Protein AF-0000000082404760 (afdb_homodimer)

Sequence (540 aa):
MYALADGHQLYPTPDGTWHYLTPDENAVTIGAPAEDLAELDNFLRRSGSVLGPGAIEIADALVSRGVLAVPGQVPEIPGPQRVLMDGVGPVADACIALLSKALPDLDVVSTTAPIEDDVASSDLVLSVADAPPHDAWSELDTWCRHSRTPWQRVHAELGEICIGPFFDGIDSASYRDVCGRRLAASRVPDHLLALWNHLADSERRPLGLSPTTAAMVSALACSDVVASSYGAPPSHLHHQIRMNPRTLMMTRHPVLPLPGGVLEPSPTLRMYALADGHQLYPTPDGTWHYLTPDENAVTIGAPAEDLAELDNFLRRSGSVLGPGAIEIADALVSRGVLAVPGQVPEIPGPQRVLMDGVGPVADACIALLSKALPDLDVVSTTAPIEDDVASSDLVLSVADAPPHDAWSELDTWCRHSRTPWQRVHAELGEICIGPFFDGIDSASYRDVCGRRLAASRVPDHLLALWNHLADSERRPLGLSPTTAAMVSALACSDVVASSYGAPPSHLHHQIRMNPRTLMMTRHPVLPLPGGVLEPSPTLR

Solvent-accessible surface area (backbone atoms only — not comparable to full-atom values): 28861 Å² total; per-residue (Å²): 112,72,35,69,22,87,17,38,44,79,35,49,41,97,87,57,50,40,30,39,34,39,58,85,53,50,78,42,79,51,96,62,62,54,68,34,51,50,50,41,50,47,35,65,75,36,86,84,59,83,76,53,72,66,24,47,54,51,48,53,53,34,35,78,69,57,45,28,35,60,76,57,82,63,76,79,48,82,42,66,54,28,35,35,35,35,37,56,46,53,38,45,52,38,33,53,56,45,46,44,69,64,34,74,80,42,43,74,46,76,40,84,72,84,49,62,69,61,49,64,71,21,56,27,37,40,37,47,36,38,48,70,48,57,68,62,47,4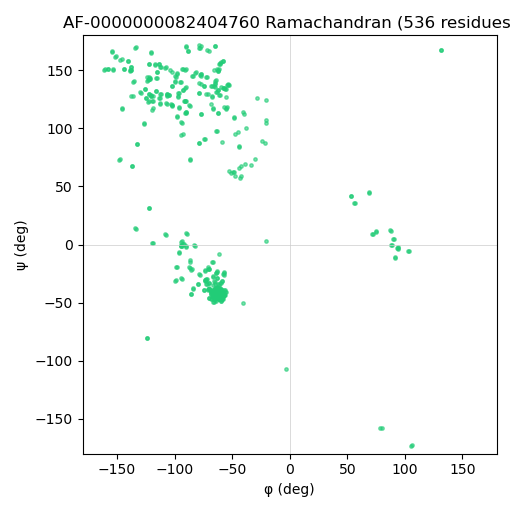9,50,49,42,52,44,25,56,74,58,40,23,21,36,37,39,36,26,35,56,51,57,26,37,37,36,46,42,42,27,74,30,77,81,52,40,48,61,66,26,50,50,50,50,52,40,69,69,40,90,43,39,68,58,50,51,30,40,50,58,54,52,56,75,46,80,88,49,56,42,88,54,56,55,42,41,18,31,32,52,21,18,61,65,42,41,37,58,56,28,48,23,67,72,38,78,45,70,41,59,42,23,26,36,42,26,37,64,87,65,68,50,68,48,80,41,84,45,65,57,57,82,69,82,70,80,72,76,75,78,68,83,118,111,72,36,68,22,87,16,36,44,81,36,48,41,97,87,57,50,39,31,40,35,39,58,86,53,49,78,42,79,51,95,64,60,54,68,33,50,51,50,42,50,47,35,65,76,35,85,86,58,83,76,51,71,66,24,47,53,51,49,51,52,34,35,77,70,58,45,27,35,58,77,59,82,63,75,79,47,83,40,65,53,29,36,35,36,35,36,55,46,54,38,44,52,37,34,52,55,45,45,43,70,63,35,74,80,42,42,75,46,78,37,85,71,84,48,61,68,60,51,63,72,21,56,28,36,40,37,46,35,37,51,71,49,57,69,63,47,49,51,48,43,52,44,24,56,74,59,41,23,21,36,38,41,36,28,36,58,51,56,27,39,38,36,47,41,41,28,73,31,77,82,53,42,48,62,66,28,51,52,51,51,52,40,69,71,40,89,42,39,69,58,52,51,31,39,48,58,55,52,56,74,46,80,89,50,57,41,88,55,55,56,41,40,19,32,32,53,21,19,62,64,43,41,37,58,56,27,48,24,67,70,38,77,46,70,42,60,41,23,26,35,43,26,38,64,86,64,68,48,67,48,78,40,82,46,67,58,62,85,62,84,64,78,73,76,73,76,69,82,118

Structure (mmCIF, N/CA/C/O backbone):
data_AF-0000000082404760-model_v1
#
loop_
_entity.id
_entity.type
_entity.pdbx_description
1 polymer 'Uncharacterized protein'
#
loop_
_atom_site.group_PDB
_atom_site.id
_atom_site.type_symbol
_atom_site.label_atom_id
_atom_site.label_alt_id
_atom_site.label_comp_id
_atom_site.label_asym_id
_atom_site.label_entity_id
_atom_site.label_seq_id
_atom_site.pdbx_PDB_ins_code
_atom_site.Cartn_x
_atom_site.Cartn_y
_atom_site.Cartn_z
_atom_site.occupancy
_atom_site.B_iso_or_equiv
_atom_site.auth_seq_id
_atom_site.auth_comp_id
_atom_site.auth_asym_id
_atom_site.auth_atom_id
_atom_site.pdbx_PDB_model_num
ATOM 1 N N . MET A 1 1 ? -20.188 15.578 20.578 1 80.75 1 MET A N 1
ATOM 2 C CA . MET A 1 1 ? -18.766 15.688 20.219 1 80.75 1 MET A CA 1
ATOM 3 C C . MET A 1 1 ? -18.625 15.945 18.719 1 80.75 1 MET A C 1
ATOM 5 O O . MET A 1 1 ? -19.453 15.492 17.922 1 80.75 1 MET A O 1
ATOM 9 N N . TYR A 1 2 ? -18.016 17.031 18.375 1 88.62 2 TYR A N 1
ATOM 10 C CA . TYR A 1 2 ? -17.812 17.422 17 1 88.62 2 TYR A CA 1
ATOM 11 C C . TYR A 1 2 ? -16.406 17.062 16.531 1 88.62 2 TYR A C 1
ATOM 13 O O . TYR A 1 2 ? -15.469 17.031 17.328 1 88.62 2 TYR A O 1
ATOM 21 N N . ALA A 1 3 ? -16.359 16.688 15.312 1 89.88 3 ALA A N 1
ATOM 22 C CA . ALA A 1 3 ? -15.07 16.516 14.641 1 89.88 3 ALA A CA 1
ATOM 23 C C . ALA A 1 3 ? -15.109 17.078 13.227 1 89.88 3 ALA A C 1
ATOM 25 O O . ALA A 1 3 ? -16.188 17.172 12.617 1 89.88 3 ALA A O 1
ATOM 26 N N . LEU A 1 4 ? -14.016 17.531 12.727 1 91.06 4 LEU A N 1
ATOM 27 C CA . LEU A 1 4 ? -13.961 17.953 11.336 1 91.06 4 LEU A CA 1
ATOM 28 C C . LEU A 1 4 ? -14.25 16.797 10.391 1 91.06 4 LEU A C 1
ATOM 30 O O . LEU A 1 4 ? -13.773 15.68 10.609 1 91.06 4 LEU A O 1
ATOM 34 N N . ALA A 1 5 ? -15.094 17 9.422 1 89.5 5 ALA A N 1
ATOM 35 C CA . ALA A 1 5 ? -15.297 16.016 8.367 1 89.5 5 ALA A CA 1
ATOM 36 C C . ALA A 1 5 ? -13.992 15.758 7.609 1 89.5 5 ALA A C 1
ATOM 38 O O . ALA A 1 5 ? -13.109 16.609 7.562 1 89.5 5 ALA A O 1
ATOM 39 N N . ASP A 1 6 ? -13.914 14.617 7 1 86 6 ASP A N 1
ATOM 40 C CA . ASP A 1 6 ? -12.672 14.188 6.363 1 86 6 ASP A CA 1
ATOM 41 C C . ASP A 1 6 ? -12.188 15.227 5.352 1 86 6 ASP A C 1
ATOM 43 O O . ASP A 1 6 ? -12.914 15.578 4.418 1 86 6 ASP A O 1
ATOM 47 N N . GLY A 1 7 ? -11.023 15.742 5.68 1 89.94 7 GLY A N 1
ATOM 48 C CA . GLY A 1 7 ? -10.344 16.609 4.734 1 89.94 7 GLY A CA 1
ATOM 49 C C . GLY A 1 7 ? -10.688 18.078 4.926 1 89.94 7 GLY A C 1
ATOM 50 O O . GLY A 1 7 ? -10.055 18.953 4.324 1 89.94 7 GLY A O 1
ATOM 51 N N . HIS A 1 8 ? -11.672 18.344 5.719 1 93.25 8 HIS A N 1
ATOM 52 C CA . HIS A 1 8 ? -12.031 19.734 5.953 1 93.25 8 HIS A CA 1
ATOM 53 C C . HIS A 1 8 ? -11.141 20.359 7.016 1 93.25 8 HIS A C 1
ATOM 55 O O . HIS A 1 8 ? -10.648 19.672 7.91 1 93.25 8 HIS A O 1
ATOM 61 N N . GLN A 1 9 ? -10.922 21.625 6.836 1 94.19 9 GLN A N 1
ATOM 62 C CA . GLN A 1 9 ? -10.102 22.359 7.793 1 94.19 9 GLN A CA 1
ATOM 63 C C . GLN A 1 9 ? -10.734 23.703 8.141 1 94.19 9 GLN A C 1
ATOM 65 O O . GLN A 1 9 ? -11.359 24.344 7.285 1 94.19 9 GLN A O 1
ATOM 70 N N . LEU A 1 10 ? -10.633 24.031 9.406 1 94.56 10 LEU A N 1
ATOM 71 C CA . LEU A 1 10 ? -11.07 25.328 9.914 1 94.56 10 LEU A CA 1
ATOM 72 C C . LEU A 1 10 ? -9.875 26.219 10.242 1 94.56 10 LEU A C 1
ATOM 74 O O . LEU A 1 10 ? -8.953 25.781 10.938 1 94.56 10 LEU A O 1
ATOM 78 N N . TYR A 1 11 ? -9.875 27.469 9.695 1 94.5 11 TYR A N 1
ATOM 79 C CA . TYR A 1 11 ? -8.719 28.328 9.906 1 94.5 11 TYR A CA 1
ATOM 80 C C . TYR A 1 11 ? -9.094 29.797 9.719 1 94.5 11 TYR A C 1
ATOM 82 O O . TYR A 1 11 ? -10.031 30.109 8.984 1 94.5 11 TYR A O 1
ATOM 90 N N . PRO A 1 12 ? -8.438 30.625 10.375 1 95.44 12 PRO A N 1
ATOM 91 C CA . PRO A 1 12 ? -8.586 32.062 10.125 1 95.44 12 PRO A CA 1
ATOM 92 C C . PRO A 1 12 ? -7.57 32.594 9.125 1 95.44 12 PRO A C 1
ATOM 94 O O . PRO A 1 12 ? -6.488 32.031 8.969 1 95.44 12 PRO A O 1
ATOM 97 N N . THR A 1 13 ? -7.965 33.656 8.391 1 93.94 13 THR A N 1
ATOM 98 C CA . THR A 1 13 ? -7.004 34.438 7.613 1 93.94 13 THR A CA 1
ATOM 99 C C . THR A 1 13 ? -6.41 35.562 8.453 1 93.94 13 THR A C 1
ATOM 101 O O . THR A 1 13 ? -6.883 35.812 9.562 1 93.94 13 THR A O 1
ATOM 104 N N . PRO A 1 14 ? -5.328 36.156 7.953 1 90.94 14 PRO A N 1
ATOM 105 C CA . PRO A 1 14 ? -4.633 37.156 8.758 1 90.94 14 PRO A CA 1
ATOM 106 C C . PRO A 1 14 ? -5.543 38.312 9.188 1 90.94 14 PRO A C 1
ATOM 108 O O . PRO A 1 14 ? -5.297 38.969 10.211 1 90.94 14 PRO A O 1
ATOM 111 N N . ASP A 1 15 ? -6.582 38.562 8.5 1 93.19 15 ASP A N 1
ATOM 112 C CA . ASP A 1 15 ? -7.492 39.656 8.82 1 93.19 15 ASP A CA 1
ATOM 113 C C . ASP A 1 15 ? -8.484 39.25 9.906 1 93.19 15 ASP A C 1
ATOM 115 O O . ASP A 1 15 ? -9.352 40.031 10.289 1 93.19 15 ASP A O 1
ATOM 119 N N . GLY A 1 16 ? -8.406 38 10.375 1 93.38 16 GLY A N 1
ATOM 120 C CA . GLY A 1 16 ? -9.234 37.5 11.469 1 93.38 16 GLY A CA 1
ATOM 121 C C . GLY A 1 16 ? -10.508 36.812 11.008 1 93.38 16 GLY A C 1
ATOM 122 O O . GLY A 1 16 ? -11.281 36.312 11.82 1 93.38 16 GLY A O 1
ATOM 123 N N . THR A 1 17 ? -10.68 36.844 9.695 1 95.56 17 THR A N 1
ATOM 124 C CA . THR A 1 17 ? -11.867 36.188 9.148 1 95.56 17 THR A CA 1
ATOM 125 C C . THR A 1 17 ? -11.688 34.656 9.109 1 95.56 17 THR A C 1
ATOM 127 O O . THR A 1 17 ? -10.617 34.188 8.742 1 95.56 17 THR A O 1
ATOM 130 N N . TRP A 1 18 ? -12.727 33.938 9.469 1 97.19 18 TRP A N 1
ATOM 131 C CA . TRP A 1 18 ? -12.633 32.5 9.531 1 97.19 18 TRP A CA 1
ATOM 132 C C . TRP A 1 18 ? -13.188 31.844 8.258 1 97.19 18 TRP A C 1
ATOM 134 O O . TRP A 1 18 ? -14.133 32.375 7.66 1 97.19 18 TRP A O 1
ATOM 144 N N . HIS A 1 19 ? -12.57 30.734 7.934 1 97.12 19 HIS A N 1
ATOM 145 C CA . HIS A 1 19 ? -12.922 29.969 6.742 1 97.12 19 HIS A CA 1
ATOM 146 C C . HIS A 1 19 ? -12.867 28.469 7.02 1 97.12 19 HIS A C 1
ATOM 148 O O . HIS A 1 19 ? -12.289 28.031 8.023 1 97.12 19 HIS A O 1
ATOM 154 N N . TYR A 1 20 ? -13.539 27.719 6.246 1 96.44 20 TYR A N 1
ATOM 155 C CA . TYR A 1 20 ? -13.188 26.312 6.141 1 96.44 20 TYR A CA 1
ATOM 156 C C . TYR A 1 20 ? -12.711 25.969 4.734 1 96.44 20 TYR A C 1
ATOM 158 O O . TYR A 1 20 ? -13.109 26.609 3.764 1 96.44 20 TYR A O 1
ATOM 166 N N . LEU A 1 21 ? -11.75 25.094 4.629 1 94.94 21 LEU A N 1
ATOM 167 C CA . LEU A 1 21 ? -11.203 24.578 3.381 1 94.94 21 LEU A CA 1
ATOM 168 C C . LEU A 1 21 ? -11.664 23.141 3.148 1 94.94 21 LEU A C 1
ATOM 170 O O . LEU A 1 21 ? -11.609 22.312 4.062 1 94.94 21 LEU A O 1
ATOM 174 N N . THR A 1 22 ? -12.203 22.812 1.973 1 94 22 THR A N 1
ATOM 175 C CA . THR A 1 22 ? -12.656 21.469 1.622 1 94 22 THR A CA 1
ATOM 176 C C . THR A 1 22 ? -11.531 20.656 0.983 1 94 22 THR A C 1
ATOM 178 O O . THR A 1 22 ? -10.492 21.219 0.623 1 94 22 THR A O 1
ATOM 181 N N . PRO A 1 23 ? -11.758 19.391 0.801 1 89.56 23 PRO A N 1
ATOM 182 C CA . PRO A 1 23 ? -10.734 18.531 0.199 1 89.56 23 PRO A CA 1
ATOM 183 C C . PRO A 1 23 ? -10.391 18.938 -1.232 1 89.56 23 PRO A C 1
ATOM 185 O O . PRO A 1 23 ? -9.266 18.719 -1.687 1 89.56 23 PRO A O 1
ATOM 188 N N . ASP A 1 24 ? -11.305 19.516 -1.939 1 89.5 24 ASP A N 1
ATOM 189 C CA . ASP A 1 24 ? -11.062 19.953 -3.312 1 89.5 24 ASP A CA 1
ATOM 190 C C . ASP A 1 24 ? -10.531 21.375 -3.352 1 89.5 24 ASP A C 1
ATOM 192 O O . ASP A 1 24 ? -10.523 22.016 -4.41 1 89.5 24 ASP A O 1
ATOM 196 N N . GLU A 1 25 ? -10.227 21.875 -2.246 1 92 25 GLU A N 1
ATOM 197 C CA . GLU A 1 25 ? -9.578 23.172 -2.068 1 92 25 GLU A CA 1
ATOM 198 C C . GLU A 1 25 ? -10.516 24.312 -2.441 1 92 25 GLU A C 1
ATOM 200 O O . GLU A 1 25 ? -10.141 25.219 -3.195 1 92 25 GLU A O 1
ATOM 205 N N . ASN A 1 26 ? -11.695 24.172 -1.975 1 92.81 26 ASN A N 1
ATOM 206 C CA . ASN A 1 26 ? -12.609 25.312 -1.956 1 92.81 26 ASN A CA 1
ATOM 207 C C . ASN A 1 26 ? -12.609 26.016 -0.6 1 92.81 26 ASN A C 1
ATOM 209 O O . ASN A 1 26 ? -12.906 25.391 0.423 1 92.81 26 ASN A O 1
ATOM 213 N N . ALA A 1 27 ? -12.219 27.266 -0.614 1 95.56 27 ALA A N 1
ATOM 214 C CA . ALA A 1 27 ? -12.227 28.062 0.608 1 95.56 27 ALA A CA 1
ATOM 215 C C . ALA A 1 27 ? -13.547 28.812 0.771 1 95.56 27 ALA A C 1
ATOM 217 O O . ALA A 1 27 ? -13.953 29.547 -0.122 1 95.56 27 ALA A O 1
ATOM 218 N N . VAL A 1 28 ? -14.195 28.594 1.86 1 95.88 28 VAL A N 1
ATOM 219 C CA . VAL A 1 28 ? -15.5 29.219 2.09 1 95.88 28 VAL A CA 1
ATOM 220 C C . VAL A 1 28 ? -15.43 30.109 3.332 1 95.88 28 VAL A C 1
ATOM 222 O O . VAL A 1 28 ? -15 29.656 4.398 1 95.88 28 VAL A O 1
ATOM 225 N N . THR A 1 29 ? -15.836 31.328 3.193 1 96.75 29 THR A N 1
ATOM 226 C CA . THR A 1 29 ? -15.875 32.25 4.309 1 96.75 29 THR A CA 1
ATOM 227 C C . THR A 1 29 ? -17.031 31.938 5.242 1 96.75 29 THR A C 1
ATOM 229 O O . THR A 1 29 ? -18.141 31.641 4.789 1 96.75 29 THR A O 1
ATOM 232 N N . ILE A 1 30 ? -16.75 31.984 6.531 1 96.69 30 ILE A N 1
ATOM 233 C CA . ILE A 1 30 ? -17.797 31.703 7.516 1 96.69 30 ILE A CA 1
ATOM 234 C C . ILE A 1 30 ? -18.281 33.031 8.125 1 96.69 30 ILE A C 1
ATOM 236 O O . ILE A 1 30 ? -17.484 33.781 8.703 1 96.69 30 ILE A O 1
ATOM 240 N N . GLY A 1 31 ? -19.531 33.312 7.988 1 95.25 31 GLY A N 1
ATOM 241 C CA . GLY A 1 31 ? -20.141 34.5 8.562 1 95.25 31 GLY A CA 1
ATOM 242 C C . GLY A 1 31 ? -20.609 34.281 9.992 1 95.25 31 GLY A C 1
ATOM 243 O O . GLY A 1 31 ? -21.812 34.25 10.25 1 95.25 31 GLY A O 1
ATOM 244 N N . ALA A 1 32 ? -19.781 34.188 10.938 1 95.12 32 ALA A N 1
ATOM 245 C CA . ALA A 1 32 ? -20.062 34.031 12.359 1 95.12 32 ALA A CA 1
ATOM 246 C C . ALA A 1 32 ? -19.047 34.75 13.227 1 95.12 32 ALA A C 1
ATOM 248 O O . ALA A 1 32 ? -17.969 35.125 12.742 1 95.12 32 ALA A O 1
ATOM 249 N N . PRO A 1 33 ? -19.391 35.031 14.422 1 95.5 33 PRO A N 1
ATOM 250 C CA . PRO A 1 33 ? -18.438 35.75 15.281 1 95.5 33 PRO A CA 1
ATOM 251 C C . PRO A 1 33 ? -17.125 34.969 15.453 1 95.5 33 PRO A C 1
ATOM 253 O O . PRO A 1 33 ? -17.141 33.781 15.734 1 95.5 33 PRO A O 1
ATOM 256 N N . ALA A 1 34 ? -16.078 35.719 15.336 1 95.69 34 ALA A N 1
ATOM 257 C CA . ALA A 1 34 ? -14.727 35.156 15.375 1 95.69 34 ALA A CA 1
ATOM 258 C C . ALA A 1 34 ? -14.461 34.469 16.719 1 95.69 34 ALA A C 1
ATOM 260 O O . ALA A 1 34 ? -13.789 33.438 16.766 1 95.69 34 ALA A O 1
ATOM 261 N N . GLU A 1 35 ? -14.945 35 17.734 1 94.94 35 GLU A N 1
ATOM 262 C CA . GLU A 1 35 ? -14.703 34.438 19.062 1 94.94 35 GLU A CA 1
ATOM 263 C C . GLU A 1 35 ? -15.297 33.062 19.203 1 94.94 35 GLU A C 1
ATOM 265 O O . GLU A 1 35 ? -14.688 32.156 19.812 1 94.94 35 GLU A O 1
ATOM 270 N N . ASP A 1 36 ? -16.469 32.938 18.656 1 96.31 36 ASP A N 1
ATOM 271 C CA . ASP A 1 36 ? -17.141 31.625 18.703 1 96.31 36 ASP A CA 1
ATOM 272 C C . ASP A 1 36 ? -16.406 30.609 17.844 1 96.31 36 ASP A C 1
ATOM 274 O O . ASP A 1 36 ? -16.297 29.438 18.219 1 96.31 36 ASP A O 1
ATOM 278 N N . LEU A 1 37 ? -15.945 31.062 16.734 1 96.12 37 LEU A N 1
ATOM 279 C CA . LEU A 1 37 ? -15.219 30.172 15.828 1 96.12 37 LEU A CA 1
ATOM 280 C C . LEU A 1 37 ? -13.883 29.75 16.438 1 96.12 37 LEU A C 1
ATOM 282 O O . LEU A 1 37 ? -13.453 28.609 16.281 1 96.12 37 LEU A O 1
ATOM 286 N N . ALA A 1 38 ? -13.25 30.656 17.062 1 93.44 38 ALA A N 1
ATOM 287 C CA . ALA A 1 38 ? -12 30.328 17.75 1 93.44 38 ALA A CA 1
ATOM 288 C C . ALA A 1 38 ? -12.227 29.297 18.844 1 93.44 38 ALA A C 1
ATOM 290 O O . ALA A 1 38 ? -11.414 28.391 19.047 1 93.44 38 ALA A O 1
ATOM 291 N N . GLU A 1 39 ? -13.289 29.484 19.562 1 94.06 39 GLU A N 1
ATOM 292 C CA . GLU A 1 39 ? -13.656 28.516 20.594 1 94.06 39 GLU A CA 1
ATOM 293 C C . GLU A 1 39 ? -13.883 27.125 19.984 1 94.06 39 GLU A C 1
ATOM 295 O O . GLU A 1 39 ? -13.422 26.125 20.531 1 94.06 39 GLU A O 1
ATOM 300 N N . LEU A 1 40 ? -14.609 27.141 18.922 1 94.19 40 LEU A N 1
ATOM 301 C CA . LEU A 1 40 ? -14.875 25.875 18.25 1 94.19 40 LEU A CA 1
ATOM 302 C C . LEU A 1 40 ? -13.578 25.219 17.766 1 94.19 40 LEU A C 1
ATOM 304 O O . LEU A 1 40 ? -13.375 24.016 17.938 1 94.19 40 LEU A O 1
ATOM 308 N N . ASP A 1 41 ? -12.758 26.016 17.156 1 92.81 41 ASP A N 1
ATOM 309 C CA . ASP A 1 41 ? -11.469 25.516 16.672 1 92.81 41 ASP A CA 1
ATOM 310 C C . ASP A 1 41 ? -10.648 24.922 17.812 1 92.81 41 ASP A C 1
ATOM 312 O O . ASP A 1 41 ? -10.047 23.859 17.656 1 92.81 41 ASP A O 1
ATOM 316 N N . ASN A 1 42 ? -10.602 25.656 18.875 1 90.06 42 ASN A N 1
ATOM 317 C CA . ASN A 1 42 ? -9.898 25.156 20.047 1 90.06 42 ASN A CA 1
ATOM 318 C C . ASN A 1 42 ? -10.4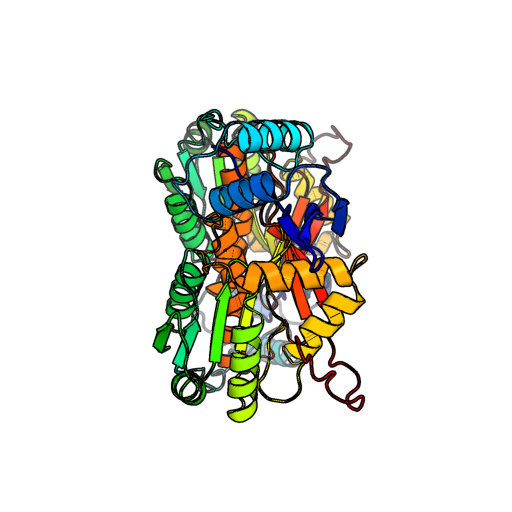69 23.812 20.516 1 90.06 42 ASN A C 1
ATOM 320 O O . ASN A 1 42 ? -9.727 22.906 20.891 1 90.06 42 ASN A O 1
ATOM 324 N N . PHE A 1 43 ? -11.812 23.828 20.5 1 91 43 PHE A N 1
ATOM 325 C CA . PHE A 1 43 ? -12.508 22.594 20.875 1 91 43 PHE A CA 1
ATOM 326 C C . PHE A 1 43 ? -12.102 21.438 19.969 1 91 43 PHE A C 1
ATOM 328 O O . PHE A 1 43 ? -11.852 20.328 20.438 1 91 43 PHE A O 1
ATOM 335 N N . LEU A 1 44 ? -11.984 21.641 18.688 1 89.12 44 LEU A N 1
ATOM 336 C CA . LEU A 1 44 ? -11.711 20.594 17.688 1 89.12 44 LEU A CA 1
ATOM 337 C C . LEU A 1 44 ? -10.258 20.141 17.781 1 89.12 44 LEU A C 1
ATOM 339 O O . LEU A 1 44 ? -9.953 18.984 17.453 1 89.12 44 LEU A O 1
ATOM 343 N N . ARG A 1 45 ? -9.406 21.016 18.156 1 83.81 45 ARG A N 1
ATOM 344 C CA . ARG A 1 45 ? -7.977 20.719 18.172 1 83.81 45 ARG A CA 1
ATOM 345 C C . ARG A 1 45 ? -7.527 20.219 19.547 1 83.81 45 ARG A C 1
ATOM 347 O O . ARG A 1 45 ? -6.512 19.531 19.656 1 83.81 45 ARG A O 1
ATOM 354 N N . ARG A 1 46 ? -8.219 20.688 20.578 1 77.88 46 ARG A N 1
ATOM 355 C CA . ARG A 1 46 ? -7.871 20.281 21.938 1 77.88 46 ARG A CA 1
ATOM 356 C C . ARG A 1 46 ? -9.031 19.562 22.609 1 77.88 46 ARG A C 1
ATOM 358 O O . ARG A 1 46 ? -10.172 20.031 22.547 1 77.88 46 ARG A O 1
ATOM 365 N N . SER A 1 47 ? -8.852 18.391 22.938 1 68 47 SER A N 1
ATOM 366 C CA . SER A 1 47 ? -9.922 17.625 23.578 1 68 47 SER A CA 1
ATOM 367 C C . SER A 1 47 ? -10.266 18.203 24.953 1 68 47 SER A C 1
ATOM 369 O O . SER A 1 47 ? -9.391 18.719 25.656 1 68 47 SER A O 1
ATOM 371 N N . GLY A 1 48 ? -11.562 18.219 25.25 1 68.56 48 GLY A N 1
ATOM 372 C CA . GLY A 1 48 ? -11.992 18.469 26.609 1 68.56 48 GLY A CA 1
ATOM 373 C C . GLY A 1 48 ? -12.523 19.875 26.812 1 68.56 48 GLY A C 1
ATOM 374 O O . GLY A 1 48 ? -12.953 20.234 27.922 1 68.56 48 GLY A O 1
ATOM 375 N N . SER A 1 49 ? -12.438 20.734 25.812 1 77 49 SER A N 1
ATOM 376 C CA . SER A 1 49 ? -12.961 22.078 26 1 77 49 SER A CA 1
ATOM 377 C C . SER A 1 49 ? -14.484 22.094 25.906 1 77 49 SER A C 1
ATOM 379 O O . SER A 1 49 ? -15.086 21.219 25.297 1 77 49 SER A O 1
ATOM 381 N N . VAL A 1 50 ? -15.094 23 26.75 1 85 50 VAL A N 1
ATOM 382 C CA . VAL A 1 50 ? -16.531 23.172 26.703 1 85 50 VAL A CA 1
ATOM 383 C C . VAL A 1 50 ? -16.906 24.281 25.719 1 85 50 VAL A C 1
ATOM 385 O O . VAL A 1 50 ? -16.219 25.297 25.641 1 85 50 VAL A O 1
ATOM 388 N N . LEU A 1 51 ? -17.859 23.938 24.984 1 92.06 51 LEU A N 1
ATOM 389 C CA . LEU A 1 51 ? -18.297 24.906 23.984 1 92.06 51 LEU A CA 1
ATOM 390 C C . LEU A 1 51 ? -19.422 25.781 24.531 1 92.06 51 LEU A C 1
ATOM 392 O O . LEU A 1 51 ? -20.359 25.281 25.156 1 92.06 51 LEU A O 1
ATOM 396 N N . GLY A 1 52 ? -19.375 27.062 24.375 1 93.56 52 GLY A N 1
ATOM 397 C CA . GLY A 1 52 ? -20.469 27.984 24.656 1 93.56 52 GLY A CA 1
ATOM 398 C C . GLY A 1 52 ? -21.609 27.859 23.672 1 93.56 52 GLY A C 1
ATOM 399 O O . GLY A 1 52 ? -21.484 27.188 22.641 1 93.56 52 GLY A O 1
ATOM 400 N N . PRO A 1 53 ? -22.734 28.453 24 1 93.81 53 PRO A N 1
ATOM 401 C CA . PRO A 1 53 ? -23.922 28.344 23.156 1 93.81 53 PRO A CA 1
ATOM 402 C C . PRO A 1 53 ? -23.672 28.844 21.734 1 93.81 53 PRO A C 1
ATOM 404 O O . PRO A 1 53 ? -24.172 28.25 20.781 1 93.81 53 PRO A O 1
ATOM 407 N N . GLY A 1 54 ? -22.969 29.938 21.609 1 95.12 54 GLY A N 1
ATOM 408 C CA . GLY A 1 54 ? -22.672 30.453 20.281 1 95.12 54 GLY A CA 1
ATOM 409 C C . GLY A 1 54 ? -21.859 29.484 19.438 1 95.12 54 GLY A C 1
ATOM 410 O O . GLY A 1 54 ? -22.156 29.281 18.266 1 95.12 54 GLY A O 1
ATOM 411 N N . ALA A 1 55 ? -20.906 28.922 20.047 1 95.75 55 ALA A N 1
ATOM 412 C CA . ALA A 1 55 ? -20.047 27.969 19.344 1 95.75 55 ALA A CA 1
ATOM 413 C C . ALA A 1 55 ? -20.844 26.719 18.969 1 95.75 55 ALA A C 1
ATOM 415 O O . ALA A 1 55 ? -20.609 26.125 17.906 1 95.75 55 ALA A O 1
ATOM 416 N N . ILE A 1 56 ? -21.75 26.344 19.797 1 94.88 56 ILE A N 1
ATOM 417 C CA . ILE A 1 56 ? -22.562 25.172 19.531 1 94.88 56 ILE A CA 1
ATOM 418 C C . ILE A 1 56 ? -23.453 25.438 18.312 1 94.88 56 ILE A C 1
ATOM 420 O O . ILE A 1 56 ? -23.609 24.562 17.453 1 94.88 56 ILE A O 1
ATOM 424 N N . GLU A 1 57 ? -24.031 26.578 18.281 1 95.94 57 GLU A N 1
ATOM 425 C CA . GLU A 1 57 ? -24.859 26.938 17.156 1 95.94 57 GLU A CA 1
ATOM 426 C C . GLU A 1 57 ? -24.078 26.891 15.844 1 95.94 57 GLU A C 1
ATOM 428 O O . GLU A 1 57 ? -24.562 26.406 14.828 1 95.94 57 GLU A O 1
ATOM 433 N N . ILE A 1 58 ? -22.922 27.422 15.93 1 96.56 58 ILE A N 1
ATOM 434 C CA . ILE A 1 58 ? -22.047 27.422 14.758 1 96.56 58 ILE A CA 1
ATOM 435 C C . ILE A 1 58 ? -21.719 25.984 14.383 1 96.56 58 ILE A C 1
ATOM 437 O O . ILE A 1 58 ? -21.75 25.609 13.203 1 96.56 58 ILE A O 1
ATOM 441 N N . ALA A 1 59 ? -21.375 25.172 15.352 1 95.81 59 ALA A N 1
ATOM 442 C CA . ALA A 1 59 ? -21.031 23.766 15.117 1 95.81 59 ALA A CA 1
ATOM 443 C C . ALA A 1 59 ? -22.188 23.031 14.438 1 95.81 59 ALA A C 1
ATOM 445 O O . ALA A 1 59 ? -21.984 22.297 13.469 1 95.81 59 ALA A O 1
ATOM 446 N N . ASP A 1 60 ? -23.344 23.266 14.891 1 94.94 60 ASP A N 1
ATOM 447 C CA . ASP A 1 60 ? -24.531 22.625 14.312 1 94.94 60 ASP A CA 1
ATOM 448 C C . ASP A 1 60 ? -24.719 23.047 12.852 1 94.94 60 ASP A C 1
ATOM 450 O O . ASP A 1 60 ? -25.062 22.219 12.008 1 94.94 60 ASP A O 1
ATOM 454 N N . ALA A 1 61 ? -24.516 24.281 12.641 1 96.25 61 ALA A N 1
ATOM 455 C CA . ALA A 1 61 ? -24.625 24.781 11.273 1 96.25 61 ALA A CA 1
ATOM 456 C C . ALA A 1 61 ? -23.594 24.125 10.367 1 96.25 61 ALA A C 1
ATOM 458 O O . ALA A 1 61 ? -23.906 23.766 9.227 1 96.25 61 ALA A O 1
ATOM 459 N N . LEU A 1 62 ? -22.406 23.953 10.836 1 96.31 62 LEU A N 1
ATOM 460 C CA . LEU A 1 62 ? -21.344 23.359 10.055 1 96.31 62 LEU A CA 1
ATOM 461 C C . LEU A 1 62 ? -21.578 21.859 9.859 1 96.31 62 LEU A C 1
ATOM 463 O O . LEU A 1 62 ? -21.172 21.297 8.852 1 96.31 62 LEU A O 1
ATOM 467 N N . VAL A 1 63 ? -22.234 21.234 10.805 1 94.56 63 VAL A N 1
ATOM 468 C CA . VAL A 1 63 ? -22.641 19.844 10.641 1 94.56 63 VAL A CA 1
ATOM 469 C C . VAL A 1 63 ? -23.641 19.719 9.477 1 94.56 63 VAL A C 1
ATOM 471 O O . VAL A 1 63 ? -23.5 18.844 8.633 1 94.56 63 VAL A O 1
ATOM 474 N N . SER A 1 64 ? -24.594 20.625 9.43 1 94.19 64 SER A N 1
ATOM 475 C CA . SER A 1 64 ? -25.609 20.609 8.383 1 94.19 64 SER A CA 1
ATOM 476 C C . SER A 1 64 ? -25 20.812 7.008 1 94.19 64 SER A C 1
ATOM 478 O O . SER A 1 64 ? -25.547 20.375 5.996 1 94.19 64 SER A O 1
ATOM 480 N N . ARG A 1 65 ? -23.797 21.438 7.008 1 93.81 65 ARG A N 1
ATOM 481 C CA . ARG A 1 65 ? -23.125 21.719 5.746 1 93.81 65 ARG A CA 1
ATOM 482 C C . ARG A 1 65 ? -22.094 20.641 5.414 1 93.81 65 ARG A C 1
ATOM 484 O O . ARG A 1 65 ? -21.406 20.719 4.395 1 93.81 65 ARG A O 1
ATOM 491 N N . GLY A 1 66 ? -21.844 19.734 6.277 1 92.62 66 GLY A N 1
ATOM 492 C CA . GLY A 1 66 ? -20.938 18.625 6.047 1 92.62 66 GLY A CA 1
ATOM 493 C C . GLY A 1 66 ? -19.484 18.953 6.387 1 92.62 66 GLY A C 1
ATOM 494 O O . GLY A 1 66 ? -18.578 18.219 5.992 1 92.62 66 GLY A O 1
ATOM 495 N N . VAL A 1 67 ? -19.281 20.031 7.051 1 94.5 67 VAL A N 1
ATOM 496 C CA . VAL A 1 67 ? -17.938 20.453 7.422 1 94.5 67 VAL A CA 1
ATOM 497 C C . VAL A 1 67 ? -17.516 19.75 8.719 1 94.5 67 VAL A C 1
ATOM 499 O O . VAL A 1 67 ? -16.344 19.406 8.883 1 94.5 67 VAL A O 1
ATOM 502 N N . LEU A 1 68 ? -18.469 19.609 9.617 1 94 68 LEU A N 1
ATOM 503 C CA . LEU A 1 68 ? -18.266 18.859 10.852 1 94 68 LEU A CA 1
ATOM 504 C C . LEU A 1 68 ? -19.109 17.578 10.859 1 94 68 LEU A C 1
ATOM 506 O O . LEU A 1 68 ? -20.094 17.469 10.125 1 94 68 LEU A O 1
ATOM 510 N N . ALA A 1 69 ? -18.641 16.688 11.531 1 90.38 69 ALA A N 1
ATOM 511 C CA . ALA A 1 69 ? -19.359 15.445 11.797 1 90.38 69 ALA A CA 1
ATOM 512 C C . ALA A 1 69 ? -19.547 15.227 13.289 1 90.38 69 ALA A C 1
ATOM 514 O O . ALA A 1 69 ? -18.781 15.727 14.102 1 90.38 69 ALA A O 1
ATOM 515 N N . VAL A 1 70 ? -20.656 14.711 13.578 1 84.06 70 VAL A N 1
ATOM 516 C CA . VAL A 1 70 ? -20.891 14.258 14.945 1 84.06 70 VAL A CA 1
ATOM 517 C C . VAL A 1 70 ? -20.531 12.781 15.062 1 84.06 70 VAL A C 1
ATOM 519 O O . VAL A 1 70 ? -21.203 11.914 14.508 1 84.06 70 VAL A O 1
ATOM 522 N N . PRO A 1 71 ? -19.312 12.688 15.492 1 69.69 71 PRO A N 1
ATOM 523 C CA . PRO A 1 71 ? -18.922 11.281 15.578 1 69.69 71 PRO A CA 1
ATOM 524 C C . PRO A 1 71 ? -20 10.406 16.203 1 69.69 71 PRO A C 1
ATOM 526 O O . PRO A 1 71 ? -20.578 10.773 17.234 1 69.69 71 PRO A O 1
ATOM 529 N N . GLY A 1 72 ? -20.969 9.961 15.312 1 62.53 72 GLY A N 1
ATOM 530 C CA . GLY A 1 72 ? -21.969 9.055 15.836 1 62.53 72 GLY A CA 1
ATOM 531 C C . GLY A 1 72 ? -21.406 7.715 16.266 1 62.53 72 GLY A C 1
ATOM 532 O O . GLY A 1 72 ? -20.25 7.398 15.977 1 62.53 72 GLY A O 1
ATOM 533 N N . GLN A 1 73 ? -22.219 7.238 17.312 1 55.84 73 GLN A N 1
ATOM 534 C CA . GLN A 1 73 ? -22.031 5.828 17.641 1 55.84 73 GLN A CA 1
ATOM 535 C C . GLN A 1 73 ? -22.062 4.969 16.375 1 55.84 73 GLN A C 1
ATOM 537 O O . GLN A 1 73 ? -23.062 4.961 15.656 1 55.84 73 GLN A O 1
ATOM 542 N N . VAL A 1 74 ? -21.125 5.137 15.398 1 53.06 74 VAL A N 1
ATOM 543 C CA . VAL A 1 74 ? -21.125 4.195 14.281 1 53.06 74 VAL A CA 1
ATOM 544 C C . VAL A 1 74 ? -21.859 2.916 14.68 1 53.06 74 VAL A C 1
ATOM 546 O O . VAL A 1 74 ? -21.578 2.336 15.734 1 53.06 74 VAL A O 1
ATOM 549 N N . PRO A 1 75 ? -23.156 2.812 14.047 1 51.97 75 PRO A N 1
ATOM 550 C CA . PRO A 1 75 ? -23.766 1.527 14.414 1 51.97 75 PRO A CA 1
ATOM 551 C C . PRO A 1 75 ? -22.75 0.382 14.406 1 51.97 75 PRO A C 1
ATOM 553 O O . PRO A 1 75 ? -21.891 0.328 13.523 1 51.97 75 PRO A O 1
ATOM 556 N N . GLU A 1 76 ? -22.516 -0.137 15.57 1 57.03 76 GLU A N 1
ATOM 557 C CA . GLU A 1 76 ? -21.688 -1.342 15.672 1 57.03 76 GLU A CA 1
ATOM 558 C C . GLU A 1 76 ? -22.219 -2.441 14.75 1 57.03 76 GLU A C 1
ATOM 560 O O . GLU A 1 76 ? -23.234 -3.07 15.047 1 57.03 76 GLU A O 1
ATOM 565 N N . ILE A 1 77 ? -22.234 -2.277 13.414 1 58.97 77 ILE A N 1
ATOM 566 C CA . ILE A 1 77 ? -22.547 -3.447 12.602 1 58.97 77 ILE A CA 1
ATOM 567 C C . ILE A 1 77 ? -21.562 -4.57 12.922 1 58.97 77 ILE A C 1
ATOM 569 O O . ILE A 1 77 ? -20.344 -4.344 13.016 1 58.97 77 ILE A O 1
ATOM 573 N N . PRO A 1 78 ? -22.234 -5.672 13.438 1 63.06 78 PRO A N 1
ATOM 574 C CA . PRO A 1 78 ? -21.312 -6.773 13.758 1 63.06 78 PRO A CA 1
ATOM 575 C C . PRO A 1 78 ? -20.344 -7.074 12.625 1 63.06 78 PRO A C 1
ATOM 577 O O . PRO A 1 78 ? -20.75 -7.219 11.477 1 63.06 78 PRO A O 1
ATOM 580 N N . GLY A 1 79 ? -19.156 -6.793 12.766 1 70.44 79 GLY A N 1
ATOM 581 C CA . GLY A 1 79 ? -18.094 -7.129 11.82 1 70.44 79 GLY A CA 1
ATOM 582 C C . GLY A 1 79 ? -17.875 -8.625 11.688 1 70.44 79 GLY A C 1
ATOM 583 O O . GLY A 1 79 ? -18.562 -9.422 12.32 1 70.44 79 GLY A O 1
ATOM 584 N N . PRO A 1 80 ? -17.125 -9.078 10.797 1 80.88 80 PRO A N 1
ATOM 585 C CA . PRO A 1 80 ? -16.797 -10.492 10.672 1 80.88 80 PRO A CA 1
ATOM 586 C C . PRO A 1 80 ? -16.234 -11.094 11.961 1 80.88 80 PRO A C 1
ATOM 588 O O . PRO A 1 80 ? -15.539 -10.406 12.711 1 80.88 80 PRO A O 1
ATOM 591 N N . GLN A 1 81 ? -16.688 -12.258 12.25 1 87.25 81 GLN A N 1
ATOM 592 C CA . GLN A 1 81 ? -16.234 -12.945 13.461 1 87.25 81 GLN A CA 1
ATOM 593 C C . GLN A 1 81 ? -15.148 -13.969 13.141 1 87.25 81 GLN A C 1
ATOM 595 O O . GLN A 1 81 ? -14.305 -14.266 13.984 1 87.25 81 GLN A O 1
ATOM 600 N N . ARG A 1 82 ? -15.242 -14.477 11.992 1 93.06 82 ARG A N 1
ATOM 601 C CA . ARG A 1 82 ? -14.312 -15.547 11.633 1 93.06 82 ARG A CA 1
ATOM 602 C C . ARG A 1 82 ? -13.797 -15.359 10.211 1 93.06 82 ARG A C 1
ATOM 604 O O . ARG A 1 82 ? -14.578 -15.18 9.273 1 93.06 82 ARG A O 1
ATOM 611 N N . VAL A 1 83 ? -12.5 -15.383 10.062 1 94.06 83 VAL A N 1
ATOM 612 C CA . VAL A 1 83 ? -11.859 -15.328 8.75 1 94.06 83 VAL A CA 1
ATOM 613 C C . VAL A 1 83 ? -11.008 -16.578 8.539 1 94.06 83 VAL A C 1
ATOM 615 O O . VAL A 1 83 ? -10.234 -16.969 9.414 1 94.06 83 VAL A O 1
ATOM 618 N N . LEU A 1 84 ? -11.227 -17.219 7.41 1 96.69 84 LEU A N 1
ATOM 619 C CA . LEU A 1 84 ? -10.398 -18.359 7.016 1 96.69 84 LEU A CA 1
ATOM 620 C C . LEU A 1 84 ? -9.211 -17.906 6.176 1 96.69 84 LEU A C 1
ATOM 622 O O . LEU A 1 84 ? -9.391 -17.359 5.082 1 96.69 84 LEU A O 1
ATOM 626 N N . MET A 1 85 ? -7.992 -18.062 6.742 1 96.62 85 MET A N 1
ATOM 627 C CA . MET A 1 85 ? -6.754 -17.734 6.035 1 96.62 85 MET A CA 1
ATOM 628 C C . MET A 1 85 ? -6.18 -18.984 5.363 1 96.62 85 MET A C 1
ATOM 630 O O . MET A 1 85 ? -5.641 -19.859 6.035 1 96.62 85 MET A O 1
ATOM 634 N N . ASP A 1 86 ? -6.324 -19.047 4 1 96.31 86 ASP A N 1
ATOM 635 C CA . ASP A 1 86 ? -5.785 -20.141 3.205 1 96.31 86 ASP A CA 1
ATOM 636 C C . ASP A 1 86 ? -4.449 -19.766 2.57 1 96.31 86 ASP A C 1
ATOM 638 O O . ASP A 1 86 ? -4.406 -18.938 1.657 1 96.31 86 ASP A O 1
ATOM 642 N N . GLY A 1 87 ? -3.396 -20.359 3.037 1 93.94 87 GLY A N 1
ATOM 643 C CA . GLY A 1 87 ? -2.061 -20.062 2.541 1 93.94 87 GLY A CA 1
ATOM 644 C C . GLY A 1 87 ? -1.055 -19.812 3.65 1 93.94 87 GLY A C 1
ATOM 645 O O . GLY A 1 87 ? -1.427 -19.703 4.82 1 93.94 87 GLY A O 1
ATOM 646 N N . VAL A 1 88 ? 0.246 -19.797 3.279 1 91.69 88 VAL A N 1
ATOM 647 C CA . VAL A 1 88 ? 1.327 -19.578 4.238 1 91.69 88 VAL A CA 1
ATOM 648 C C . VAL A 1 88 ? 2.32 -18.562 3.68 1 91.69 88 VAL A C 1
ATOM 650 O O . VAL A 1 88 ? 2.229 -18.172 2.514 1 91.69 88 VAL A O 1
ATOM 653 N N . GLY A 1 89 ? 3.266 -18.125 4.637 1 93.12 89 GLY A N 1
ATOM 654 C CA . GLY A 1 89 ? 4.34 -17.234 4.207 1 93.12 89 GLY A CA 1
ATOM 655 C C . GLY A 1 89 ? 4.145 -15.805 4.656 1 93.12 89 GLY A C 1
ATOM 656 O O . GLY A 1 89 ? 3.246 -15.508 5.445 1 93.12 89 GLY A O 1
ATOM 657 N N . PRO A 1 90 ? 4.984 -14.969 4.188 1 93.44 90 PRO A N 1
ATOM 658 C CA . PRO A 1 90 ? 5.055 -13.586 4.68 1 93.44 90 PRO A CA 1
ATOM 659 C C . PRO A 1 90 ? 3.746 -12.828 4.484 1 93.44 90 PRO A C 1
ATOM 661 O O . PRO A 1 90 ? 3.352 -12.039 5.348 1 93.44 90 PRO A O 1
ATOM 664 N N . VAL A 1 91 ? 3.084 -13.031 3.375 1 95.06 91 VAL A N 1
ATOM 665 C CA . VAL A 1 91 ? 1.85 -12.297 3.104 1 95.06 91 VAL A CA 1
ATOM 666 C C . VAL A 1 91 ? 0.744 -12.789 4.035 1 95.06 91 VAL A C 1
ATOM 668 O O . VAL A 1 91 ? 0.021 -11.984 4.629 1 95.06 91 VAL A O 1
ATOM 671 N N . ALA A 1 92 ? 0.62 -14.062 4.168 1 95.38 92 ALA A N 1
ATOM 672 C CA . ALA A 1 92 ? -0.372 -14.625 5.078 1 95.38 92 ALA A CA 1
ATOM 673 C C . ALA A 1 92 ? -0.127 -14.156 6.512 1 95.38 92 ALA A C 1
ATOM 675 O O . ALA A 1 92 ? -1.061 -13.75 7.207 1 95.38 92 ALA A O 1
ATOM 676 N N . ASP A 1 93 ? 1.119 -14.211 6.918 1 94.81 93 ASP A N 1
ATOM 677 C CA . ASP A 1 93 ? 1.488 -13.758 8.258 1 94.81 93 ASP A CA 1
ATOM 678 C C . ASP A 1 93 ? 1.128 -12.289 8.461 1 94.81 93 ASP A C 1
ATOM 680 O O . ASP A 1 93 ? 0.611 -11.914 9.516 1 94.81 93 ASP A O 1
ATOM 684 N N . ALA A 1 94 ? 1.447 -11.531 7.492 1 95.25 94 ALA A N 1
ATOM 685 C CA . ALA A 1 94 ? 1.156 -10.102 7.57 1 95.25 94 ALA A CA 1
ATOM 686 C C . ALA A 1 94 ? -0.348 -9.852 7.633 1 95.25 94 ALA A C 1
ATOM 688 O O . ALA A 1 94 ? -0.805 -8.961 8.352 1 95.25 94 ALA A O 1
ATOM 689 N N . CYS A 1 95 ? -1.133 -10.578 6.875 1 95.75 95 CYS A N 1
ATOM 690 C CA . CYS A 1 95 ? -2.586 -10.453 6.914 1 95.75 95 CYS A CA 1
ATOM 691 C C . CYS A 1 95 ? -3.125 -10.781 8.305 1 95.75 95 CYS A C 1
ATOM 693 O O . CYS A 1 95 ? -3.955 -10.047 8.844 1 95.75 95 CYS A O 1
ATOM 695 N N . ILE A 1 96 ? -2.654 -11.844 8.82 1 95.38 96 ILE A N 1
ATOM 696 C CA . ILE A 1 96 ? -3.098 -12.273 10.141 1 95.38 96 ILE A CA 1
ATOM 697 C C . ILE A 1 96 ? -2.781 -11.188 11.172 1 95.38 96 ILE A C 1
ATOM 699 O O . ILE A 1 96 ? -3.645 -10.805 11.969 1 95.38 96 ILE A O 1
ATOM 703 N N . ALA A 1 97 ? -1.573 -10.688 11.156 1 93.31 97 ALA A N 1
ATOM 704 C CA . ALA A 1 97 ? -1.153 -9.641 12.078 1 93.31 97 ALA A CA 1
ATOM 705 C C . ALA A 1 97 ? -2.012 -8.391 11.922 1 93.31 97 ALA A C 1
ATOM 707 O O . ALA A 1 97 ? -2.43 -7.785 12.906 1 93.31 97 ALA A O 1
ATOM 708 N N . LEU A 1 98 ? -2.252 -8.078 10.703 1 93.62 98 LEU A N 1
ATOM 709 C CA . LEU A 1 98 ? -3.004 -6.863 10.406 1 93.62 98 LEU A CA 1
ATOM 710 C C . LEU A 1 98 ? -4.457 -6.996 10.852 1 93.62 98 LEU A C 1
ATOM 712 O O . LEU A 1 98 ? -5.008 -6.078 11.461 1 93.62 98 LEU A O 1
ATOM 716 N N . LEU A 1 99 ? -5.074 -8.086 10.539 1 92.56 99 LEU A N 1
ATOM 717 C CA . LEU A 1 99 ? -6.469 -8.312 10.914 1 92.56 99 LEU A CA 1
ATOM 718 C C . LEU A 1 99 ? -6.621 -8.359 12.43 1 92.56 99 LEU A C 1
ATOM 720 O O . LEU A 1 99 ? -7.605 -7.859 12.969 1 92.56 99 LEU A O 1
ATOM 724 N N . SER A 1 100 ? -5.633 -8.953 13.078 1 90.38 100 SER A N 1
ATOM 725 C CA . SER A 1 100 ? -5.668 -9.016 14.531 1 90.38 100 SER A CA 1
ATOM 726 C C . SER A 1 100 ? -5.633 -7.625 15.156 1 90.38 100 SER A C 1
ATOM 728 O O . SER A 1 100 ? -6.266 -7.383 16.188 1 90.38 100 SER A O 1
ATOM 730 N N . LYS A 1 101 ? -4.891 -6.758 14.562 1 88.69 101 LYS A N 1
ATOM 731 C CA . LYS A 1 101 ? -4.797 -5.383 15.047 1 88.69 101 LYS A CA 1
ATOM 732 C C . LYS A 1 101 ? -6.062 -4.598 14.719 1 88.69 101 LYS A C 1
ATOM 734 O O . LYS A 1 101 ? -6.543 -3.812 15.539 1 88.69 101 LYS A O 1
ATOM 739 N N . ALA A 1 102 ? -6.586 -4.832 13.547 1 87.25 102 ALA A N 1
ATOM 740 C CA . ALA A 1 102 ? -7.715 -4.055 13.055 1 87.25 102 ALA A CA 1
ATOM 741 C C . ALA A 1 102 ? -9.023 -4.539 13.672 1 87.25 102 ALA A C 1
ATOM 743 O O . ALA A 1 102 ? -9.961 -3.754 13.859 1 87.25 102 ALA A O 1
ATOM 744 N N . LEU A 1 103 ? -9.078 -5.84 13.906 1 87.5 103 LEU A N 1
ATOM 745 C CA . LEU A 1 103 ? -10.266 -6.48 14.461 1 87.5 103 LEU A CA 1
ATOM 746 C C . LEU A 1 103 ? -9.898 -7.41 15.609 1 87.5 103 LEU A C 1
ATOM 748 O O . LEU A 1 103 ? -9.82 -8.625 15.43 1 87.5 103 LEU A O 1
ATOM 752 N N . PRO A 1 104 ? -9.797 -6.918 16.797 1 84.81 104 PRO A N 1
ATOM 753 C CA . PRO A 1 104 ? -9.266 -7.684 17.922 1 84.81 104 PRO A CA 1
ATOM 754 C C . PRO A 1 104 ? -10.133 -8.891 18.281 1 84.81 104 PRO A C 1
ATOM 756 O O . PRO A 1 104 ? -9.633 -9.875 18.828 1 84.81 104 PRO A O 1
ATOM 759 N N . ASP A 1 105 ? -11.422 -8.82 17.938 1 86.19 105 ASP A N 1
ATOM 760 C CA . ASP A 1 105 ? -12.32 -9.914 18.297 1 86.19 105 ASP A CA 1
ATOM 761 C C . ASP A 1 105 ? -12.438 -10.93 17.156 1 86.19 105 ASP A C 1
ATOM 763 O O . ASP A 1 105 ? -13.18 -11.906 17.266 1 86.19 105 ASP A O 1
ATOM 767 N N . LEU A 1 106 ? -11.711 -10.711 16.125 1 90 106 LEU A N 1
ATOM 768 C CA . LEU A 1 106 ? -11.789 -11.57 14.945 1 90 106 LEU A CA 1
ATOM 769 C C . LEU A 1 106 ? -11.016 -12.867 15.172 1 90 106 LEU A C 1
ATOM 771 O O . LEU A 1 106 ? -9.898 -12.852 15.68 1 90 106 LEU A O 1
ATOM 775 N N . ASP A 1 107 ? -11.648 -13.992 14.891 1 93.25 107 ASP A N 1
ATOM 776 C CA . ASP A 1 107 ? -10.992 -15.297 14.898 1 93.25 107 ASP A CA 1
ATOM 777 C C . ASP A 1 107 ? -10.414 -15.625 13.523 1 93.25 107 ASP A C 1
ATOM 779 O O . ASP A 1 107 ? -11.156 -15.773 12.547 1 93.25 107 ASP A O 1
ATOM 783 N N . VAL A 1 108 ? -9.148 -15.688 13.469 1 94.44 108 VAL A N 1
ATOM 784 C CA . VAL A 1 108 ? -8.5 -16.047 12.211 1 94.44 108 VAL A CA 1
ATOM 785 C C . VAL A 1 108 ? -8.055 -17.5 12.258 1 94.44 108 VAL A C 1
ATOM 787 O O . VAL A 1 108 ? -7.23 -17.875 13.102 1 94.44 108 VAL A O 1
ATOM 790 N N . VAL A 1 109 ? -8.562 -18.312 11.359 1 95.38 109 VAL A N 1
ATOM 791 C CA . VAL A 1 109 ? -8.219 -19.719 11.266 1 95.38 109 VAL A CA 1
ATOM 792 C C . VAL A 1 109 ? -7.328 -19.953 10.039 1 95.38 109 VAL A C 1
ATOM 794 O O . VAL A 1 109 ? -7.734 -19.688 8.906 1 95.38 109 VAL A O 1
ATOM 797 N N . SER A 1 110 ? -6.152 -20.484 10.32 1 96 110 SER A N 1
ATOM 798 C CA . SER A 1 110 ? -5.203 -20.719 9.234 1 96 110 SER A CA 1
ATOM 799 C C . SER A 1 110 ? -5.301 -22.156 8.719 1 96 110 SER A C 1
ATOM 801 O O . SER A 1 110 ? -5.488 -23.094 9.5 1 96 110 SER A O 1
ATOM 803 N N . THR A 1 111 ? -5.211 -22.312 7.398 1 95.25 111 THR A N 1
ATOM 804 C CA . THR A 1 111 ? -5.207 -23.625 6.762 1 95.25 111 THR A CA 1
ATOM 805 C C . THR A 1 111 ? -4.43 -23.594 5.453 1 95.25 111 THR A C 1
ATOM 807 O O . THR A 1 111 ? -4.105 -22.516 4.941 1 95.25 111 THR A O 1
ATOM 810 N N . THR A 1 112 ? -4.004 -24.734 4.93 1 92.25 112 THR A N 1
ATOM 811 C CA . THR A 1 112 ? -3.424 -24.875 3.598 1 92.25 112 THR A CA 1
ATOM 812 C C . THR A 1 112 ? -4.258 -25.812 2.734 1 92.25 112 THR A C 1
ATOM 814 O O . THR A 1 112 ? -3.924 -26.062 1.573 1 92.25 112 THR A O 1
ATOM 817 N N . ALA A 1 113 ? -5.293 -26.266 3.291 1 91.81 113 ALA A N 1
ATOM 818 C CA . ALA A 1 113 ? -6.199 -27.188 2.604 1 91.81 113 ALA A CA 1
ATOM 819 C C . ALA A 1 113 ? -7.637 -26.984 3.072 1 91.81 113 ALA A C 1
ATOM 821 O O . ALA A 1 113 ? -8.188 -27.828 3.791 1 91.81 113 ALA A O 1
ATOM 822 N N . PRO A 1 114 ? -8.25 -25.906 2.662 1 95.31 114 PRO A N 1
ATOM 823 C CA . PRO A 1 114 ? -9.617 -25.641 3.105 1 95.31 114 PRO A CA 1
ATOM 824 C C . PRO A 1 114 ? -10.609 -26.719 2.646 1 95.31 114 PRO A C 1
ATOM 826 O O . PRO A 1 114 ? -10.414 -27.328 1.592 1 95.31 114 PRO A O 1
ATOM 829 N N . ILE A 1 115 ? -11.609 -26.938 3.402 1 96.56 115 ILE A N 1
ATOM 830 C CA . ILE A 1 115 ? -12.727 -27.797 3.041 1 96.56 115 ILE A CA 1
ATOM 831 C C . ILE A 1 115 ? -14.023 -26.984 3.055 1 96.56 115 ILE A C 1
ATOM 833 O O . ILE A 1 115 ? -14.062 -25.875 3.584 1 96.56 115 ILE A O 1
ATOM 837 N N . GLU A 1 116 ? -15.023 -27.531 2.48 1 97 116 GLU A N 1
ATOM 838 C CA . GLU A 1 116 ? -16.281 -26.797 2.297 1 97 116 GLU A CA 1
ATOM 839 C C . GLU A 1 116 ? -16.859 -26.359 3.637 1 97 116 GLU A C 1
ATOM 841 O O . GLU A 1 116 ? -17.359 -25.234 3.766 1 97 116 GLU A O 1
ATOM 846 N N . ASP A 1 117 ? -16.766 -27.188 4.668 1 96.62 117 ASP A N 1
ATOM 847 C CA . ASP A 1 117 ? -17.312 -26.875 5.98 1 96.62 117 ASP A CA 1
ATOM 848 C C . ASP A 1 117 ? -16.609 -25.656 6.602 1 96.62 117 ASP A C 1
ATOM 850 O O . ASP A 1 117 ? -17.25 -24.859 7.281 1 96.62 117 ASP A O 1
ATOM 854 N N . ASP A 1 118 ? -15.273 -25.594 6.43 1 96.12 118 ASP A N 1
ATOM 855 C CA . ASP A 1 118 ? -14.516 -24.453 6.914 1 96.12 118 ASP A CA 1
ATOM 856 C C . ASP A 1 118 ? -15.016 -23.141 6.285 1 96.12 118 ASP A C 1
ATOM 858 O O . ASP A 1 118 ? -15.141 -22.125 6.965 1 96.12 118 ASP A O 1
ATOM 862 N N . VAL A 1 119 ? -15.273 -23.219 5.016 1 96.62 119 VAL A N 1
ATOM 863 C CA . VAL A 1 119 ? -15.727 -22.062 4.258 1 96.62 119 VAL A CA 1
ATOM 864 C C . VAL A 1 119 ? -17.109 -21.641 4.734 1 96.62 119 VAL A C 1
ATOM 866 O O . VAL A 1 119 ? -17.344 -20.469 5.012 1 96.62 119 VAL A O 1
ATOM 869 N N . ALA A 1 120 ? -18.016 -22.578 4.938 1 96.12 120 ALA A N 1
ATOM 870 C CA . ALA A 1 120 ? -19.391 -22.312 5.332 1 96.12 120 ALA A CA 1
ATOM 871 C C . ALA A 1 120 ? -19.453 -21.719 6.734 1 96.12 120 ALA A C 1
ATOM 873 O O . ALA A 1 120 ? -20.359 -20.953 7.051 1 96.12 120 ALA A O 1
ATOM 874 N N . SER A 1 121 ? -18.5 -22.031 7.527 1 95.81 121 SER A N 1
ATOM 875 C CA . SER A 1 121 ? -18.484 -21.562 8.914 1 95.81 121 SER A CA 1
ATOM 876 C C . SER A 1 121 ? -17.719 -20.25 9.055 1 95.81 121 SER A C 1
ATOM 878 O O . SER A 1 121 ? -17.562 -19.734 10.164 1 95.81 121 SER A O 1
ATOM 880 N N . SER A 1 122 ? -17.203 -19.719 7.965 1 95.25 122 SER A N 1
ATOM 881 C CA . SER A 1 122 ? -16.422 -18.484 7.996 1 95.25 122 SER A CA 1
ATOM 882 C C . SER A 1 122 ? -17.188 -17.312 7.391 1 95.25 122 SER A C 1
ATOM 884 O O . SER A 1 122 ? -18.078 -17.516 6.555 1 95.25 122 SER A O 1
ATOM 886 N N . ASP A 1 123 ? -16.891 -16.125 7.84 1 90.88 123 ASP A N 1
ATOM 887 C CA . ASP A 1 123 ? -17.531 -14.93 7.309 1 90.88 123 ASP A CA 1
ATOM 888 C C . ASP A 1 123 ? -16.812 -14.438 6.051 1 90.88 123 ASP A C 1
ATOM 890 O O . ASP A 1 123 ? -17.406 -13.711 5.242 1 90.88 123 ASP A O 1
ATOM 894 N N . LEU A 1 124 ? -15.586 -14.883 5.977 1 91.81 124 LEU A N 1
ATOM 895 C CA . LEU A 1 124 ? -14.758 -14.484 4.844 1 91.81 124 LEU A CA 1
ATOM 896 C C . LEU A 1 124 ? -13.57 -15.43 4.676 1 91.81 124 LEU A C 1
ATOM 898 O O . LEU A 1 124 ? -13.062 -15.977 5.656 1 91.81 124 LEU A O 1
ATOM 902 N N . VAL A 1 125 ? -13.164 -15.539 3.426 1 95 125 VAL A N 1
ATOM 903 C CA . VAL A 1 125 ? -11.992 -16.359 3.125 1 95 125 VAL A CA 1
ATOM 904 C C . VAL A 1 125 ? -10.93 -15.508 2.43 1 95 125 VAL A C 1
ATOM 906 O O . VAL A 1 125 ? -11.242 -14.734 1.521 1 95 125 VAL A O 1
ATOM 909 N N . LEU A 1 126 ? -9.711 -15.562 2.93 1 95.5 126 LEU A N 1
ATOM 910 C CA . LEU A 1 126 ? -8.539 -15.016 2.256 1 95.5 126 LEU A CA 1
ATOM 911 C C . LEU A 1 126 ? -7.594 -16.125 1.823 1 95.5 126 LEU A C 1
ATOM 913 O O . LEU A 1 126 ? -7.176 -16.953 2.645 1 95.5 126 LEU A O 1
ATOM 917 N N . SER A 1 127 ? -7.324 -16.188 0.541 1 95.62 127 SER A N 1
ATOM 918 C CA . SER A 1 127 ? -6.426 -17.203 0.028 1 95.62 127 SER A CA 1
ATOM 919 C C . SER A 1 127 ? -5.211 -16.594 -0.657 1 95.62 127 SER A C 1
ATOM 921 O O . SER A 1 127 ? -5.359 -15.734 -1.536 1 95.62 127 SER A O 1
ATOM 923 N N . VAL A 1 128 ? -4.008 -16.953 -0.211 1 95.88 128 VAL A N 1
ATOM 924 C CA . VAL A 1 128 ? -2.748 -16.453 -0.752 1 95.88 128 VAL A CA 1
ATOM 925 C C . VAL A 1 128 ? -1.957 -17.594 -1.369 1 95.88 128 VAL A C 1
ATOM 927 O O . VAL A 1 128 ? -1.825 -18.656 -0.763 1 95.88 128 VAL A O 1
ATOM 930 N N . ALA A 1 129 ? -1.451 -17.375 -2.602 1 93.19 129 ALA A N 1
ATOM 931 C CA . ALA A 1 129 ? -0.665 -18.406 -3.283 1 93.19 129 ALA A CA 1
ATOM 932 C C . ALA A 1 129 ? 0.458 -17.781 -4.105 1 93.19 129 ALA A C 1
ATOM 934 O O . ALA A 1 129 ? 0.349 -16.625 -4.543 1 93.19 129 ALA A O 1
ATOM 935 N N . ASP A 1 130 ? 1.56 -18.484 -4.297 1 90.5 130 ASP A N 1
ATOM 936 C CA . ASP A 1 130 ? 2.672 -18 -5.113 1 90.5 130 ASP A CA 1
ATOM 937 C C . ASP A 1 130 ? 2.322 -18.062 -6.598 1 90.5 130 ASP A C 1
ATOM 939 O O . ASP A 1 130 ? 2.877 -17.312 -7.402 1 90.5 130 ASP A O 1
ATOM 943 N N . ALA A 1 131 ? 1.53 -18.953 -6.992 1 88.94 131 ALA A N 1
ATOM 944 C CA . ALA A 1 131 ? 0.905 -19.078 -8.305 1 88.94 131 ALA A CA 1
ATOM 945 C C . ALA A 1 131 ? -0.554 -19.5 -8.18 1 88.94 131 ALA A C 1
ATOM 947 O O . ALA A 1 131 ? -0.928 -20.188 -7.223 1 88.94 131 ALA A O 1
ATOM 948 N N . PRO A 1 132 ? -1.354 -19.062 -9.141 1 87.75 132 PRO A N 1
ATOM 949 C CA . PRO A 1 132 ? -2.773 -19.391 -9 1 87.75 132 PRO A CA 1
ATOM 950 C C . PRO A 1 132 ? -3.033 -20.891 -9.023 1 87.75 132 PRO A C 1
ATOM 952 O O . PRO A 1 132 ? -2.824 -21.547 -10.047 1 87.75 132 PRO A O 1
ATOM 955 N N . PRO A 1 133 ? -3.461 -21.391 -7.918 1 89.12 133 PRO A N 1
ATOM 956 C CA . PRO A 1 133 ? -3.924 -22.781 -7.938 1 89.12 133 PRO A CA 1
ATOM 957 C C . PRO A 1 133 ? -5.328 -22.922 -8.523 1 89.12 133 PRO A C 1
ATOM 959 O O . PRO A 1 133 ? -6.301 -23.047 -7.777 1 89.12 133 PRO A O 1
ATOM 962 N N . HIS A 1 134 ? -5.414 -23.047 -9.766 1 90.25 134 HIS A N 1
ATOM 963 C CA . HIS A 1 134 ? -6.656 -22.875 -10.516 1 90.25 134 HIS A CA 1
ATOM 964 C C . HIS A 1 134 ? -7.711 -23.875 -10.062 1 90.25 134 HIS A C 1
ATOM 966 O O . HIS A 1 134 ? -8.859 -23.5 -9.812 1 90.25 134 HIS A O 1
ATOM 972 N N . ASP A 1 135 ? -7.328 -25.141 -9.906 1 89.44 135 ASP A N 1
ATOM 973 C CA . ASP A 1 135 ? -8.297 -26.141 -9.5 1 89.44 135 ASP A CA 1
ATOM 974 C C . ASP A 1 135 ? -8.805 -25.875 -8.078 1 89.44 135 ASP A C 1
ATOM 976 O O . ASP A 1 135 ? -10.008 -25.906 -7.828 1 89.44 135 ASP A O 1
ATOM 980 N N . ALA A 1 136 ? -7.895 -25.672 -7.207 1 91.25 136 ALA A N 1
ATOM 981 C CA . ALA A 1 136 ? -8.258 -25.406 -5.816 1 91.25 136 ALA A CA 1
ATOM 982 C C . ALA A 1 136 ? -9.117 -24.141 -5.707 1 91.25 136 ALA A C 1
ATOM 984 O O . ALA A 1 136 ? -10.078 -24.109 -4.941 1 91.25 136 ALA A O 1
ATOM 985 N N . TRP A 1 137 ? -8.789 -23.109 -6.449 1 94.12 137 TRP A N 1
ATOM 986 C CA . TRP A 1 137 ? -9.539 -21.859 -6.387 1 94.12 137 TRP A CA 1
ATOM 987 C C . TRP A 1 137 ? -10.898 -22 -7.059 1 94.12 137 TRP A C 1
ATOM 989 O O . TRP A 1 137 ? -11.867 -21.359 -6.652 1 94.12 137 TRP A O 1
ATOM 999 N N . SER A 1 138 ? -10.969 -22.812 -8.109 1 93.94 138 SER A N 1
ATOM 1000 C CA . SER A 1 138 ? -12.281 -23.109 -8.688 1 93.94 138 SER A CA 1
ATOM 1001 C C . SER A 1 138 ? -13.188 -23.797 -7.676 1 93.94 138 SER A C 1
ATOM 1003 O O . SER A 1 138 ? -14.367 -23.453 -7.559 1 93.94 138 SER A O 1
ATOM 1005 N N . GLU A 1 139 ? -12.609 -24.719 -7 1 95 139 GLU A N 1
ATOM 1006 C CA . GLU A 1 139 ? -13.367 -25.406 -5.957 1 95 139 GLU A CA 1
ATOM 1007 C C . GLU A 1 139 ? -13.742 -24.453 -4.828 1 95 139 GLU A C 1
ATOM 1009 O O . GLU A 1 139 ? -14.891 -24.438 -4.383 1 95 139 GLU A O 1
ATOM 1014 N N . LEU A 1 140 ? -12.844 -23.703 -4.355 1 95.81 140 LEU A N 1
ATOM 1015 C CA . LEU A 1 140 ? -13.078 -22.719 -3.305 1 95.81 140 LEU A CA 1
ATOM 1016 C C . LEU A 1 140 ? -14.172 -21.734 -3.719 1 95.81 140 LEU A C 1
ATOM 1018 O O . LEU A 1 140 ? -15.047 -21.406 -2.916 1 95.81 140 LEU A O 1
ATOM 1022 N N . ASP A 1 141 ? -14.086 -21.312 -4.938 1 95.44 141 ASP A N 1
ATOM 1023 C CA . ASP A 1 141 ? -15.102 -20.406 -5.465 1 95.44 141 ASP A CA 1
ATOM 1024 C C . ASP A 1 141 ? -16.484 -21.047 -5.418 1 95.44 141 ASP A C 1
ATOM 1026 O O . ASP A 1 141 ? -17.469 -20.375 -5.066 1 95.44 141 ASP A O 1
ATOM 1030 N N . THR A 1 142 ? -16.547 -22.266 -5.797 1 95.31 142 THR A N 1
ATOM 1031 C CA . THR A 1 142 ? -17.812 -23 -5.762 1 95.31 142 THR A CA 1
ATOM 1032 C C . THR A 1 142 ? -18.375 -23.031 -4.344 1 95.31 142 THR A C 1
ATOM 1034 O O . THR A 1 142 ? -19.562 -22.766 -4.137 1 95.31 142 THR A O 1
ATOM 1037 N N . TRP A 1 143 ? -17.531 -23.359 -3.361 1 97.19 143 TRP A N 1
ATOM 1038 C CA . TRP A 1 143 ? -17.953 -23.406 -1.966 1 97.19 143 TRP A CA 1
ATOM 1039 C C . TRP A 1 143 ? -18.422 -22.047 -1.494 1 97.19 143 TRP A C 1
ATOM 1041 O O . TRP A 1 143 ? -19.469 -21.922 -0.838 1 97.19 143 TRP A O 1
ATOM 1051 N N . CYS A 1 144 ? -17.688 -21 -1.791 1 95.81 144 CYS A N 1
ATOM 1052 C CA . CYS A 1 144 ? -18 -19.641 -1.377 1 95.81 144 CYS A CA 1
ATOM 1053 C C . CYS A 1 144 ? -19.344 -19.203 -1.964 1 95.81 144 CYS A C 1
ATOM 1055 O O . CYS A 1 144 ? -20.125 -18.531 -1.289 1 95.81 144 CYS A O 1
ATOM 1057 N N . ARG A 1 145 ? -19.562 -19.547 -3.201 1 93.62 145 ARG A N 1
ATOM 1058 C CA . ARG A 1 145 ? -20.812 -19.172 -3.848 1 93.62 145 ARG A CA 1
ATOM 1059 C C . ARG A 1 145 ? -22 -19.922 -3.221 1 93.62 145 ARG A C 1
ATOM 1061 O O . ARG A 1 145 ? -23.062 -19.344 -3.027 1 93.62 145 ARG A O 1
ATOM 1068 N N . HIS A 1 146 ? -21.766 -21.109 -2.932 1 94.62 146 HIS A N 1
ATOM 1069 C CA . HIS A 1 146 ? -22.812 -21.922 -2.311 1 94.62 146 HIS A CA 1
ATOM 1070 C C . HIS A 1 146 ? -23.219 -21.359 -0.956 1 94.62 146 HIS A C 1
ATOM 1072 O O . HIS A 1 146 ? -24.406 -21.234 -0.655 1 94.62 146 HIS A O 1
ATOM 1078 N N . SER A 1 147 ? -22.281 -20.984 -0.169 1 95.56 147 SER A N 1
ATOM 1079 C CA . SER A 1 147 ? -22.547 -20.5 1.181 1 95.56 147 SER A CA 1
ATOM 1080 C C . SER A 1 147 ? -22.641 -18.984 1.207 1 95.56 147 SER A C 1
ATOM 1082 O O . SER A 1 147 ? -22.844 -18.391 2.268 1 95.56 147 SER A O 1
ATOM 1084 N N . ARG A 1 148 ? -22.469 -18.344 0.056 1 93.69 148 ARG A N 1
ATOM 1085 C CA . ARG A 1 148 ? -22.469 -16.891 -0.062 1 93.69 148 ARG A CA 1
ATOM 1086 C C . ARG A 1 148 ? -21.406 -16.281 0.846 1 93.69 148 ARG A C 1
ATOM 1088 O O . ARG A 1 148 ? -21.656 -15.266 1.506 1 93.69 148 ARG A O 1
ATOM 1095 N N . THR A 1 149 ? -20.281 -16.938 1.01 1 93.62 149 THR A N 1
ATOM 1096 C CA . THR A 1 149 ? -19.156 -16.453 1.794 1 93.62 149 THR A CA 1
ATOM 1097 C C . THR A 1 149 ? -18.234 -15.586 0.937 1 93.62 149 THR A C 1
ATOM 1099 O O . THR A 1 149 ? -17.672 -16.062 -0.057 1 93.62 149 THR A O 1
ATOM 1102 N N . PRO A 1 150 ? -18.031 -14.367 1.276 1 91.44 150 PRO A N 1
ATOM 1103 C CA . PRO A 1 150 ? -17.094 -13.539 0.524 1 91.44 150 PRO A CA 1
ATOM 1104 C C . PRO A 1 150 ? -15.664 -14.07 0.581 1 91.44 150 PRO A C 1
ATOM 1106 O O . PRO A 1 150 ? -15.281 -14.719 1.562 1 91.44 150 PRO A O 1
ATOM 1109 N N . TRP A 1 151 ? -14.891 -13.797 -0.509 1 93.06 151 TRP A N 1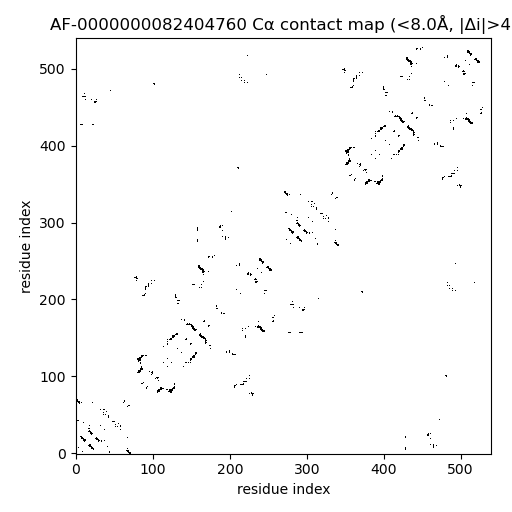
ATOM 1110 C CA . TRP A 1 151 ? -13.508 -14.25 -0.427 1 93.06 151 TRP A CA 1
ATOM 1111 C C . TRP A 1 151 ? -12.602 -13.383 -1.302 1 93.06 151 TRP A C 1
ATOM 1113 O O . TRP A 1 151 ? -13.078 -12.719 -2.23 1 93.06 151 TRP A O 1
ATOM 1123 N N . GLN A 1 152 ? -11.336 -13.273 -0.87 1 92.56 152 GLN A N 1
ATOM 1124 C CA . GLN A 1 152 ? -10.266 -12.5 -1.507 1 92.56 152 GLN A CA 1
ATOM 1125 C C . GLN A 1 152 ? -9.07 -13.391 -1.827 1 92.56 152 GLN A C 1
ATOM 1127 O O . GLN A 1 152 ? -8.703 -14.258 -1.034 1 92.56 152 GLN A O 1
ATOM 1132 N N . ARG A 1 153 ? -8.461 -13.125 -2.982 1 94.69 153 ARG A N 1
ATOM 1133 C CA . ARG A 1 153 ? -7.309 -13.922 -3.398 1 94.69 153 ARG A CA 1
ATOM 1134 C C . ARG A 1 153 ? -6.098 -13.031 -3.668 1 94.69 153 ARG A C 1
ATOM 1136 O O . ARG A 1 153 ? -6.238 -11.93 -4.203 1 94.69 153 ARG A O 1
ATOM 1143 N N . VAL A 1 154 ? -4.949 -13.508 -3.348 1 95.75 154 VAL A N 1
ATOM 1144 C CA . VAL A 1 154 ? -3.662 -12.891 -3.646 1 95.75 154 VAL A CA 1
ATOM 1145 C C . VAL A 1 154 ? -2.734 -13.914 -4.297 1 95.75 154 VAL A C 1
ATOM 1147 O O . VAL A 1 154 ? -2.59 -15.039 -3.799 1 95.75 154 VAL A O 1
ATOM 1150 N N . HIS A 1 155 ? -2.123 -13.523 -5.41 1 95.25 155 HIS A N 1
ATOM 1151 C CA . HIS A 1 155 ? -1.162 -14.422 -6.039 1 95.25 155 HIS A CA 1
ATOM 1152 C C . HIS A 1 155 ? -0.146 -13.648 -6.871 1 95.25 155 HIS A C 1
ATOM 1154 O O . HIS A 1 155 ? -0.316 -12.453 -7.109 1 95.25 155 HIS A O 1
ATOM 1160 N N . ALA A 1 156 ? 0.894 -14.328 -7.234 1 94.06 156 ALA A N 1
ATOM 1161 C CA . ALA A 1 156 ? 1.867 -13.773 -8.172 1 94.06 156 ALA A CA 1
ATOM 1162 C C . ALA A 1 156 ? 1.642 -14.305 -9.578 1 94.06 156 ALA A C 1
ATOM 1164 O O . ALA A 1 156 ? 1.282 -15.477 -9.758 1 94.06 156 ALA A O 1
ATOM 1165 N N . GLU A 1 157 ? 1.785 -13.461 -10.57 1 93.25 157 GLU A N 1
ATOM 1166 C CA . GLU A 1 157 ? 1.738 -13.836 -11.984 1 93.25 157 GLU A CA 1
ATOM 1167 C C . GLU A 1 157 ? 2.689 -12.984 -12.812 1 93.25 157 GLU A C 1
ATOM 1169 O O . GLU A 1 157 ? 2.547 -11.758 -12.867 1 93.25 157 GLU A O 1
ATOM 1174 N N . LEU A 1 158 ? 3.645 -13.625 -13.398 1 92.88 158 LEU A N 1
ATOM 1175 C CA . LEU A 1 158 ? 4.59 -13.016 -14.336 1 92.88 158 LEU A CA 1
ATOM 1176 C C . LEU A 1 158 ? 5.242 -11.781 -13.719 1 92.88 158 LEU A C 1
ATOM 1178 O O . LEU A 1 158 ? 5.293 -10.727 -14.352 1 92.88 158 LEU A O 1
ATOM 1182 N N . GLY A 1 159 ? 5.59 -11.875 -12.492 1 90.88 159 GLY A N 1
ATOM 1183 C CA . GLY A 1 159 ? 6.398 -10.859 -11.828 1 90.88 159 GLY A CA 1
ATOM 1184 C C . GLY A 1 159 ? 5.566 -9.82 -11.102 1 90.88 159 GLY A C 1
ATOM 1185 O O . GLY A 1 159 ? 6.117 -8.93 -10.445 1 90.88 159 GLY A O 1
ATOM 1186 N N . GLU A 1 160 ? 4.285 -9.898 -11.195 1 93.75 160 GLU A N 1
ATOM 1187 C CA . GLU A 1 160 ? 3.4 -8.977 -10.484 1 93.75 160 GLU A CA 1
ATOM 1188 C C . GLU A 1 160 ? 2.588 -9.703 -9.414 1 93.75 160 GLU A C 1
ATOM 1190 O O . GLU A 1 160 ? 2.439 -10.922 -9.469 1 93.75 160 GLU A O 1
ATOM 1195 N N . ILE A 1 161 ? 2.197 -8.898 -8.453 1 95.94 161 ILE A N 1
ATOM 1196 C CA . ILE A 1 161 ? 1.277 -9.422 -7.441 1 95.94 161 ILE A CA 1
ATOM 1197 C C . ILE A 1 161 ? -0.155 -9.039 -7.805 1 95.94 161 ILE A C 1
ATOM 1199 O O . ILE A 1 161 ? -0.437 -7.875 -8.109 1 95.94 161 ILE A O 1
ATOM 1203 N N . CYS A 1 162 ? -1.01 -9.992 -7.848 1 95.75 162 CYS A N 1
ATOM 1204 C CA . CYS A 1 162 ? -2.422 -9.797 -8.148 1 95.75 162 CYS A CA 1
ATOM 1205 C C . CYS A 1 162 ? -3.27 -9.914 -6.887 1 95.75 162 CYS A C 1
ATOM 1207 O O . CYS A 1 162 ? -3.15 -10.883 -6.141 1 95.75 162 CYS A O 1
ATOM 1209 N N . ILE A 1 163 ? -4.102 -8.922 -6.668 1 95.56 163 ILE A N 1
ATOM 1210 C CA . ILE A 1 163 ? -5.016 -8.922 -5.527 1 95.56 163 ILE A CA 1
ATOM 1211 C C . ILE A 1 163 ? -6.453 -8.789 -6.02 1 95.56 163 ILE A C 1
ATOM 1213 O O . ILE A 1 163 ? -6.793 -7.832 -6.715 1 95.56 163 ILE A O 1
ATOM 1217 N N . GLY A 1 164 ? -7.332 -9.773 -5.648 1 93.44 164 GLY A N 1
ATOM 1218 C CA . GLY A 1 164 ? -8.734 -9.75 -6.02 1 93.44 164 GLY A CA 1
ATOM 1219 C C . GLY A 1 164 ? -8.984 -10.195 -7.445 1 93.44 164 GLY A C 1
ATOM 1220 O O . GLY A 1 164 ? -8.188 -10.938 -8.023 1 93.44 164 GLY A O 1
ATOM 1221 N N . PRO A 1 165 ? -10.094 -9.766 -7.895 1 92.75 165 PRO A N 1
ATOM 1222 C CA . PRO A 1 165 ? -11.148 -8.969 -7.27 1 92.75 165 PRO A CA 1
ATOM 1223 C C . PRO A 1 165 ? -11.773 -9.656 -6.059 1 92.75 165 PRO A C 1
ATOM 1225 O O . PRO A 1 165 ? -11.781 -10.891 -5.984 1 92.75 165 PRO A O 1
ATOM 1228 N N . PHE A 1 166 ? -12.297 -8.82 -5.215 1 90.81 166 PHE A N 1
ATOM 1229 C CA . PHE A 1 166 ? -13.047 -9.297 -4.059 1 90.81 166 PHE A CA 1
ATOM 1230 C C . PHE A 1 166 ? -14.391 -9.883 -4.48 1 90.81 166 PHE A C 1
ATOM 1232 O O . PHE A 1 166 ? -15.109 -9.281 -5.281 1 90.81 166 PHE A O 1
ATOM 1239 N N . PHE A 1 167 ? -14.695 -11.078 -4.027 1 90.19 167 PHE A N 1
ATOM 1240 C CA . PHE A 1 167 ? -16.016 -11.664 -4.188 1 90.19 167 PHE A CA 1
ATOM 1241 C C . PHE A 1 167 ? -16.906 -11.328 -2.988 1 90.19 167 PHE A C 1
ATOM 1243 O O . PHE A 1 167 ? -16.578 -11.688 -1.854 1 90.19 167 PHE A O 1
ATOM 1250 N N . ASP A 1 168 ? -18.031 -10.727 -3.199 1 85.06 168 ASP A N 1
ATOM 1251 C CA . ASP A 1 168 ? -18.859 -10.219 -2.111 1 85.06 168 ASP A CA 1
ATOM 1252 C C . ASP A 1 168 ? -19.859 -11.281 -1.644 1 85.06 168 ASP A C 1
ATOM 1254 O O . ASP A 1 168 ? -20.656 -11.039 -0.728 1 85.06 168 ASP A O 1
ATOM 1258 N N . GLY A 1 169 ? -19.859 -12.508 -2.303 1 84.94 169 GLY A N 1
ATOM 1259 C CA . GLY A 1 169 ? -20.797 -13.562 -1.921 1 84.94 169 GLY A CA 1
ATOM 1260 C C . GLY A 1 169 ? -22.125 -13.484 -2.645 1 84.94 169 GLY A C 1
ATOM 1261 O O . GLY A 1 169 ? -23.016 -14.297 -2.404 1 84.94 169 GLY A O 1
ATOM 1262 N N . ILE A 1 170 ? -22.281 -12.523 -3.496 1 86 170 ILE A N 1
ATOM 1263 C CA . ILE A 1 170 ? -23.609 -12.312 -4.09 1 86 170 ILE A CA 1
ATOM 1264 C C . ILE A 1 170 ? -23.5 -12.352 -5.613 1 86 170 ILE A C 1
ATOM 1266 O O . ILE A 1 170 ? -23.797 -13.375 -6.23 1 86 170 ILE A O 1
ATOM 1270 N N . ASP A 1 171 ? -23.047 -11.219 -6.305 1 81.44 171 ASP A N 1
ATOM 1271 C CA . ASP A 1 171 ? -23.156 -11.18 -7.762 1 81.44 171 ASP A CA 1
ATOM 1272 C C . ASP A 1 171 ? -21.875 -10.68 -8.406 1 81.44 171 ASP A C 1
ATOM 1274 O O . ASP A 1 171 ? -21.844 -10.352 -9.594 1 81.44 171 ASP A O 1
ATOM 1278 N N . SER A 1 172 ? -20.859 -10.633 -7.699 1 87.19 172 SER A N 1
ATOM 1279 C CA . SER A 1 172 ? -19.625 -10.172 -8.312 1 87.19 172 SER A CA 1
ATOM 1280 C C . SER A 1 172 ? -18.984 -11.273 -9.148 1 87.19 172 SER A C 1
ATOM 1282 O O . SER A 1 172 ? -19.484 -12.398 -9.195 1 87.19 172 SER A O 1
ATOM 1284 N N . ALA A 1 173 ? -17.953 -11.031 -9.922 1 90.38 173 ALA A N 1
ATOM 1285 C CA . ALA A 1 173 ? -17.297 -11.945 -10.852 1 90.38 173 ALA A CA 1
ATOM 1286 C C . ALA A 1 173 ? -16.812 -13.195 -10.141 1 90.38 173 ALA A C 1
ATOM 1288 O O . ALA A 1 173 ? -16.25 -13.117 -9.047 1 90.38 173 ALA A O 1
ATOM 1289 N N . SER A 1 174 ? -17.047 -14.305 -10.719 1 90.44 174 SER A N 1
ATOM 1290 C CA . SER A 1 174 ? -16.531 -15.57 -10.227 1 90.44 174 SER A CA 1
ATOM 1291 C C . SER A 1 174 ? -15.07 -15.766 -10.617 1 90.44 174 SER A C 1
ATOM 1293 O O . SER A 1 174 ? -14.523 -14.977 -11.398 1 90.44 174 SER A O 1
ATOM 1295 N N . TYR A 1 175 ? -14.508 -16.797 -9.984 1 94.56 175 TYR A N 1
ATOM 1296 C CA . TYR A 1 175 ? -13.141 -17.094 -10.383 1 94.56 175 TYR A CA 1
ATOM 1297 C C . TYR A 1 175 ? -13.07 -17.484 -11.859 1 94.56 175 TYR A C 1
ATOM 1299 O O . TYR A 1 175 ? -12.102 -17.156 -12.547 1 94.56 175 TYR A O 1
ATOM 1307 N N . ARG A 1 176 ? -14.055 -18.125 -12.359 1 91.94 176 ARG A N 1
ATOM 1308 C CA . ARG A 1 176 ? -14.141 -18.469 -13.781 1 91.94 176 ARG A CA 1
ATOM 1309 C C . ARG A 1 176 ? -14.156 -17.203 -14.641 1 91.94 176 ARG A C 1
ATOM 1311 O O . ARG A 1 176 ? -13.516 -17.172 -15.695 1 91.94 176 ARG A O 1
ATOM 1318 N N . ASP A 1 177 ? -14.945 -16.266 -14.172 1 93.94 177 ASP A N 1
ATOM 1319 C CA . ASP A 1 177 ? -14.984 -14.984 -14.891 1 93.94 177 ASP A CA 1
ATOM 1320 C C . ASP A 1 177 ? -13.602 -14.336 -14.938 1 93.94 177 ASP A C 1
ATOM 1322 O O . ASP A 1 177 ? -13.188 -13.82 -15.977 1 93.94 177 ASP A O 1
ATOM 1326 N N . VAL A 1 178 ? -12.922 -14.367 -13.812 1 94.12 178 VAL A N 1
ATOM 1327 C CA . VAL A 1 178 ? -11.586 -13.773 -13.703 1 94.12 178 VAL A CA 1
ATOM 1328 C C . VAL A 1 178 ? -10.641 -14.469 -14.672 1 94.12 178 VAL A C 1
ATOM 1330 O O . VAL A 1 178 ? -9.914 -13.812 -15.422 1 94.12 178 VAL A O 1
ATOM 1333 N N . CYS A 1 179 ? -10.664 -15.781 -14.68 1 94.31 179 CYS A N 1
ATOM 1334 C CA . CYS A 1 179 ? -9.797 -16.562 -15.562 1 94.31 179 CYS A CA 1
ATOM 1335 C C . CYS A 1 179 ? -10.125 -16.297 -17.031 1 94.31 179 CYS A C 1
ATOM 1337 O O . CYS A 1 179 ? -9.219 -16.094 -17.844 1 94.31 179 CYS A O 1
ATOM 1339 N N . GLY A 1 180 ? -11.391 -16.312 -17.25 1 93.94 180 GLY A N 1
ATOM 1340 C CA . GLY A 1 180 ? -11.805 -16.047 -18.625 1 93.94 180 GLY A CA 1
ATOM 1341 C C . GLY A 1 180 ? -11.367 -14.688 -19.125 1 93.94 180 GLY A C 1
ATOM 1342 O O . GLY A 1 180 ? -10.875 -14.562 -20.25 1 93.94 180 GLY A O 1
ATOM 1343 N N . ARG A 1 181 ? -11.562 -13.719 -18.344 1 93.44 181 ARG A N 1
ATOM 1344 C CA . ARG A 1 181 ? -11.172 -12.367 -18.719 1 93.44 181 ARG A CA 1
ATOM 1345 C C . ARG A 1 181 ? -9.656 -12.258 -18.859 1 93.44 181 ARG A C 1
ATOM 1347 O O . ARG A 1 181 ? -9.156 -11.562 -19.75 1 93.44 181 ARG A O 1
ATOM 1354 N N . ARG A 1 182 ? -8.938 -12.875 -17.969 1 94.19 182 ARG A N 1
ATOM 1355 C CA . ARG A 1 182 ? -7.477 -12.875 -18.031 1 94.19 182 ARG A CA 1
ATOM 1356 C C . ARG A 1 182 ? -6.977 -13.508 -19.312 1 94.19 182 ARG A C 1
ATOM 1358 O O . ARG A 1 182 ? -6.059 -12.992 -19.953 1 94.19 182 ARG A O 1
ATOM 1365 N N . LEU A 1 183 ? -7.574 -14.625 -19.719 1 93.31 183 LEU A N 1
ATOM 1366 C CA . LEU A 1 183 ? -7.211 -15.289 -20.953 1 93.31 183 LEU A CA 1
ATOM 1367 C C . LEU A 1 183 ? -7.566 -14.422 -22.156 1 93.31 183 LEU A C 1
ATOM 1369 O O . LEU A 1 183 ? -6.781 -14.312 -23.109 1 93.31 183 LEU A O 1
ATOM 1373 N N . ALA A 1 184 ? -8.711 -13.75 -22.078 1 92.38 184 ALA A N 1
ATOM 1374 C CA . ALA A 1 184 ? -9.156 -12.883 -23.156 1 92.38 184 ALA A CA 1
ATOM 1375 C C . ALA A 1 184 ? -8.203 -11.695 -23.344 1 92.38 184 ALA A C 1
ATOM 1377 O O . ALA A 1 184 ? -7.996 -11.227 -24.453 1 92.38 184 ALA A O 1
ATOM 1378 N N . ALA A 1 185 ? -7.613 -11.25 -22.281 1 91.75 185 ALA A N 1
ATOM 1379 C CA . ALA A 1 185 ? -6.738 -10.078 -22.312 1 91.75 185 ALA A CA 1
ATOM 1380 C C . ALA A 1 185 ? -5.309 -10.469 -22.672 1 91.75 185 ALA A C 1
ATOM 1382 O O . ALA A 1 185 ? -4.473 -9.602 -22.938 1 91.75 185 ALA A O 1
ATOM 1383 N N . SER A 1 186 ? -5.008 -11.742 -22.594 1 92.44 186 SER A N 1
ATOM 1384 C CA . SER A 1 186 ? -3.645 -12.203 -22.859 1 92.44 186 SER A CA 1
ATOM 1385 C C . SER A 1 186 ? -3.311 -12.117 -24.344 1 92.44 186 SER A C 1
ATOM 1387 O O . SER A 1 186 ? -4.148 -12.43 -25.188 1 92.44 186 SER A O 1
ATOM 1389 N N . ARG A 1 187 ? -2.039 -11.773 -24.672 1 91.38 187 ARG A N 1
ATOM 1390 C CA . ARG A 1 187 ? -1.534 -11.781 -26.047 1 91.38 187 ARG A CA 1
ATOM 1391 C C . ARG A 1 187 ? -1.316 -13.211 -26.531 1 91.38 187 ARG A C 1
ATOM 1393 O O . ARG A 1 187 ? -1.295 -13.461 -27.75 1 91.38 187 ARG A O 1
ATOM 1400 N N . VAL A 1 188 ? -1.158 -14.125 -25.547 1 92.25 188 VAL A N 1
ATOM 1401 C CA . VAL A 1 188 ? -0.846 -15.516 -25.859 1 92.25 188 VAL A CA 1
ATOM 1402 C C . VAL A 1 188 ? -1.679 -16.438 -24.984 1 92.25 188 VAL A C 1
ATOM 1404 O O . VAL A 1 188 ? -1.131 -17.234 -24.203 1 92.25 188 VAL A O 1
ATOM 1407 N N . PRO A 1 189 ? -2.986 -16.469 -25.188 1 92.81 189 PRO A N 1
ATOM 1408 C CA . PRO A 1 189 ? -3.879 -17.188 -24.281 1 92.81 189 PRO A CA 1
ATOM 1409 C C . PRO A 1 189 ? -3.566 -18.672 -24.203 1 92.81 189 PRO A C 1
ATOM 1411 O O . PRO A 1 189 ? -3.666 -19.281 -23.125 1 92.81 189 PRO A O 1
ATOM 1414 N N . ASP A 1 190 ? -3.123 -19.25 -25.281 1 93.69 190 ASP A N 1
ATOM 1415 C CA . ASP A 1 190 ? -2.82 -20.672 -25.281 1 93.69 190 ASP A CA 1
ATOM 1416 C C . ASP A 1 190 ? -1.578 -20.969 -24.438 1 93.69 190 ASP A C 1
ATOM 1418 O O . ASP A 1 190 ? -1.536 -21.969 -23.719 1 93.69 190 ASP A O 1
ATOM 1422 N N . HIS A 1 191 ? -0.645 -20.141 -24.5 1 93.12 191 HIS A N 1
ATOM 1423 C CA . HIS A 1 191 ? 0.571 -20.312 -23.719 1 93.12 191 HIS A CA 1
ATOM 1424 C C . HIS A 1 191 ? 0.307 -20.062 -22.234 1 93.12 191 HIS A C 1
ATOM 1426 O O . HIS A 1 191 ? 0.854 -20.75 -21.375 1 93.12 191 HIS A O 1
ATOM 1432 N N . LEU A 1 192 ? -0.524 -19.062 -22.031 1 92.44 192 LEU A N 1
ATOM 1433 C CA . LEU A 1 192 ? -0.889 -18.797 -20.641 1 92.44 192 LEU A CA 1
ATOM 1434 C C . LEU A 1 192 ? -1.617 -20 -20.031 1 92.44 192 LEU A C 1
ATOM 1436 O O . LEU A 1 192 ? -1.332 -20.391 -18.906 1 92.44 192 LEU A O 1
ATOM 1440 N N . LEU A 1 193 ? -2.494 -20.516 -20.812 1 91.25 193 LEU A N 1
ATOM 1441 C CA . LEU A 1 193 ? -3.217 -21.703 -20.359 1 91.25 193 LEU A CA 1
ATOM 1442 C C . LEU A 1 193 ? -2.26 -22.859 -20.109 1 91.25 193 LEU A C 1
ATOM 1444 O O . LEU A 1 193 ? -2.387 -23.578 -19.109 1 91.25 193 LEU A O 1
ATOM 1448 N N . ALA A 1 194 ? -1.315 -23.047 -20.938 1 91.69 194 ALA A N 1
ATOM 1449 C CA . ALA A 1 194 ? -0.309 -24.094 -20.766 1 91.69 194 ALA A CA 1
ATOM 1450 C C . ALA A 1 194 ? 0.51 -23.859 -19.5 1 91.69 194 ALA A C 1
ATOM 1452 O O . ALA A 1 194 ? 0.806 -24.812 -18.75 1 91.69 194 ALA A O 1
ATOM 1453 N N . LEU A 1 195 ? 0.828 -22.688 -19.281 1 91.62 195 LEU A N 1
ATOM 1454 C CA . LEU A 1 195 ? 1.558 -22.344 -18.078 1 91.62 195 LEU A CA 1
ATOM 1455 C C . LEU A 1 195 ? 0.729 -22.656 -16.828 1 91.62 195 LEU A C 1
ATOM 1457 O O . LEU A 1 195 ? 1.234 -23.234 -15.875 1 91.62 195 LEU A O 1
ATOM 1461 N N . TRP A 1 196 ? -0.52 -22.234 -16.922 1 90 196 TRP A N 1
ATOM 1462 C CA . TRP A 1 196 ? -1.412 -22.5 -15.797 1 90 196 TRP A CA 1
ATOM 1463 C C . TRP A 1 196 ? -1.473 -24 -15.492 1 90 196 TRP A C 1
ATOM 1465 O O . TRP A 1 196 ? -1.352 -24.406 -14.336 1 90 196 TRP A O 1
ATOM 1475 N N . ASN A 1 197 ? -1.55 -24.734 -16.484 1 88.5 197 ASN A N 1
ATOM 1476 C CA . ASN A 1 197 ? -1.616 -26.188 -16.328 1 88.5 197 ASN A CA 1
ATOM 1477 C C . ASN A 1 197 ? -0.32 -26.75 -15.758 1 88.5 197 ASN A C 1
ATOM 1479 O O . ASN A 1 197 ? -0.347 -27.656 -14.914 1 88.5 197 ASN A O 1
ATOM 1483 N N . HIS A 1 198 ? 0.692 -26.25 -16.203 1 88.88 198 HIS A N 1
ATOM 1484 C CA . HIS A 1 198 ? 2 -26.688 -15.734 1 88.88 198 HIS A CA 1
ATOM 1485 C C . HIS A 1 198 ? 2.191 -26.391 -14.25 1 88.88 198 HIS A C 1
ATOM 1487 O O . HIS A 1 198 ? 2.715 -27.219 -13.508 1 88.88 198 HIS A O 1
ATOM 1493 N N . LEU A 1 199 ? 1.74 -25.266 -13.852 1 87.06 199 LEU A N 1
ATOM 1494 C CA . LEU A 1 199 ? 1.939 -24.828 -12.477 1 87.06 199 LEU A CA 1
ATOM 1495 C C . LEU A 1 199 ? 0.955 -25.516 -11.539 1 87.06 199 LEU A C 1
ATOM 1497 O O . LEU A 1 199 ? 1.184 -25.578 -10.328 1 87.06 199 LEU A O 1
ATOM 1501 N N . ALA A 1 200 ? -0.142 -25.922 -12.047 1 81.5 200 ALA A N 1
ATOM 1502 C CA . ALA A 1 200 ? -1.148 -26.609 -11.242 1 81.5 200 ALA A CA 1
ATOM 1503 C C . ALA A 1 200 ? -0.564 -27.844 -10.586 1 81.5 200 ALA A C 1
ATOM 1505 O O . ALA A 1 200 ? -0.98 -28.234 -9.484 1 81.5 200 ALA A O 1
ATOM 1506 N N . ASP A 1 201 ? 0.448 -28.391 -11.188 1 75.94 201 ASP A N 1
ATOM 1507 C CA . ASP A 1 201 ? 1.051 -29.641 -10.711 1 75.94 201 ASP A CA 1
ATOM 1508 C C . ASP A 1 201 ? 2.23 -29.359 -9.789 1 75.94 201 ASP A C 1
ATOM 1510 O O . ASP A 1 201 ? 2.822 -30.281 -9.227 1 75.94 201 ASP A O 1
ATOM 1514 N N . SER A 1 202 ? 2.459 -28.188 -9.648 1 76.94 202 SER A N 1
ATOM 1515 C CA . SER A 1 202 ? 3.625 -27.828 -8.844 1 76.94 202 SER A CA 1
ATOM 1516 C C . SER A 1 202 ? 3.25 -27.656 -7.371 1 76.94 202 SER A C 1
ATOM 1518 O O . SER A 1 202 ? 2.094 -27.375 -7.051 1 76.94 202 SER A O 1
ATOM 1520 N N . GLU A 1 203 ? 4.168 -27.922 -6.547 1 75.25 203 GLU A N 1
ATOM 1521 C CA . GLU A 1 203 ? 3.959 -27.703 -5.117 1 75.25 203 GLU A CA 1
ATOM 1522 C C . GLU A 1 203 ? 3.771 -26.234 -4.797 1 75.25 203 GLU A C 1
ATOM 1524 O O . GLU A 1 203 ? 4.457 -25.375 -5.363 1 75.25 203 GLU A O 1
ATOM 1529 N N . ARG A 1 204 ? 2.807 -26.047 -3.982 1 75.5 204 ARG A N 1
ATOM 1530 C CA . ARG A 1 204 ? 2.559 -24.672 -3.535 1 75.5 204 ARG A CA 1
ATOM 1531 C C . ARG A 1 204 ? 3.705 -24.172 -2.67 1 75.5 204 ARG A C 1
ATOM 1533 O O . ARG A 1 204 ? 4.176 -24.875 -1.772 1 75.5 204 ARG A O 1
ATOM 1540 N N . ARG A 1 205 ? 4.246 -23.031 -3.002 1 79.56 205 ARG A N 1
ATOM 1541 C CA . ARG A 1 205 ? 5.301 -22.375 -2.229 1 79.56 205 ARG A CA 1
ATOM 1542 C C . ARG A 1 205 ? 4.836 -21.031 -1.696 1 79.56 205 ARG A C 1
ATOM 1544 O O . ARG A 1 205 ? 3.898 -20.438 -2.232 1 79.56 205 ARG A O 1
ATOM 1551 N N . PRO A 1 206 ? 5.473 -20.625 -0.627 1 80.81 206 PRO A N 1
ATOM 1552 C CA . PRO A 1 206 ? 5.137 -19.297 -0.139 1 80.81 206 PRO A CA 1
ATOM 1553 C C . PRO A 1 206 ? 5.531 -18.188 -1.119 1 80.81 206 PRO A C 1
ATOM 1555 O O . PRO A 1 206 ? 6.535 -18.328 -1.827 1 80.81 206 PRO A O 1
ATOM 1558 N N . LEU A 1 207 ? 4.641 -17.266 -1.215 1 82.81 207 LEU A N 1
ATOM 1559 C CA . LEU A 1 207 ? 4.969 -16.047 -1.954 1 82.81 207 LEU A CA 1
ATOM 1560 C C . LEU A 1 207 ? 6.102 -15.289 -1.273 1 82.81 207 LEU A C 1
ATOM 1562 O O . LEU A 1 207 ? 5.891 -14.648 -0.243 1 82.81 207 LEU A O 1
ATOM 1566 N N . GLY A 1 208 ? 7.34 -15.438 -1.709 1 84.38 208 GLY A N 1
ATOM 1567 C CA . GLY A 1 208 ? 8.508 -14.789 -1.124 1 84.38 208 GLY A CA 1
ATOM 1568 C C . GLY A 1 208 ? 8.586 -13.312 -1.442 1 84.38 208 GLY A C 1
ATOM 1569 O O . GLY A 1 208 ? 8.984 -12.93 -2.545 1 84.38 208 GLY A O 1
ATOM 1570 N N . LEU A 1 209 ? 8.008 -12.492 -0.578 1 89.25 209 LEU A N 1
ATOM 1571 C CA . LEU A 1 209 ? 8.031 -11.047 -0.756 1 89.25 209 LEU A CA 1
ATOM 1572 C C . LEU A 1 209 ? 8.82 -10.375 0.363 1 89.25 209 LEU A C 1
ATOM 1574 O O . LEU A 1 209 ? 8.898 -10.898 1.474 1 89.25 209 LEU A O 1
ATOM 1578 N N . SER A 1 210 ? 9.461 -9.25 0.049 1 87.88 210 SER A N 1
ATOM 1579 C CA . SER A 1 210 ? 10.078 -8.43 1.082 1 87.88 210 SER A CA 1
ATOM 1580 C C . SER A 1 210 ? 9.062 -7.992 2.129 1 87.88 210 SER A C 1
ATOM 1582 O O . SER A 1 210 ? 7.859 -7.953 1.854 1 87.88 210 SER A O 1
ATOM 1584 N N . PRO A 1 211 ? 9.492 -7.652 3.289 1 89.81 211 PRO A N 1
ATOM 1585 C CA . PRO A 1 211 ? 8.578 -7.176 4.328 1 89.81 211 PRO A CA 1
ATOM 1586 C C . PRO A 1 211 ? 7.758 -5.965 3.883 1 89.81 211 PRO A C 1
ATOM 1588 O O . PRO A 1 211 ? 6.562 -5.887 4.172 1 89.81 211 PRO A O 1
ATOM 1591 N N . THR A 1 212 ? 8.359 -5.035 3.154 1 90.56 212 THR A N 1
ATOM 1592 C CA . THR A 1 212 ? 7.633 -3.852 2.707 1 90.56 212 THR A CA 1
ATOM 1593 C C . THR A 1 212 ? 6.543 -4.23 1.712 1 90.56 212 THR A C 1
ATOM 1595 O O . THR A 1 212 ? 5.406 -3.766 1.821 1 90.56 212 THR A O 1
ATOM 1598 N N . THR A 1 213 ? 6.91 -5.121 0.835 1 93.06 213 THR A N 1
ATOM 1599 C CA . THR A 1 213 ? 5.926 -5.543 -0.157 1 93.06 213 THR A CA 1
ATOM 1600 C C . THR A 1 213 ? 4.809 -6.348 0.498 1 93.06 213 THR A C 1
ATOM 1602 O O . THR A 1 213 ? 3.631 -6.148 0.191 1 93.06 213 THR A O 1
ATOM 1605 N N . ALA A 1 214 ? 5.188 -7.238 1.399 1 95.31 214 ALA A N 1
ATOM 1606 C CA . ALA A 1 214 ? 4.188 -8.039 2.105 1 95.31 214 ALA A CA 1
ATOM 1607 C C . ALA A 1 214 ? 3.227 -7.145 2.887 1 95.31 214 ALA A C 1
ATOM 1609 O O . ALA A 1 214 ? 2.023 -7.41 2.932 1 95.31 214 ALA A O 1
ATOM 1610 N N . ALA A 1 215 ? 3.777 -6.16 3.467 1 94.31 215 ALA A N 1
ATOM 1611 C CA . ALA A 1 215 ? 2.949 -5.223 4.227 1 94.31 215 ALA A CA 1
ATOM 1612 C C . ALA A 1 215 ? 1.95 -4.516 3.316 1 94.31 215 ALA A C 1
ATOM 1614 O O . ALA A 1 215 ? 0.774 -4.379 3.664 1 94.31 215 ALA A O 1
ATOM 1615 N N . MET A 1 216 ? 2.404 -4.074 2.172 1 93.56 216 MET A N 1
ATOM 1616 C CA . MET A 1 216 ? 1.533 -3.375 1.232 1 93.56 216 MET A CA 1
ATOM 1617 C C . MET A 1 216 ? 0.449 -4.305 0.699 1 93.56 216 MET A C 1
ATOM 1619 O O . MET A 1 216 ? -0.729 -3.947 0.682 1 93.56 216 MET A O 1
ATOM 1623 N N . VAL A 1 217 ? 0.863 -5.461 0.305 1 95.25 217 VAL A N 1
ATOM 1624 C CA . VAL A 1 217 ? -0.053 -6.441 -0.264 1 95.25 217 VAL A CA 1
ATOM 1625 C C . VAL A 1 217 ? -1.111 -6.82 0.77 1 95.25 217 VAL A C 1
ATOM 1627 O O . VAL A 1 217 ? -2.305 -6.859 0.46 1 95.25 217 VAL A O 1
ATOM 1630 N N . SER A 1 218 ? -0.698 -7.086 1.996 1 95.81 218 SER A N 1
ATOM 1631 C CA . SER A 1 218 ? -1.638 -7.477 3.043 1 95.81 218 SER A CA 1
ATOM 1632 C C . SER A 1 218 ? -2.605 -6.348 3.367 1 95.81 218 SER A C 1
ATOM 1634 O O . SER A 1 218 ? -3.781 -6.59 3.646 1 95.81 218 SER A O 1
ATOM 1636 N N . ALA A 1 219 ? -2.07 -5.129 3.357 1 94.31 219 ALA A N 1
ATOM 1637 C CA . ALA A 1 219 ? -2.938 -3.982 3.609 1 94.31 219 ALA A CA 1
ATOM 1638 C C . ALA A 1 219 ? -4.059 -3.902 2.576 1 94.31 219 ALA A C 1
ATOM 1640 O O . ALA A 1 219 ? -5.223 -3.719 2.928 1 94.31 219 ALA A O 1
ATOM 1641 N N . LEU A 1 220 ? -3.703 -4.086 1.318 1 92.88 220 LEU A N 1
ATOM 1642 C CA . LEU A 1 220 ? -4.688 -4.031 0.241 1 92.88 220 LEU A CA 1
ATOM 1643 C C . LEU A 1 220 ? -5.684 -5.184 0.358 1 92.88 220 LEU A C 1
ATOM 1645 O O . LEU A 1 220 ? -6.895 -4.973 0.251 1 92.88 220 LEU A O 1
ATOM 1649 N N . ALA A 1 221 ? -5.172 -6.34 0.616 1 93.25 221 ALA A N 1
ATOM 1650 C CA . ALA A 1 221 ? -6.016 -7.531 0.708 1 93.25 221 ALA A CA 1
ATOM 1651 C C . ALA A 1 221 ? -6.992 -7.422 1.877 1 93.25 221 ALA A C 1
ATOM 1653 O O . ALA A 1 221 ? -8.148 -7.82 1.764 1 93.25 221 ALA A O 1
ATOM 1654 N N . CYS A 1 222 ? -6.555 -6.848 2.996 1 92.81 222 CYS A N 1
ATOM 1655 C CA . CYS A 1 222 ? -7.348 -6.812 4.223 1 92.81 222 CYS A CA 1
ATOM 1656 C C . CYS A 1 222 ? -8.281 -5.609 4.234 1 92.81 222 CYS A C 1
ATOM 1658 O O . CYS A 1 222 ? -9.242 -5.574 5 1 92.81 222 CYS A O 1
ATOM 1660 N N . SER A 1 223 ? -7.957 -4.648 3.438 1 88.44 223 SER A N 1
ATOM 1661 C CA . SER A 1 223 ? -8.742 -3.416 3.465 1 88.44 223 SER A CA 1
ATOM 1662 C C . SER A 1 223 ? -10.219 -3.695 3.225 1 88.44 223 SER A C 1
ATOM 1664 O O . SER A 1 223 ? -11.078 -3.143 3.912 1 88.44 223 SER A O 1
ATOM 1666 N N . ASP A 1 224 ? -10.539 -4.586 2.295 1 79.5 224 ASP A N 1
ATOM 1667 C CA . ASP A 1 224 ? -11.93 -4.891 1.989 1 79.5 224 ASP A CA 1
ATOM 1668 C C . ASP A 1 224 ? -12.586 -5.664 3.133 1 79.5 224 ASP A C 1
ATOM 1670 O O . ASP A 1 224 ? -13.773 -5.488 3.404 1 79.5 224 ASP A O 1
ATOM 1674 N N . VAL A 1 225 ? -11.836 -6.477 3.799 1 77.31 225 VAL A N 1
ATOM 1675 C CA . VAL A 1 225 ? -12.336 -7.215 4.953 1 77.31 225 VAL A CA 1
ATOM 1676 C C . VAL A 1 225 ? -12.727 -6.242 6.062 1 77.31 225 VAL A C 1
ATOM 1678 O O . VAL A 1 225 ? -13.82 -6.34 6.625 1 77.31 225 VAL A O 1
ATOM 1681 N N . VAL A 1 226 ? -11.875 -5.301 6.316 1 79.75 226 VAL A N 1
ATOM 1682 C CA . VAL A 1 226 ? -12.086 -4.32 7.375 1 79.75 226 VAL A CA 1
ATOM 1683 C C . VAL A 1 226 ? -13.25 -3.408 7.012 1 79.75 226 VAL A C 1
ATOM 1685 O O . VAL A 1 226 ? -14.109 -3.117 7.855 1 79.75 226 VAL A O 1
ATOM 1688 N N . ALA A 1 227 ? -13.297 -3.029 5.75 1 77.25 227 ALA A N 1
ATOM 1689 C CA . ALA A 1 227 ? -14.391 -2.182 5.293 1 77.25 227 ALA A CA 1
ATOM 1690 C C . ALA A 1 227 ? -15.742 -2.867 5.504 1 77.25 227 ALA A C 1
ATOM 1692 O O . ALA A 1 227 ? -16.703 -2.238 5.949 1 77.25 227 ALA A O 1
ATOM 1693 N N . SER A 1 228 ? -15.789 -4.113 5.133 1 68.31 228 SER A N 1
ATOM 1694 C CA . SER A 1 228 ? -17.016 -4.883 5.281 1 68.31 228 SER A CA 1
ATOM 1695 C C . SER A 1 228 ? -17.469 -4.941 6.742 1 68.31 228 SER A C 1
ATOM 1697 O O . SER A 1 228 ? -18.656 -4.934 7.035 1 68.31 228 SER A O 1
ATOM 1699 N N . SER A 1 229 ? -16.531 -4.914 7.684 1 68.56 229 SER A N 1
ATOM 1700 C CA . SER A 1 229 ? -16.812 -5.016 9.109 1 68.56 229 SER A CA 1
ATOM 1701 C C . SER A 1 229 ? -17.484 -3.748 9.633 1 68.56 229 SER A C 1
ATOM 1703 O O . SER A 1 229 ? -18.172 -3.777 10.656 1 68.56 229 SER A O 1
ATOM 1705 N N . TYR A 1 230 ? -17.297 -2.717 8.891 1 67.25 230 TYR A N 1
ATOM 1706 C CA . TYR A 1 230 ? -17.906 -1.451 9.289 1 67.25 230 TYR A CA 1
ATOM 1707 C C . TYR A 1 230 ? -19.078 -1.099 8.391 1 67.25 230 TYR A C 1
ATOM 1709 O O . TYR A 1 230 ? -19.609 0.012 8.461 1 67.25 230 TYR A O 1
ATOM 1717 N N . GLY A 1 231 ? -19.406 -2.084 7.57 1 67.12 231 GLY A N 1
ATOM 1718 C CA . GLY A 1 231 ? -20.547 -1.859 6.688 1 67.12 231 GLY A CA 1
ATOM 1719 C C . GLY A 1 231 ? -20.219 -0.926 5.535 1 67.12 231 GLY A C 1
ATOM 1720 O O . GLY A 1 231 ? -21.125 -0.353 4.926 1 67.12 231 GLY A O 1
ATOM 1721 N N . ALA A 1 232 ? -18.953 -0.665 5.387 1 70.19 232 ALA A N 1
ATOM 1722 C CA . ALA A 1 232 ? -18.531 0.156 4.254 1 70.19 232 ALA A CA 1
ATOM 1723 C C . ALA A 1 232 ? -18.359 -0.689 2.996 1 70.19 232 ALA A C 1
ATOM 1725 O O . ALA A 1 232 ? -18.016 -1.871 3.078 1 70.19 232 ALA A O 1
ATOM 1726 N N . PRO A 1 233 ? -18.688 -0.114 1.849 1 71.81 233 PRO A N 1
ATOM 1727 C CA . PRO A 1 233 ? -18.469 -0.873 0.615 1 71.81 233 PRO A CA 1
ATOM 1728 C C . PRO A 1 233 ? -16.984 -1.185 0.366 1 71.81 233 PRO A C 1
ATOM 1730 O O . PRO A 1 233 ? -16.125 -0.325 0.572 1 71.81 233 PRO A O 1
ATOM 1733 N N . PRO A 1 234 ? -16.734 -2.461 0.071 1 75.75 234 PRO A N 1
ATOM 1734 C CA . PRO A 1 234 ? -15.359 -2.787 -0.275 1 75.75 234 PRO A CA 1
ATOM 1735 C C . PRO A 1 234 ? -14.828 -1.948 -1.436 1 75.75 234 PRO A C 1
ATOM 1737 O O . PRO A 1 234 ? -15.539 -1.725 -2.418 1 75.75 234 PRO A O 1
ATOM 1740 N N . SER A 1 235 ? -13.656 -1.429 -1.306 1 74.81 235 SER A N 1
ATOM 1741 C CA . SER A 1 235 ? -13.039 -0.522 -2.271 1 74.81 235 SER A CA 1
ATOM 1742 C C . SER A 1 235 ? -12.672 -1.252 -3.559 1 74.81 235 SER A C 1
ATOM 1744 O O . SER A 1 235 ? -12.578 -0.634 -4.621 1 74.81 235 SER A O 1
ATOM 1746 N N . HIS A 1 236 ? -12.531 -2.465 -3.574 1 79 236 HIS A N 1
ATOM 1747 C CA . HIS A 1 236 ? -11.992 -3.154 -4.742 1 79 236 HIS A CA 1
ATOM 1748 C C . HIS A 1 236 ? -12.969 -4.203 -5.258 1 79 236 HIS A C 1
ATOM 1750 O O . HIS A 1 236 ? -12.562 -5.188 -5.879 1 79 236 HIS A O 1
ATOM 1756 N N . LEU A 1 237 ? -14.211 -3.684 -4.961 1 82.19 237 LEU A N 1
ATOM 1757 C CA . LEU A 1 237 ? -15.25 -4.535 -5.539 1 82.19 237 LEU A CA 1
ATOM 1758 C C . LEU A 1 237 ? -15.195 -4.488 -7.062 1 82.19 237 LEU A C 1
ATOM 1760 O O . LEU A 1 237 ? -15.055 -3.416 -7.648 1 82.19 237 LEU A O 1
ATOM 1764 N N . HIS A 1 238 ? -14.953 -5.426 -7.848 1 88.88 238 HIS A N 1
ATOM 1765 C CA . HIS A 1 238 ? -15.008 -5.578 -9.297 1 88.88 238 HIS A CA 1
ATOM 1766 C C . HIS A 1 238 ? -13.672 -5.219 -9.938 1 88.88 238 HIS A C 1
ATOM 1768 O O . HIS A 1 238 ? -13.586 -5.059 -11.156 1 88.88 238 HIS A O 1
ATOM 1774 N N . HIS A 1 239 ? -12.727 -4.941 -9.078 1 91.38 239 HIS A N 1
ATOM 1775 C CA . HIS A 1 239 ? -11.414 -4.613 -9.617 1 91.38 239 HIS A CA 1
ATOM 1776 C C . HIS A 1 239 ? -10.344 -5.562 -9.078 1 91.38 239 HIS A C 1
ATOM 1778 O O . HIS A 1 239 ? -10.367 -5.918 -7.895 1 91.38 239 HIS A O 1
ATOM 1784 N N . GLN A 1 240 ? -9.508 -5.848 -9.93 1 94.94 240 GLN A N 1
ATOM 1785 C CA . GLN A 1 240 ? -8.266 -6.504 -9.523 1 94.94 240 GLN A CA 1
ATOM 1786 C C . GLN A 1 240 ? -7.105 -5.512 -9.484 1 94.94 240 GLN A C 1
ATOM 1788 O O . GLN A 1 240 ? -6.965 -4.676 -10.375 1 94.94 240 GLN A O 1
ATOM 1793 N N . ILE A 1 241 ? -6.332 -5.609 -8.445 1 94.44 241 ILE A N 1
ATOM 1794 C CA . ILE A 1 241 ? -5.141 -4.777 -8.312 1 94.44 241 ILE A CA 1
ATOM 1795 C C . ILE A 1 241 ? -3.914 -5.555 -8.789 1 94.44 241 ILE A C 1
ATOM 1797 O O . ILE A 1 241 ? -3.734 -6.719 -8.422 1 94.44 241 ILE A O 1
ATOM 1801 N N . ARG A 1 242 ? -3.131 -4.961 -9.633 1 94.44 242 ARG A N 1
ATOM 1802 C CA . ARG A 1 242 ? -1.834 -5.496 -10.031 1 94.44 242 ARG A CA 1
ATOM 1803 C C . ARG A 1 242 ? -0.699 -4.605 -9.539 1 94.44 242 ARG A C 1
ATOM 1805 O O . ARG A 1 242 ? -0.7 -3.396 -9.781 1 94.44 242 ARG A O 1
ATOM 1812 N N . MET A 1 243 ? 0.219 -5.234 -8.836 1 92.88 243 MET A N 1
ATOM 1813 C CA . MET A 1 243 ? 1.263 -4.453 -8.18 1 92.88 243 MET A CA 1
ATOM 1814 C C . MET A 1 243 ? 2.648 -4.957 -8.57 1 92.88 243 MET A C 1
ATOM 1816 O O . MET A 1 243 ? 2.885 -6.164 -8.609 1 92.88 243 MET A O 1
ATOM 1820 N N . ASN A 1 244 ? 3.514 -4.02 -8.906 1 89.44 244 ASN A N 1
ATOM 1821 C CA . ASN A 1 244 ? 4.934 -4.328 -9.031 1 89.44 244 ASN A CA 1
ATOM 1822 C C . ASN A 1 244 ? 5.602 -4.449 -7.66 1 89.44 244 ASN A C 1
ATOM 1824 O O . ASN A 1 244 ? 5.668 -3.475 -6.91 1 89.44 244 ASN A O 1
ATOM 1828 N N . PRO A 1 245 ? 6.008 -5.625 -7.309 1 89.38 245 PRO A N 1
ATOM 1829 C CA . PRO A 1 245 ? 6.5 -5.828 -5.945 1 89.38 245 PRO A CA 1
ATOM 1830 C C . PRO A 1 245 ? 7.801 -5.082 -5.668 1 89.38 245 PRO A C 1
ATOM 1832 O O . PRO A 1 245 ? 8.195 -4.934 -4.508 1 89.38 245 PRO A O 1
ATOM 1835 N N . ARG A 1 246 ? 8.5 -4.613 -6.664 1 80.31 246 ARG A N 1
ATOM 1836 C CA . ARG A 1 246 ? 9.758 -3.896 -6.484 1 80.31 246 ARG A CA 1
ATOM 1837 C C . ARG A 1 246 ? 9.516 -2.412 -6.234 1 80.31 246 ARG A C 1
ATOM 1839 O O . ARG A 1 246 ? 10.109 -1.822 -5.332 1 80.31 246 ARG A O 1
ATOM 1846 N N . THR A 1 247 ? 8.602 -1.822 -6.988 1 77.5 247 THR A N 1
ATOM 1847 C CA . THR A 1 247 ? 8.367 -0.385 -6.898 1 77.5 247 THR A CA 1
ATOM 1848 C C . THR A 1 247 ? 7.172 -0.085 -6.004 1 77.5 247 THR A C 1
ATOM 1850 O O . THR A 1 247 ? 6.977 1.058 -5.582 1 77.5 247 THR A O 1
ATOM 1853 N N . LEU A 1 248 ? 6.289 -1.047 -5.762 1 86.62 248 LEU A N 1
ATOM 1854 C CA . LEU A 1 248 ? 5.07 -0.964 -4.965 1 86.62 248 LEU A CA 1
ATOM 1855 C C . LEU A 1 248 ? 4.004 -0.147 -5.691 1 86.62 248 LEU A C 1
ATOM 1857 O O . LEU A 1 248 ? 2.967 0.182 -5.109 1 86.62 248 LEU A O 1
ATOM 1861 N N . MET A 1 249 ? 4.312 0.166 -6.957 1 84.06 249 MET A N 1
ATOM 1862 C CA . MET A 1 249 ? 3.283 0.825 -7.754 1 84.06 249 MET A CA 1
ATOM 1863 C C . MET A 1 249 ? 2.236 -0.178 -8.227 1 84.06 249 MET A C 1
ATOM 1865 O O . MET A 1 249 ? 2.541 -1.355 -8.422 1 84.06 249 MET A O 1
ATOM 1869 N N . MET A 1 250 ? 1.024 0.337 -8.305 1 89.19 250 MET A N 1
ATOM 1870 C CA . MET A 1 250 ? -0.072 -0.585 -8.586 1 89.19 250 MET A CA 1
ATOM 1871 C C . MET A 1 250 ? -1.048 0.022 -9.594 1 89.19 250 MET A C 1
ATOM 1873 O O . MET A 1 250 ? -1.067 1.238 -9.789 1 89.19 250 MET A O 1
ATOM 1877 N N . THR A 1 251 ? -1.692 -0.796 -10.305 1 89.12 251 THR A N 1
ATOM 1878 C CA . THR A 1 251 ? -2.789 -0.427 -11.188 1 89.12 251 THR A CA 1
ATOM 1879 C C . THR A 1 251 ? -4.062 -1.178 -10.82 1 89.12 251 THR A C 1
ATOM 1881 O O . THR A 1 251 ? -4.008 -2.201 -10.133 1 89.12 251 THR A O 1
ATOM 1884 N N . ARG A 1 252 ? -5.152 -0.596 -11.172 1 89.25 252 ARG A N 1
ATOM 1885 C CA . ARG A 1 252 ? -6.473 -1.174 -10.938 1 89.25 252 ARG A CA 1
ATOM 1886 C C . ARG A 1 252 ? -7.137 -1.566 -12.25 1 89.25 252 ARG A C 1
ATOM 1888 O O . ARG A 1 252 ? -7.211 -0.76 -13.18 1 89.25 252 ARG A O 1
ATOM 1895 N N . HIS A 1 253 ? -7.629 -2.797 -12.312 1 91.94 253 HIS A N 1
ATOM 1896 C CA . HIS A 1 253 ? -8.234 -3.318 -13.531 1 91.94 253 HIS A CA 1
ATOM 1897 C C . HIS A 1 253 ? -9.648 -3.828 -13.273 1 91.94 253 HIS A C 1
ATOM 1899 O O . HIS A 1 253 ? -9.852 -4.688 -12.414 1 91.94 253 HIS A O 1
ATOM 1905 N N . PRO A 1 254 ? -10.664 -3.355 -14.039 1 92.5 254 PRO A N 1
ATOM 1906 C CA . PRO A 1 254 ? -12.031 -3.859 -13.859 1 92.5 254 PRO A CA 1
ATOM 1907 C C . PRO A 1 254 ? -12.18 -5.316 -14.289 1 92.5 254 PRO A C 1
ATOM 1909 O O . PRO A 1 254 ? -11.578 -5.738 -15.273 1 92.5 254 PRO A O 1
ATOM 1912 N N . VAL A 1 255 ? -12.852 -6.078 -13.531 1 93.25 255 VAL A N 1
ATOM 1913 C CA . VAL A 1 255 ? -13.211 -7.457 -13.844 1 93.25 255 VAL A CA 1
ATOM 1914 C C . VAL A 1 255 ? -14.719 -7.641 -13.695 1 93.25 255 VAL A C 1
ATOM 1916 O O . VAL A 1 255 ? -15.234 -7.734 -12.578 1 93.25 255 VAL A O 1
ATOM 1919 N N . LEU A 1 256 ? -15.422 -7.688 -14.781 1 89.12 256 LEU A N 1
ATOM 1920 C CA . LEU A 1 256 ? -16.859 -7.883 -14.805 1 89.12 256 LEU A CA 1
ATOM 1921 C C . LEU A 1 256 ? -17.219 -9.32 -15.18 1 89.12 256 LEU A C 1
ATOM 1923 O O . LEU A 1 256 ? -16.453 -9.984 -15.883 1 89.12 256 LEU A O 1
ATOM 1927 N N . PRO A 1 257 ? -18.328 -9.766 -14.625 1 89.25 257 PRO A N 1
ATOM 1928 C CA . PRO A 1 257 ? -18.734 -11.117 -15.016 1 89.25 257 PRO A CA 1
ATOM 1929 C C . PRO A 1 257 ? -18.812 -11.289 -16.531 1 89.25 257 PRO A C 1
ATOM 1931 O O . PRO A 1 257 ? -19.172 -10.344 -17.25 1 89.25 257 PRO A O 1
ATOM 1934 N N . LEU A 1 258 ? -18.328 -12.383 -16.953 1 87.69 258 LEU A N 1
ATOM 1935 C CA . LEU A 1 258 ? -18.484 -12.711 -18.359 1 87.69 258 LEU A CA 1
ATOM 1936 C C . LEU A 1 258 ? -19.953 -12.82 -18.734 1 87.69 258 LEU A C 1
ATOM 1938 O O . LEU A 1 258 ? -20.781 -13.203 -17.906 1 87.69 258 LEU A O 1
ATOM 1942 N N . PRO A 1 259 ? -20.469 -12.195 -19.719 1 76 259 PRO A N 1
ATOM 1943 C CA . PRO A 1 259 ? -21.875 -12.305 -20.109 1 76 259 PRO A CA 1
ATOM 1944 C C . PRO A 1 259 ? -22.406 -13.727 -19.953 1 76 259 PRO A C 1
ATOM 1946 O O . PRO A 1 259 ? -21.656 -14.695 -20.078 1 76 259 PRO A O 1
ATOM 1949 N N . GLY A 1 260 ? -23.156 -14.172 -18.922 1 56.03 260 GLY A N 1
ATOM 1950 C CA . GLY A 1 260 ? -23.734 -15.5 -18.734 1 56.03 260 GLY A CA 1
ATOM 1951 C C . GLY A 1 260 ? -23.484 -16.422 -19.906 1 56.03 260 GLY A C 1
ATOM 1952 O O . GLY A 1 260 ? -22.891 -17.5 -19.734 1 56.03 260 GLY A O 1
ATOM 1953 N N . GLY A 1 261 ? -24.688 -16.672 -20.734 1 42.59 261 GLY A N 1
ATOM 1954 C CA . GLY A 1 261 ? -25.203 -17.953 -21.188 1 42.59 261 GLY A CA 1
ATOM 1955 C C . GLY A 1 261 ? -24.234 -18.703 -22.078 1 42.59 261 GLY A C 1
ATOM 1956 O O . GLY A 1 261 ? -24.656 -19.531 -22.891 1 42.59 261 GLY A O 1
ATOM 1957 N N . VAL A 1 262 ? -23.281 -18.328 -22.5 1 39 262 VAL A N 1
ATOM 1958 C CA . VAL A 1 262 ? -22.672 -19.391 -23.266 1 39 262 VAL A CA 1
ATOM 1959 C C . VAL A 1 262 ? -22.203 -20.5 -22.328 1 39 262 VAL A C 1
ATOM 1961 O O . VAL A 1 262 ? -21.781 -20.234 -21.203 1 39 262 VAL A O 1
ATOM 1964 N N . LEU A 1 263 ? -22.641 -21.797 -22.406 1 36.31 263 LEU A N 1
ATOM 1965 C CA . LEU A 1 263 ? -22.281 -23.141 -21.969 1 36.31 263 LEU A CA 1
ATOM 1966 C C . LEU A 1 263 ? -20.797 -23.219 -21.625 1 36.31 263 LEU A C 1
ATOM 1968 O O . LEU A 1 263 ? -19.984 -22.484 -22.203 1 36.31 263 LEU A O 1
ATOM 1972 N N . GLU A 1 264 ? -20.344 -23.656 -20.359 1 37.62 264 GLU A N 1
ATOM 1973 C CA . GLU A 1 264 ? -19.141 -24.203 -19.75 1 37.62 264 GLU A CA 1
ATOM 1974 C C . GLU A 1 264 ? -18.219 -24.844 -20.781 1 37.62 264 GLU A C 1
ATOM 1976 O O . GLU A 1 264 ? -18.641 -25.719 -21.531 1 37.62 264 GLU A O 1
ATOM 1981 N N . PRO A 1 265 ? -17.344 -24.328 -21.453 1 33.28 265 PRO A N 1
ATOM 1982 C CA . PRO A 1 265 ? -16.578 -25.375 -22.109 1 33.28 265 PRO A CA 1
ATOM 1983 C C . PRO A 1 265 ? -16.172 -26.5 -21.172 1 33.28 265 PRO A C 1
ATOM 1985 O O . PRO A 1 265 ? -15.961 -26.266 -19.969 1 33.28 265 PRO A O 1
ATOM 1988 N N . SER A 1 266 ? -16.906 -27.672 -21.031 1 30.62 266 SER A N 1
ATOM 1989 C CA . SER A 1 266 ? -16.406 -28.891 -20.422 1 30.62 266 SER A CA 1
ATOM 1990 C C . SER A 1 266 ? -14.898 -29.031 -20.625 1 30.62 266 SER A C 1
ATOM 1992 O O . SER A 1 266 ? -14.422 -29.094 -21.766 1 30.62 266 SER A O 1
ATOM 1994 N N . PRO A 1 267 ? -14.078 -28.297 -19.969 1 33.09 267 PRO A N 1
ATOM 1995 C CA . PRO A 1 267 ? -12.688 -28.672 -20.219 1 33.09 267 PRO A CA 1
ATOM 1996 C C . PRO A 1 267 ? -12.453 -30.188 -20.109 1 33.09 267 PRO A C 1
ATOM 1998 O O . PRO A 1 267 ? -12.625 -30.75 -19.031 1 33.09 267 PRO A O 1
ATOM 2001 N N . THR A 1 268 ? -13.07 -31.047 -20.844 1 25.77 268 THR A N 1
ATOM 2002 C CA . THR A 1 268 ? -12.5 -32.375 -21 1 25.77 268 THR A CA 1
ATOM 2003 C C . THR A 1 268 ? -10.992 -32.312 -21.203 1 25.77 268 THR A C 1
ATOM 2005 O O . THR A 1 268 ? -10.531 -31.891 -22.266 1 25.77 268 THR A O 1
ATOM 2008 N N . LEU A 1 269 ? -10.219 -31.766 -20.297 1 25.16 269 LEU A N 1
ATOM 2009 C CA . LEU A 1 269 ? -8.867 -32.312 -20.406 1 25.16 269 LEU A CA 1
ATOM 2010 C C . LEU A 1 269 ? -8.898 -33.812 -20.625 1 25.16 269 LEU A C 1
ATOM 2012 O O . LEU A 1 269 ? -9.336 -34.562 -19.75 1 25.16 269 LEU A O 1
ATOM 2016 N N . ARG A 1 270 ? -9.422 -34.25 -21.859 1 23.73 270 ARG A N 1
ATOM 2017 C CA . ARG A 1 270 ? -8.969 -35.531 -22.375 1 23.73 270 ARG A CA 1
ATOM 2018 C C . ARG A 1 270 ? -7.461 -35.531 -22.609 1 23.73 270 ARG A C 1
ATOM 2020 O O . ARG A 1 270 ? -6.887 -34.531 -23.016 1 23.73 270 ARG A O 1
ATOM 2027 N N . MET B 1 1 ? 23.828 -21.719 -8.539 1 81.06 1 MET B N 1
ATOM 2028 C CA . MET B 1 1 ? 22.406 -21.781 -8.25 1 81.06 1 MET B CA 1
ATOM 2029 C C . MET B 1 1 ? 21.609 -20.891 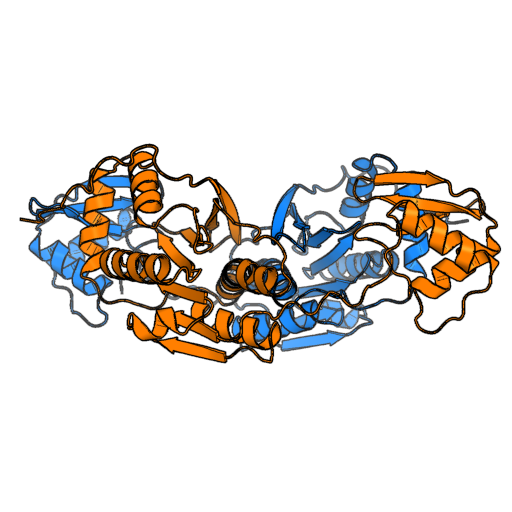-9.203 1 81.06 1 MET B C 1
ATOM 2031 O O . MET B 1 1 ? 22.109 -19.859 -9.648 1 81.06 1 MET B O 1
ATOM 2035 N N . TYR B 1 2 ? 20.719 -21.484 -9.93 1 88.81 2 TYR B N 1
ATOM 2036 C CA . TYR B 1 2 ? 19.906 -20.766 -10.898 1 88.81 2 TYR B CA 1
ATOM 2037 C C . TYR B 1 2 ? 18.531 -20.469 -10.32 1 88.81 2 TYR B C 1
ATOM 2039 O O . TYR B 1 2 ? 18.016 -21.203 -9.469 1 88.81 2 TYR B O 1
ATOM 2047 N N . ALA B 1 3 ? 18.047 -19.344 -10.703 1 90 3 ALA B N 1
ATOM 2048 C CA . ALA B 1 3 ? 16.672 -18.969 -10.422 1 90 3 ALA B CA 1
ATOM 2049 C C . ALA B 1 3 ? 16.016 -18.297 -11.633 1 90 3 ALA B C 1
ATOM 2051 O O . ALA B 1 3 ? 16.719 -17.703 -12.461 1 90 3 ALA B O 1
ATOM 2052 N N . LEU B 1 4 ? 14.75 -18.438 -11.773 1 91.12 4 LEU B N 1
ATOM 2053 C CA . LEU B 1 4 ? 14.047 -17.703 -12.828 1 91.12 4 LEU B CA 1
ATOM 2054 C C . LEU B 1 4 ? 14.156 -16.203 -12.617 1 91.12 4 LEU B C 1
ATOM 2056 O O . LEU B 1 4 ? 14.031 -15.719 -11.484 1 91.12 4 LEU B O 1
ATOM 2060 N N . ALA B 1 5 ? 14.484 -15.469 -13.648 1 89.69 5 ALA B N 1
ATOM 2061 C CA . ALA B 1 5 ? 14.43 -14.008 -13.594 1 89.69 5 ALA B CA 1
ATOM 2062 C C . ALA B 1 5 ? 13.016 -13.531 -13.289 1 89.69 5 ALA B C 1
ATOM 2064 O O . ALA B 1 5 ? 12.039 -14.227 -13.586 1 89.69 5 ALA B O 1
ATOM 2065 N N . ASP B 1 6 ? 12.914 -12.359 -12.766 1 86.25 6 ASP B N 1
ATOM 2066 C CA . ASP B 1 6 ? 11.625 -11.844 -12.305 1 86.25 6 ASP B CA 1
ATOM 2067 C C . ASP B 1 6 ? 10.586 -11.883 -13.422 1 86.25 6 ASP B C 1
ATOM 2069 O O . ASP B 1 6 ? 10.781 -11.281 -14.484 1 86.25 6 ASP B O 1
ATOM 2073 N N . GLY B 1 7 ? 9.578 -12.68 -13.141 1 90.06 7 GLY B N 1
ATOM 2074 C CA . GLY B 1 7 ? 8.422 -12.688 -14.023 1 90.06 7 GLY B CA 1
ATOM 2075 C C . GLY B 1 7 ? 8.523 -13.727 -15.125 1 90.06 7 GLY B C 1
ATOM 2076 O O . GLY B 1 7 ? 7.555 -13.984 -15.836 1 90.06 7 GLY B O 1
ATOM 2077 N N . HIS B 1 8 ? 9.68 -14.281 -15.273 1 93.38 8 HIS B N 1
ATOM 2078 C CA . HIS B 1 8 ? 9.828 -15.305 -16.312 1 93.38 8 HIS B CA 1
ATOM 2079 C C . HIS B 1 8 ? 9.328 -16.656 -15.82 1 93.38 8 HIS B C 1
ATOM 2081 O O . HIS B 1 8 ? 9.391 -16.953 -14.625 1 93.38 8 HIS B O 1
ATOM 2087 N N . GLN B 1 9 ? 8.82 -17.406 -16.75 1 94.25 9 GLN B N 1
ATOM 2088 C CA . GLN B 1 9 ? 8.336 -18.734 -16.438 1 94.25 9 GLN B CA 1
ATOM 2089 C C . GLN B 1 9 ? 8.781 -19.75 -17.484 1 94.25 9 GLN B C 1
ATOM 2091 O O . GLN B 1 9 ? 8.875 -19.438 -18.672 1 94.25 9 GLN B O 1
ATOM 2096 N N . LEU B 1 10 ? 9.148 -20.922 -16.984 1 94.62 10 LEU B N 1
ATOM 2097 C CA . LEU B 1 10 ? 9.492 -22.047 -17.828 1 94.62 10 LEU B CA 1
ATOM 2098 C C . LEU B 1 10 ? 8.383 -23.109 -17.812 1 94.62 10 LEU B C 1
ATOM 2100 O O . LEU B 1 10 ? 7.922 -23.5 -16.734 1 94.62 10 LEU B O 1
ATOM 2104 N N . TYR B 1 11 ? 7.922 -23.531 -19.031 1 94.56 11 TYR B N 1
ATOM 2105 C CA . TYR B 1 11 ? 6.809 -24.469 -19.078 1 94.56 11 TYR B CA 1
ATOM 2106 C C . TYR B 1 11 ? 6.781 -25.219 -20.406 1 94.56 11 TYR B C 1
ATOM 2108 O O . TYR B 1 11 ? 7.273 -24.719 -21.422 1 94.56 11 TYR B O 1
ATOM 2116 N N . PRO B 1 12 ? 6.289 -26.375 -20.391 1 95.44 12 PRO B N 1
ATOM 2117 C CA . PRO B 1 12 ? 6.051 -27.094 -21.641 1 95.44 12 PRO B CA 1
ATOM 2118 C C . PRO B 1 12 ? 4.633 -26.906 -22.156 1 95.44 12 PRO B C 1
ATOM 2120 O O . PRO B 1 12 ? 3.713 -26.625 -21.391 1 95.44 12 PRO B O 1
ATOM 2123 N N . THR B 1 13 ? 4.484 -26.984 -23.5 1 93.94 13 THR B N 1
ATOM 2124 C CA . THR B 1 13 ? 3.162 -27.109 -24.109 1 93.94 13 THR B CA 1
ATOM 2125 C C . THR B 1 13 ? 2.754 -28.578 -24.219 1 93.94 13 THR B C 1
ATOM 2127 O O . THR B 1 13 ? 3.572 -29.469 -24 1 93.94 13 THR B O 1
ATOM 2130 N N . PRO B 1 14 ? 1.47 -28.812 -24.5 1 90.94 14 PRO B N 1
ATOM 2131 C CA . PRO B 1 14 ? 0.978 -30.188 -24.516 1 90.94 14 PRO B CA 1
ATOM 2132 C C . PRO B 1 14 ? 1.743 -31.078 -25.484 1 90.94 14 PRO B C 1
ATOM 2134 O O . PRO B 1 14 ? 1.817 -32.312 -25.281 1 90.94 14 PRO B O 1
ATOM 2137 N N . ASP B 1 15 ? 2.35 -30.562 -26.469 1 93.25 15 ASP B N 1
ATOM 2138 C CA . ASP B 1 15 ? 3.088 -31.344 -27.453 1 93.25 15 ASP B CA 1
ATOM 2139 C C . ASP B 1 15 ? 4.492 -31.672 -26.969 1 93.25 15 ASP B C 1
ATOM 2141 O O . ASP B 1 15 ? 5.277 -32.281 -27.672 1 93.25 15 ASP B O 1
ATOM 2145 N N . GLY B 1 16 ? 4.863 -31.203 -25.75 1 93.44 16 GLY B N 1
ATOM 2146 C CA . GLY B 1 16 ? 6.137 -31.531 -25.125 1 93.44 16 GLY B CA 1
ATOM 2147 C C . GLY B 1 16 ? 7.215 -30.5 -25.391 1 93.44 16 GLY B C 1
ATOM 2148 O O . GLY B 1 16 ? 8.336 -30.625 -24.906 1 93.44 16 GLY B O 1
ATOM 2149 N N . THR B 1 17 ? 6.844 -29.5 -26.188 1 95.62 17 THR B N 1
ATOM 2150 C CA . THR B 1 17 ? 7.809 -28.453 -26.5 1 95.62 17 THR B CA 1
ATOM 2151 C C . THR B 1 17 ? 7.922 -27.469 -25.344 1 95.62 17 THR B C 1
ATOM 2153 O O . THR B 1 17 ? 6.91 -27.062 -24.75 1 95.62 17 THR B O 1
ATOM 2156 N N . TRP B 1 18 ? 9.133 -27.062 -25.047 1 97.25 18 TRP B N 1
ATOM 2157 C CA . TRP B 1 18 ? 9.359 -26.172 -23.906 1 97.25 18 TRP B CA 1
ATOM 2158 C C . TRP B 1 18 ? 9.469 -24.719 -24.359 1 97.25 18 TRP B C 1
ATOM 2160 O O . TRP B 1 18 ? 9.969 -24.438 -25.453 1 97.25 18 TRP B O 1
ATOM 2170 N N . HIS B 1 19 ? 9 -23.859 -23.484 1 97.19 19 HIS B N 1
ATOM 2171 C CA . HIS B 1 19 ? 8.977 -22.422 -23.719 1 97.19 19 HIS B CA 1
ATOM 2172 C C . HIS B 1 19 ? 9.328 -21.656 -22.438 1 97.19 19 HIS B C 1
ATOM 2174 O O . HIS B 1 19 ? 9.297 -22.203 -21.344 1 97.19 19 HIS B O 1
ATOM 2180 N N . TYR B 1 20 ? 9.758 -20.469 -22.594 1 96.5 20 TYR B N 1
ATOM 2181 C CA . TYR B 1 20 ? 9.672 -19.531 -21.484 1 96.5 20 TYR B CA 1
ATOM 2182 C C . TYR B 1 20 ? 8.742 -18.375 -21.812 1 96.5 20 TYR B C 1
ATOM 2184 O O . TYR B 1 20 ? 8.586 -18.016 -22.984 1 96.5 20 TYR B O 1
ATOM 2192 N N . LEU B 1 21 ? 8.008 -17.906 -20.844 1 95 21 LEU B N 1
ATOM 2193 C CA . LEU B 1 21 ? 7.117 -16.75 -20.922 1 95 21 LEU B CA 1
ATOM 2194 C C . LEU B 1 21 ? 7.711 -15.555 -20.188 1 95 21 LEU B C 1
ATOM 2196 O O . LEU B 1 21 ? 8.188 -15.688 -19.062 1 95 21 LEU B O 1
ATOM 2200 N N . THR B 1 22 ? 7.781 -14.375 -20.812 1 94.06 22 THR B N 1
ATOM 2201 C CA . THR B 1 22 ? 8.305 -13.156 -20.219 1 94.06 22 THR B CA 1
ATOM 2202 C C . THR B 1 22 ? 7.195 -12.375 -19.516 1 94.06 22 THR B C 1
ATOM 2204 O O . THR B 1 22 ? 6.016 -12.672 -19.703 1 94.06 22 THR B O 1
ATOM 2207 N N . PRO B 1 23 ? 7.57 -11.367 -18.781 1 89.56 23 PRO B N 1
ATOM 2208 C CA . PRO B 1 23 ? 6.57 -10.562 -18.062 1 89.56 23 PRO B CA 1
ATOM 2209 C C . PRO B 1 23 ? 5.605 -9.852 -19.016 1 89.56 23 PRO B C 1
ATOM 2211 O O . PRO B 1 23 ? 4.457 -9.594 -18.656 1 89.56 23 PRO B O 1
ATOM 2214 N N . ASP B 1 24 ? 6.023 -9.531 -20.203 1 89.5 24 ASP B N 1
ATOM 2215 C CA . ASP B 1 24 ? 5.172 -8.852 -21.172 1 89.5 24 ASP B CA 1
ATOM 2216 C C . ASP B 1 24 ? 4.41 -9.859 -22.031 1 89.5 24 ASP B C 1
ATOM 2218 O O . ASP B 1 24 ? 3.863 -9.508 -23.078 1 89.5 24 ASP B O 1
ATOM 2222 N N . GLU B 1 25 ? 4.484 -11.062 -21.656 1 92.19 25 GLU B N 1
ATOM 2223 C CA . GLU B 1 25 ? 3.725 -12.156 -22.234 1 92.19 25 GLU B CA 1
ATOM 2224 C C . GLU B 1 25 ? 4.195 -12.461 -23.656 1 92.19 25 GLU B C 1
ATOM 2226 O O . GLU B 1 25 ? 3.381 -12.57 -24.578 1 92.19 25 GLU B O 1
ATOM 2231 N N . ASN B 1 26 ? 5.477 -12.492 -23.781 1 93 26 ASN B N 1
ATOM 2232 C CA . ASN B 1 26 ? 6.086 -13.078 -24.984 1 93 26 ASN B CA 1
ATOM 2233 C C . ASN B 1 26 ? 6.496 -14.531 -24.75 1 93 26 ASN B C 1
ATOM 2235 O O . ASN B 1 26 ? 7.297 -14.812 -23.859 1 93 26 ASN B O 1
ATOM 2239 N N . ALA B 1 27 ? 5.891 -15.406 -25.5 1 95.62 27 ALA B N 1
ATOM 2240 C CA . ALA B 1 27 ? 6.234 -16.828 -25.422 1 95.62 27 ALA B CA 1
ATOM 2241 C C . ALA B 1 27 ? 7.336 -17.172 -26.406 1 95.62 27 ALA B C 1
ATOM 2243 O O . ALA B 1 27 ? 7.199 -16.938 -27.609 1 95.62 27 ALA B O 1
ATOM 2244 N N . VAL B 1 28 ? 8.406 -17.719 -25.922 1 96.06 28 VAL B N 1
ATOM 2245 C CA . VAL B 1 28 ? 9.547 -18.047 -26.781 1 96.06 28 VAL B CA 1
ATOM 2246 C C . VAL B 1 28 ? 9.82 -19.547 -26.719 1 96.06 28 VAL B C 1
ATOM 2248 O O . VAL B 1 28 ? 9.953 -20.109 -25.625 1 96.06 28 VAL B O 1
ATOM 2251 N N . THR B 1 29 ? 9.891 -20.172 -27.844 1 96.75 29 THR B N 1
ATOM 2252 C CA . THR B 1 29 ? 10.195 -21.594 -27.922 1 96.75 29 THR B CA 1
ATOM 2253 C C . THR B 1 29 ? 11.68 -21.844 -27.641 1 96.75 29 THR B C 1
ATOM 2255 O O . THR B 1 29 ? 12.539 -21.109 -28.125 1 96.75 29 THR B O 1
ATOM 2258 N N . ILE B 1 30 ? 11.93 -22.859 -26.859 1 96.69 30 ILE B N 1
ATOM 2259 C CA . ILE B 1 30 ? 13.312 -23.219 -26.531 1 96.69 30 ILE B CA 1
ATOM 2260 C C . ILE B 1 30 ? 13.734 -24.438 -27.359 1 96.69 30 ILE B C 1
ATOM 2262 O O . ILE B 1 30 ? 13.117 -25.5 -27.266 1 96.69 30 ILE B O 1
ATOM 2266 N N . GLY B 1 31 ? 14.758 -24.266 -28.141 1 95.31 31 GLY B N 1
ATOM 2267 C CA . GLY B 1 31 ? 15.312 -25.344 -28.938 1 95.31 31 GLY B CA 1
ATOM 2268 C C . GLY B 1 31 ? 16.344 -26.172 -28.188 1 95.31 31 GLY B C 1
ATOM 2269 O O . GLY B 1 31 ? 17.531 -26.094 -28.484 1 95.31 31 GLY B O 1
ATOM 2270 N N . ALA B 1 32 ? 15.992 -26.984 -27.281 1 95.19 32 ALA B N 1
ATOM 2271 C CA . ALA B 1 32 ? 16.859 -27.844 -26.484 1 95.19 32 ALA B CA 1
ATOM 2272 C C . ALA B 1 32 ? 16.141 -29.156 -26.125 1 95.19 32 ALA B C 1
ATOM 2274 O O . ALA B 1 32 ? 14.922 -29.25 -26.25 1 95.19 32 ALA B O 1
ATOM 2275 N N . PRO B 1 33 ? 16.891 -30.156 -25.812 1 95.56 33 PRO B N 1
ATOM 2276 C CA . PRO B 1 33 ? 16.25 -31.422 -25.453 1 95.56 33 PRO B CA 1
ATOM 2277 C C . PRO B 1 33 ? 15.289 -31.297 -24.281 1 95.56 33 PRO B C 1
ATOM 2279 O O . PRO B 1 33 ? 15.648 -30.719 -23.25 1 95.56 33 PRO B O 1
ATOM 2282 N N . ALA B 1 34 ? 14.156 -31.906 -24.469 1 95.75 34 ALA B N 1
ATOM 2283 C CA . ALA B 1 34 ? 13.078 -31.812 -23.484 1 95.75 34 ALA B CA 1
ATOM 2284 C C . ALA B 1 34 ? 13.516 -32.375 -22.141 1 95.75 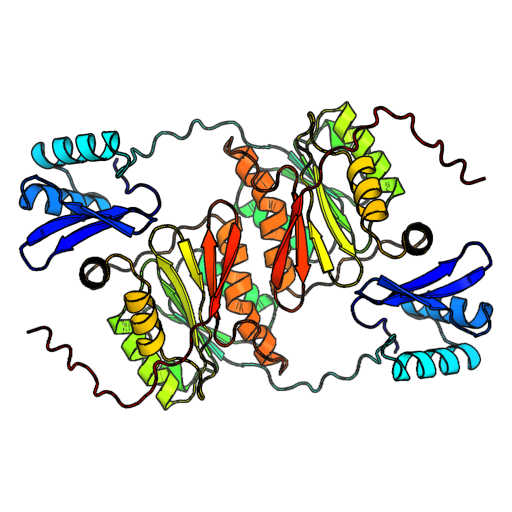34 ALA B C 1
ATOM 2286 O O . ALA B 1 34 ? 13.133 -31.875 -21.078 1 95.75 34 ALA B O 1
ATOM 2287 N N . GLU B 1 35 ? 14.25 -33.375 -22.156 1 95 35 GLU B N 1
ATOM 2288 C CA . GLU B 1 35 ? 14.672 -34.031 -20.922 1 95 35 GLU B CA 1
ATOM 2289 C C . GLU B 1 35 ? 15.539 -33.125 -20.062 1 95 35 GLU B C 1
ATOM 2291 O O . GLU B 1 35 ? 15.406 -33.094 -18.844 1 95 35 GLU B O 1
ATOM 2296 N N . ASP B 1 36 ? 16.391 -32.406 -20.766 1 96.38 36 ASP B N 1
ATOM 2297 C CA . ASP B 1 36 ? 17.25 -31.484 -20.047 1 96.38 36 ASP B CA 1
ATOM 2298 C C . ASP B 1 36 ? 16.453 -30.312 -19.484 1 96.38 36 ASP B C 1
ATOM 2300 O O . ASP B 1 36 ? 16.734 -29.844 -18.375 1 96.38 36 ASP B O 1
ATOM 2304 N N . LEU B 1 37 ? 15.5 -29.891 -20.234 1 96.12 37 LEU B N 1
ATOM 2305 C CA . LEU B 1 37 ? 14.656 -28.781 -19.797 1 96.12 37 LEU B CA 1
ATOM 2306 C C . LEU B 1 37 ? 13.781 -29.203 -18.609 1 96.12 37 LEU B C 1
ATOM 2308 O O . LEU B 1 37 ? 13.555 -28.422 -17.688 1 96.12 37 LEU B O 1
ATOM 2312 N N . ALA B 1 38 ? 13.297 -30.359 -18.656 1 93.38 38 ALA B N 1
ATOM 2313 C CA . ALA B 1 38 ? 12.516 -30.891 -17.547 1 93.38 38 ALA B CA 1
ATOM 2314 C C . ALA B 1 38 ? 13.367 -30.984 -16.281 1 93.38 38 ALA B C 1
ATOM 2316 O O . ALA B 1 38 ? 12.891 -30.688 -15.188 1 93.38 38 ALA B O 1
ATOM 2317 N N . GLU B 1 39 ? 14.57 -31.422 -16.453 1 94.12 39 GLU B N 1
ATOM 2318 C CA . GLU B 1 39 ? 15.5 -31.469 -15.336 1 94.12 39 GLU B CA 1
ATOM 2319 C C . GLU B 1 39 ? 15.727 -30.078 -14.75 1 94.12 39 GLU B C 1
ATOM 2321 O O . GLU B 1 39 ? 15.727 -29.906 -13.531 1 94.12 39 GLU B O 1
ATOM 2326 N N . LEU B 1 40 ? 15.938 -29.172 -15.625 1 94.25 40 LEU B N 1
ATOM 2327 C CA . LEU B 1 40 ? 16.156 -27.797 -15.188 1 94.25 40 LEU B CA 1
ATOM 2328 C C . LEU B 1 40 ? 14.922 -27.266 -14.453 1 94.25 40 LEU B C 1
ATOM 2330 O O . LEU B 1 40 ? 15.039 -26.641 -13.398 1 94.25 40 LEU B O 1
ATOM 2334 N N . ASP B 1 41 ? 13.781 -27.484 -15.031 1 92.81 41 ASP B N 1
ATOM 2335 C CA . ASP B 1 41 ? 12.531 -27.047 -14.414 1 92.81 41 ASP B CA 1
ATOM 2336 C C . ASP B 1 41 ? 12.359 -27.656 -13.023 1 92.81 41 ASP B C 1
ATOM 2338 O O . ASP B 1 41 ? 11.969 -26.953 -12.086 1 92.81 41 ASP B O 1
ATOM 2342 N N . ASN B 1 42 ? 12.617 -28.906 -12.945 1 90.12 42 ASN B N 1
ATOM 2343 C CA . ASN B 1 42 ? 12.555 -29.578 -11.648 1 90.12 42 ASN B CA 1
ATOM 2344 C C . ASN B 1 42 ? 13.516 -28.938 -10.648 1 90.12 42 ASN B C 1
ATOM 2346 O O . ASN B 1 42 ? 13.172 -28.766 -9.477 1 90.12 42 ASN B O 1
ATOM 2350 N N . PHE B 1 43 ? 14.711 -28.688 -11.195 1 91 43 PHE B N 1
ATOM 2351 C CA . PHE B 1 43 ? 15.719 -28.031 -10.367 1 91 43 PHE B CA 1
ATOM 2352 C C . PHE B 1 43 ? 15.211 -26.672 -9.867 1 91 43 PHE B C 1
ATOM 2354 O O . PHE B 1 43 ? 15.398 -26.344 -8.695 1 91 43 PHE B O 1
ATOM 2361 N N . LEU B 1 44 ? 14.555 -25.891 -10.672 1 89.12 44 LEU B N 1
ATOM 2362 C CA . LEU B 1 44 ? 14.109 -24.531 -10.352 1 89.12 44 LEU B CA 1
ATOM 2363 C C . LEU B 1 44 ? 12.93 -24.562 -9.383 1 89.12 44 LEU B C 1
ATOM 2365 O O . LEU B 1 44 ? 12.75 -23.641 -8.594 1 89.12 44 LEU B O 1
ATOM 2369 N N . ARG B 1 45 ? 12.148 -25.578 -9.453 1 83.88 45 ARG B N 1
ATOM 2370 C CA . ARG B 1 45 ? 10.93 -25.656 -8.648 1 83.88 45 ARG B CA 1
ATOM 2371 C C . ARG B 1 45 ? 11.172 -26.422 -7.355 1 83.88 45 ARG B C 1
ATOM 2373 O O . ARG B 1 45 ? 10.445 -26.25 -6.379 1 83.88 45 ARG B O 1
ATOM 2380 N N . ARG B 1 46 ? 12.109 -27.344 -7.398 1 77.69 46 ARG B N 1
ATOM 2381 C CA . ARG B 1 46 ? 12.43 -28.156 -6.223 1 77.69 46 ARG B CA 1
ATOM 2382 C C . ARG B 1 46 ? 13.883 -27.969 -5.805 1 77.69 46 ARG B C 1
ATOM 2384 O O . ARG B 1 46 ? 14.789 -28.047 -6.637 1 77.69 46 ARG B O 1
ATOM 2391 N N . SER B 1 47 ? 14.086 -27.453 -4.707 1 68.06 47 SER B N 1
ATOM 2392 C CA . SER B 1 47 ? 15.445 -27.234 -4.238 1 68.06 47 SER B CA 1
ATOM 2393 C C . SER B 1 47 ? 16.188 -28.547 -4.039 1 68.06 47 SER B C 1
ATOM 2395 O O . SER B 1 47 ? 15.594 -29.547 -3.662 1 68.06 47 SER B O 1
ATOM 2397 N N . GLY B 1 48 ? 17.469 -28.516 -4.406 1 68.56 48 GLY B N 1
ATOM 2398 C CA . GLY B 1 48 ? 18.359 -29.609 -4.02 1 68.56 48 GLY B CA 1
ATOM 2399 C C . GLY B 1 48 ? 18.641 -30.578 -5.152 1 68.56 48 GLY B C 1
ATOM 2400 O O . GLY B 1 48 ? 19.406 -31.531 -4.984 1 68.56 48 GLY B O 1
ATOM 2401 N N . SER B 1 49 ? 18 -30.406 -6.285 1 76.88 49 SER B N 1
ATOM 2402 C CA . SER B 1 49 ? 18.281 -31.344 -7.375 1 76.88 49 SER B CA 1
ATOM 2403 C C . SER B 1 49 ? 19.594 -31 -8.062 1 76.88 49 SER B C 1
ATOM 2405 O O . SER B 1 49 ? 20.062 -29.859 -7.996 1 76.88 49 SER B O 1
ATOM 2407 N N . VAL B 1 50 ? 20.312 -32.094 -8.516 1 85 50 VAL B N 1
ATOM 2408 C CA . VAL B 1 50 ? 21.562 -31.906 -9.25 1 85 50 VAL B CA 1
ATOM 2409 C C . VAL B 1 50 ? 21.281 -31.812 -10.742 1 85 50 VAL B C 1
ATOM 2411 O O . VAL B 1 50 ? 20.438 -32.562 -11.258 1 85 50 VAL B O 1
ATOM 2414 N N . LEU B 1 51 ? 21.906 -30.891 -11.281 1 92.12 51 LEU B N 1
ATOM 2415 C CA . LEU B 1 51 ? 21.719 -30.703 -12.711 1 92.12 51 LEU B CA 1
ATOM 2416 C C . LEU B 1 51 ? 22.781 -31.469 -13.508 1 92.12 51 LEU B C 1
ATOM 2418 O O . LEU B 1 51 ? 23.969 -31.406 -13.18 1 92.12 51 LEU B O 1
ATOM 2422 N N . GLY B 1 52 ? 22.422 -32.188 -14.516 1 93.62 52 GLY B N 1
ATOM 2423 C CA . GLY B 1 52 ? 23.344 -32.781 -15.469 1 93.62 52 GLY B CA 1
ATOM 2424 C C . GLY B 1 52 ? 23.984 -31.766 -16.391 1 93.62 52 GLY B C 1
ATOM 2425 O O . GLY B 1 52 ? 23.594 -30.609 -16.406 1 93.62 52 GLY B O 1
ATOM 2426 N N . PRO B 1 53 ? 25.016 -32.188 -17.094 1 93.88 53 PRO B N 1
ATOM 2427 C CA . PRO B 1 53 ? 25.75 -31.281 -17.953 1 93.88 53 PRO B CA 1
ATOM 2428 C C . PRO B 1 53 ? 24.875 -30.609 -19.016 1 93.88 53 PRO B C 1
ATOM 2430 O O . PRO B 1 53 ? 25.047 -29.422 -19.312 1 93.88 53 PRO B O 1
ATOM 2433 N N . GLY B 1 54 ? 23.969 -31.375 -19.594 1 95.25 54 GLY B N 1
ATOM 2434 C CA . GLY B 1 54 ? 23.062 -30.797 -20.578 1 95.25 54 GLY B CA 1
ATOM 2435 C C . GLY B 1 54 ? 22.188 -29.703 -20 1 95.25 54 GLY B C 1
ATOM 2436 O O . GLY B 1 54 ? 22.016 -28.656 -20.625 1 95.25 54 GLY B O 1
ATOM 2437 N N . ALA B 1 55 ? 21.672 -29.953 -18.875 1 95.81 55 ALA B N 1
ATOM 2438 C CA . ALA B 1 55 ? 20.828 -28.969 -18.203 1 95.81 55 ALA B CA 1
ATOM 2439 C C . ALA B 1 55 ? 21.609 -27.734 -17.812 1 95.81 55 ALA B C 1
ATOM 2441 O O . ALA B 1 55 ? 21.094 -26.609 -17.875 1 95.81 55 ALA B O 1
ATOM 2442 N N . ILE B 1 56 ? 22.828 -27.922 -17.469 1 95 56 ILE B N 1
ATOM 2443 C CA . ILE B 1 56 ? 23.688 -26.797 -17.094 1 95 56 ILE B CA 1
ATOM 2444 C C . ILE B 1 56 ? 23.938 -25.906 -18.297 1 95 56 ILE B C 1
ATOM 2446 O O . ILE B 1 56 ? 23.906 -24.688 -18.203 1 95 56 ILE B O 1
ATOM 2450 N N . GLU B 1 57 ? 24.219 -26.531 -19.391 1 96 57 GLU B N 1
ATOM 2451 C CA . GLU B 1 57 ? 24.438 -25.781 -20.625 1 96 57 GLU B CA 1
ATOM 2452 C C . GLU B 1 57 ? 23.219 -24.953 -20.984 1 96 57 GLU B C 1
ATOM 2454 O O . GLU B 1 57 ? 23.344 -23.797 -21.391 1 96 57 GLU B O 1
ATOM 2459 N N . ILE B 1 58 ? 22.109 -25.578 -20.859 1 96.69 58 ILE B N 1
ATOM 2460 C CA . ILE B 1 58 ? 20.859 -24.875 -21.141 1 96.69 58 ILE B CA 1
ATOM 2461 C C . ILE B 1 58 ? 20.688 -23.734 -20.172 1 96.69 58 ILE B C 1
ATOM 2463 O O . ILE B 1 58 ? 20.297 -22.625 -20.562 1 96.69 58 ILE B O 1
ATOM 2467 N N . ALA B 1 59 ? 20.922 -23.969 -18.891 1 95.88 59 ALA B N 1
ATOM 2468 C CA . ALA B 1 59 ? 20.797 -22.938 -17.875 1 95.88 59 ALA B CA 1
ATOM 2469 C C . ALA B 1 59 ? 21.688 -21.75 -18.172 1 95.88 59 ALA B C 1
ATOM 2471 O O . ALA B 1 59 ? 21.25 -20.594 -18.094 1 95.88 59 ALA B O 1
ATOM 2472 N N . ASP B 1 60 ? 22.875 -22 -18.562 1 95 60 ASP B N 1
ATOM 2473 C CA . ASP B 1 60 ? 23.812 -20.938 -18.891 1 95 60 ASP B CA 1
ATOM 2474 C C . ASP B 1 60 ? 23.312 -20.109 -20.078 1 95 60 ASP B C 1
ATOM 2476 O O . ASP B 1 60 ? 23.438 -18.891 -20.078 1 95 60 ASP B O 1
ATOM 2480 N N . ALA B 1 61 ? 22.812 -20.812 -21.016 1 96.44 61 ALA B N 1
ATOM 2481 C CA . ALA B 1 61 ? 22.266 -20.109 -22.172 1 96.44 61 ALA B CA 1
ATOM 2482 C C . ALA B 1 61 ? 21.094 -19.219 -21.781 1 96.44 61 ALA B C 1
ATOM 2484 O O . ALA B 1 61 ? 20.969 -18.094 -22.266 1 96.44 61 ALA B O 1
ATOM 2485 N N . LEU B 1 62 ? 20.266 -19.672 -20.906 1 96.44 62 LEU B N 1
ATOM 2486 C CA . LEU B 1 62 ? 19.094 -18.922 -20.469 1 96.44 62 LEU B CA 1
ATOM 2487 C C . LEU B 1 62 ? 19.516 -17.75 -19.578 1 96.44 62 LEU B C 1
ATOM 2489 O O . LEU B 1 62 ? 18.844 -16.719 -19.547 1 96.44 62 LEU B O 1
ATOM 2493 N N . VAL B 1 63 ? 20.609 -17.891 -18.859 1 94.62 63 VAL B N 1
ATOM 2494 C CA . VAL B 1 63 ? 21.172 -16.781 -18.109 1 94.62 63 VAL B CA 1
ATOM 2495 C C . VAL B 1 63 ? 21.625 -15.672 -19.062 1 94.62 63 VAL B C 1
ATOM 2497 O O . VAL B 1 63 ? 21.328 -14.5 -18.828 1 94.62 63 VAL B O 1
ATOM 2500 N N . SER B 1 64 ? 22.281 -16.047 -20.141 1 94.31 64 SER B N 1
ATOM 2501 C CA . SER B 1 64 ? 22.781 -15.086 -21.125 1 94.31 64 SER B CA 1
ATOM 2502 C C . SER B 1 64 ? 21.625 -14.336 -21.781 1 94.31 64 SER B C 1
ATOM 2504 O O . SER B 1 64 ? 21.797 -13.203 -22.234 1 94.31 64 SER B O 1
ATOM 2506 N N . ARG B 1 65 ? 20.438 -14.969 -21.75 1 93.94 65 ARG B N 1
ATOM 2507 C CA . ARG B 1 65 ? 19.266 -14.367 -22.375 1 93.94 65 ARG B CA 1
ATOM 2508 C C . ARG B 1 65 ? 18.422 -13.609 -21.359 1 93.94 65 ARG B C 1
ATOM 2510 O O . ARG B 1 65 ? 17.375 -13.055 -21.703 1 93.94 65 ARG B O 1
ATOM 2517 N N . GLY B 1 66 ? 18.719 -13.688 -20.109 1 92.81 66 GLY B N 1
ATOM 2518 C CA . GLY B 1 66 ? 18.031 -12.961 -19.062 1 92.81 66 GLY B CA 1
ATOM 2519 C C . 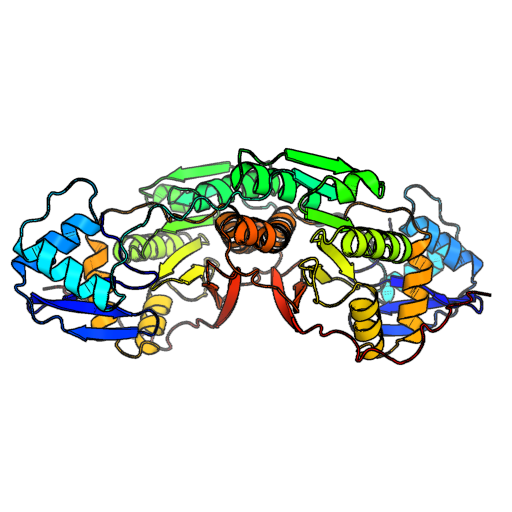GLY B 1 66 ? 16.812 -13.703 -18.516 1 92.81 66 GLY B C 1
ATOM 2520 O O . GLY B 1 66 ? 15.977 -13.117 -17.844 1 92.81 66 GLY B O 1
ATOM 2521 N N . VAL B 1 67 ? 16.688 -14.938 -18.859 1 94.69 67 VAL B N 1
ATOM 2522 C CA . VAL B 1 67 ? 15.555 -15.742 -18.422 1 94.69 67 VAL B CA 1
ATOM 2523 C C . VAL B 1 67 ? 15.836 -16.312 -17.031 1 94.69 67 VAL B C 1
ATOM 2525 O O . VAL B 1 67 ? 14.922 -16.422 -16.203 1 94.69 67 VAL B O 1
ATOM 2528 N N . LEU B 1 68 ? 17.078 -16.688 -16.812 1 94.19 68 LEU B N 1
ATOM 2529 C CA . LEU B 1 68 ? 17.547 -17.141 -15.508 1 94.19 68 LEU B CA 1
ATOM 2530 C C . LEU B 1 68 ? 18.531 -16.141 -14.914 1 94.19 68 LEU B C 1
ATOM 2532 O O . LEU B 1 68 ? 19.141 -15.352 -15.641 1 94.19 68 LEU B O 1
ATOM 2536 N N . ALA B 1 69 ? 18.562 -16.141 -13.695 1 90.56 69 ALA B N 1
ATOM 2537 C CA . ALA B 1 69 ? 19.547 -15.367 -12.938 1 90.56 69 ALA B CA 1
ATOM 2538 C C . ALA B 1 69 ? 20.375 -16.281 -12.039 1 90.56 69 ALA B C 1
ATOM 2540 O O . ALA B 1 69 ? 19.922 -17.359 -11.648 1 90.56 69 ALA B O 1
ATOM 2541 N N . VAL B 1 70 ? 21.578 -15.93 -11.945 1 84.38 70 VAL B N 1
ATOM 2542 C CA . VAL B 1 70 ? 22.422 -16.594 -10.961 1 84.38 70 VAL B CA 1
ATOM 2543 C C . VAL B 1 70 ? 22.438 -15.781 -9.664 1 84.38 70 VAL B C 1
ATOM 2545 O O . VAL B 1 70 ? 22.984 -14.68 -9.609 1 84.38 70 VAL B O 1
ATOM 2548 N N . PRO B 1 71 ? 21.531 -16.25 -8.859 1 70 71 PRO B N 1
ATOM 2549 C CA . PRO B 1 71 ? 21.484 -15.453 -7.625 1 70 71 PRO B CA 1
ATOM 2550 C C . PRO B 1 71 ? 22.875 -15.141 -7.074 1 70 71 PRO B C 1
ATOM 2552 O O . PRO B 1 71 ? 23.734 -16.031 -6.996 1 70 71 PRO B O 1
ATOM 2555 N N . GLY B 1 72 ? 23.469 -14.023 -7.656 1 63.03 72 GLY B N 1
ATOM 2556 C CA . GLY B 1 72 ? 24.75 -13.617 -7.117 1 63.03 72 GLY B CA 1
ATOM 2557 C C . GLY B 1 72 ? 24.688 -13.18 -5.664 1 63.03 72 GLY B C 1
ATOM 2558 O O . GLY B 1 72 ? 23.594 -12.984 -5.121 1 63.03 72 GLY B O 1
ATOM 2559 N N . GLN 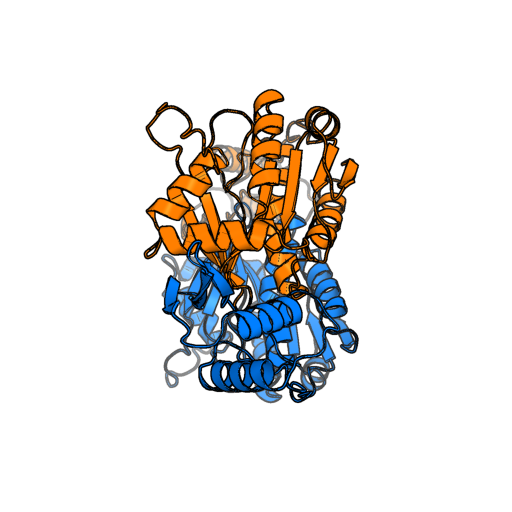B 1 73 ? 25.938 -13.445 -5.062 1 55.84 73 GLN B N 1
ATOM 2560 C CA . GLN B 1 73 ? 26.188 -12.797 -3.777 1 55.84 73 GLN B CA 1
ATOM 2561 C C . GLN B 1 73 ? 25.859 -11.305 -3.844 1 55.84 73 GLN B C 1
ATOM 2563 O O . GLN B 1 73 ? 26.469 -10.57 -4.633 1 55.84 73 GLN B O 1
ATOM 2568 N N . VAL B 1 74 ? 24.578 -10.914 -4.105 1 53.06 74 VAL B N 1
ATOM 2569 C CA . VAL B 1 74 ? 24.281 -9.484 -4.016 1 53.06 74 VAL B CA 1
ATOM 2570 C C . VAL B 1 74 ? 25.344 -8.789 -3.154 1 53.06 74 VAL B C 1
ATOM 2572 O O . VAL B 1 74 ? 25.625 -9.234 -2.043 1 53.06 74 VAL B O 1
ATOM 2575 N N . PRO B 1 75 ? 26.297 -8.023 -3.955 1 51.56 75 PRO B N 1
ATOM 2576 C CA . PRO B 1 75 ? 27.219 -7.34 -3.049 1 51.56 75 PRO B CA 1
ATOM 2577 C C . PRO B 1 75 ? 26.531 -6.773 -1.812 1 51.56 75 PRO B C 1
ATOM 2579 O O . PRO B 1 75 ? 25.406 -6.258 -1.906 1 51.56 75 PRO B O 1
ATOM 2582 N N . GLU B 1 76 ? 26.859 -7.348 -0.699 1 56.91 76 GLU B N 1
ATOM 2583 C CA . GLU B 1 76 ? 26.406 -6.789 0.568 1 56.91 76 GLU B CA 1
ATOM 2584 C C . GLU B 1 76 ? 26.719 -5.301 0.664 1 56.91 76 GLU B C 1
ATOM 2586 O O . GLU B 1 76 ? 27.875 -4.922 0.892 1 56.91 76 GLU B O 1
ATOM 2591 N N . ILE B 1 77 ? 26.203 -4.414 -0.204 1 58.53 77 ILE B N 1
ATOM 2592 C CA . ILE B 1 77 ? 26.359 -2.992 0.087 1 58.53 77 ILE B CA 1
ATOM 2593 C C . ILE B 1 77 ? 25.828 -2.684 1.481 1 58.53 77 ILE B C 1
ATOM 2595 O O . ILE B 1 77 ? 24.734 -3.123 1.843 1 58.53 77 ILE B O 1
ATOM 2599 N N . PRO B 1 78 ? 26.844 -2.207 2.283 1 62.84 78 PRO B N 1
ATOM 2600 C CA . PRO B 1 78 ? 26.359 -1.896 3.633 1 62.84 78 PRO B CA 1
ATOM 2601 C C . PRO B 1 78 ? 25.078 -1.062 3.629 1 62.84 78 PRO B C 1
ATOM 2603 O O . PRO B 1 78 ? 25 -0.049 2.928 1 62.84 78 PRO B O 1
ATOM 2606 N N . GLY B 1 79 ? 24.016 -1.568 3.967 1 70.38 79 GLY B N 1
ATOM 2607 C CA . GLY B 1 79 ? 22.75 -0.863 4.121 1 70.38 79 GLY B CA 1
ATOM 2608 C C . GLY B 1 79 ? 22.781 0.167 5.234 1 70.38 79 GLY B C 1
ATOM 2609 O O . GLY B 1 79 ? 23.812 0.363 5.883 1 70.38 79 GLY B O 1
ATOM 2610 N N . PRO B 1 80 ? 21.844 0.963 5.379 1 80.94 80 PRO B N 1
ATOM 2611 C CA . PRO B 1 80 ? 21.75 1.924 6.48 1 80.94 80 PRO B CA 1
ATOM 2612 C C . PRO B 1 80 ? 21.891 1.264 7.852 1 80.94 80 PRO B C 1
ATOM 2614 O O . PRO B 1 80 ? 21.453 0.131 8.047 1 80.94 80 PRO B O 1
ATOM 2617 N N . GLN B 1 81 ? 22.625 1.912 8.68 1 87.31 81 GLN B N 1
ATOM 2618 C CA . GLN B 1 81 ? 22.844 1.395 10.031 1 87.31 81 GLN B CA 1
ATOM 2619 C C . GLN B 1 81 ? 21.938 2.092 11.039 1 87.31 81 GLN B C 1
ATOM 2621 O O . GLN B 1 81 ? 21.578 1.508 12.07 1 87.31 81 GLN B O 1
ATOM 2626 N N . ARG B 1 82 ? 21.672 3.287 10.758 1 93.12 82 ARG B N 1
ATOM 2627 C CA . ARG B 1 82 ? 20.891 4.074 11.711 1 93.12 82 ARG B CA 1
ATOM 2628 C C . ARG B 1 82 ? 19.812 4.895 11.008 1 93.12 82 ARG B C 1
ATOM 2630 O O . ARG B 1 82 ? 20.109 5.609 10.047 1 93.12 82 ARG B O 1
ATOM 2637 N N . VAL B 1 83 ? 18.609 4.766 11.461 1 94.12 83 VAL B N 1
ATOM 2638 C CA . VAL B 1 83 ? 17.5 5.562 10.953 1 94.12 83 VAL B CA 1
ATOM 2639 C C . VAL B 1 83 ? 16.875 6.371 12.094 1 94.12 83 VAL B C 1
ATOM 2641 O O . VAL B 1 83 ? 16.625 5.836 13.172 1 94.12 83 VAL B O 1
ATOM 2644 N N . LEU B 1 84 ? 16.75 7.664 11.859 1 96.69 84 LEU B N 1
ATOM 2645 C CA . LEU B 1 84 ? 16.062 8.539 12.805 1 96.69 84 LEU B CA 1
ATOM 2646 C C . LEU B 1 84 ? 14.578 8.625 12.492 1 96.69 84 LEU B C 1
ATOM 2648 O O . LEU B 1 84 ? 14.188 9.109 11.43 1 96.69 84 LEU B O 1
ATOM 2652 N N . MET B 1 85 ? 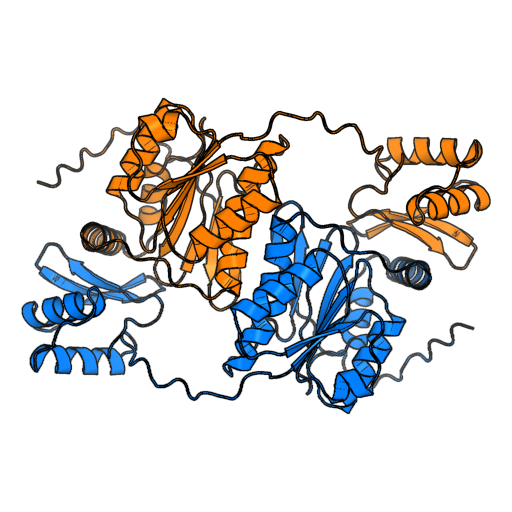13.742 8.078 13.414 1 96.69 85 MET B N 1
ATOM 2653 C CA . MET B 1 85 ? 12.289 8.148 13.297 1 96.69 85 MET B CA 1
ATOM 2654 C C . MET B 1 85 ? 11.734 9.344 14.062 1 96.69 85 MET B C 1
ATOM 2656 O O . MET B 1 85 ? 11.688 9.328 15.297 1 96.69 85 MET B O 1
ATOM 2660 N N . ASP B 1 86 ? 11.344 10.406 13.305 1 96.25 86 ASP B N 1
ATOM 2661 C CA . ASP B 1 86 ? 10.75 11.609 13.891 1 96.25 86 ASP B CA 1
ATOM 2662 C C . ASP B 1 86 ? 9.227 11.562 13.797 1 96.25 86 ASP B C 1
ATOM 2664 O O . ASP B 1 86 ? 8.656 11.688 12.711 1 96.25 86 ASP B O 1
ATOM 2668 N N . GLY B 1 87 ? 8.57 11.406 14.922 1 94 87 GLY B N 1
ATOM 2669 C CA . GLY B 1 87 ? 7.121 11.328 14.977 1 94 87 GLY B CA 1
ATOM 2670 C C . GLY B 1 87 ? 6.621 10.156 15.805 1 94 87 GLY B C 1
ATOM 2671 O O . GLY B 1 87 ? 7.402 9.297 16.219 1 94 87 GLY B O 1
ATOM 2672 N N . VAL B 1 88 ? 5.309 10.172 16.109 1 91.69 88 VAL B N 1
ATOM 2673 C CA . VAL B 1 88 ? 4.691 9.125 16.906 1 91.69 88 VAL B CA 1
ATOM 2674 C C . VAL B 1 88 ? 3.381 8.68 16.266 1 91.69 88 VAL B C 1
ATOM 2676 O O . VAL B 1 88 ? 2.912 9.297 15.305 1 91.69 88 VAL B O 1
ATOM 2679 N N . GLY B 1 89 ? 2.842 7.504 16.844 1 93.12 89 GLY B N 1
ATOM 2680 C CA . GLY B 1 89 ? 1.539 7.039 16.406 1 93.12 89 GLY B CA 1
ATOM 2681 C C . GLY B 1 89 ? 1.618 5.809 15.516 1 93.12 89 GLY B C 1
ATOM 2682 O O . GLY B 1 89 ? 2.686 5.207 15.375 1 93.12 89 GLY B O 1
ATOM 2683 N N . PRO B 1 90 ? 0.517 5.445 14.984 1 93.44 90 PRO B N 1
ATOM 2684 C CA . PRO B 1 90 ? 0.388 4.172 14.266 1 93.44 90 PRO B CA 1
ATOM 2685 C C . PRO B 1 90 ? 1.334 4.066 13.078 1 93.44 90 PRO B C 1
ATOM 2687 O O . PRO B 1 90 ? 1.887 2.994 12.812 1 93.44 90 PRO B O 1
ATOM 2690 N N . VAL B 1 91 ? 1.512 5.141 12.352 1 95.06 91 VAL B N 1
ATOM 2691 C CA . VAL B 1 91 ? 2.367 5.094 11.164 1 95.06 91 VAL B CA 1
ATOM 2692 C C . VAL B 1 91 ? 3.826 4.941 11.594 1 95.06 91 VAL B C 1
ATOM 2694 O O . VAL B 1 91 ? 4.559 4.121 11.039 1 95.06 91 VAL B O 1
ATOM 2697 N N . ALA B 1 92 ? 4.242 5.707 12.555 1 95.38 92 ALA B N 1
ATOM 2698 C CA . ALA B 1 92 ? 5.605 5.598 13.062 1 95.38 92 ALA B CA 1
ATOM 2699 C C . ALA B 1 92 ? 5.871 4.195 13.609 1 95.38 92 ALA B C 1
ATOM 2701 O O . ALA B 1 92 ? 6.91 3.598 13.312 1 95.38 92 ALA B O 1
ATOM 2702 N N . ASP B 1 93 ? 4.926 3.695 14.367 1 94.81 93 ASP B N 1
ATOM 2703 C CA . ASP B 1 93 ? 5.055 2.352 14.922 1 94.81 93 ASP B CA 1
ATOM 2704 C C . ASP B 1 93 ? 5.18 1.308 13.82 1 94.81 93 ASP B C 1
ATOM 2706 O O . ASP B 1 93 ? 5.996 0.389 13.914 1 94.81 93 ASP B O 1
ATOM 2710 N N . ALA B 1 94 ? 4.359 1.449 12.859 1 95.19 94 ALA B N 1
ATOM 2711 C CA . ALA B 1 94 ? 4.379 0.513 11.742 1 95.19 94 ALA B CA 1
ATOM 2712 C C . ALA B 1 94 ? 5.703 0.59 10.984 1 95.19 94 ALA B C 1
ATOM 2714 O O . ALA B 1 94 ? 6.234 -0.432 10.539 1 95.19 94 ALA B O 1
ATOM 2715 N N . CYS B 1 95 ? 6.242 1.769 10.781 1 95.75 95 CYS B N 1
ATOM 2716 C CA . CYS B 1 95 ? 7.531 1.935 10.125 1 95.75 95 CYS B CA 1
ATOM 2717 C C . CYS B 1 95 ? 8.641 1.238 10.914 1 95.75 95 CYS B C 1
ATOM 2719 O O . CYS B 1 95 ? 9.461 0.522 10.336 1 95.75 95 CYS B O 1
ATOM 2721 N N . ILE B 1 96 ? 8.625 1.463 12.164 1 95.38 96 ILE B N 1
ATOM 2722 C CA . ILE B 1 96 ? 9.633 0.861 13.023 1 95.38 96 ILE B CA 1
ATOM 2723 C C . ILE B 1 96 ? 9.562 -0.661 12.922 1 95.38 96 ILE B C 1
ATOM 2725 O O . ILE B 1 96 ? 10.578 -1.327 12.734 1 95.38 96 ILE B O 1
ATOM 2729 N N . ALA B 1 97 ? 8.375 -1.196 13.047 1 93.38 97 ALA B N 1
ATOM 2730 C CA . ALA B 1 97 ? 8.18 -2.641 12.953 1 93.38 97 ALA B CA 1
ATOM 2731 C C . ALA B 1 97 ? 8.641 -3.178 11.609 1 93.38 97 ALA B C 1
ATOM 2733 O O . ALA B 1 97 ? 9.297 -4.219 11.539 1 93.38 97 ALA B O 1
ATOM 2734 N N . LEU B 1 98 ? 8.305 -2.457 10.609 1 93.62 98 LEU B N 1
ATOM 2735 C CA . LEU B 1 98 ? 8.625 -2.887 9.25 1 93.62 98 LEU B CA 1
ATOM 2736 C C . LEU B 1 98 ? 10.133 -2.852 9.008 1 93.62 98 LEU B C 1
ATOM 2738 O O . LEU B 1 98 ? 10.695 -3.795 8.453 1 93.62 98 LEU B O 1
ATOM 2742 N N . LEU B 1 99 ? 10.766 -1.787 9.383 1 92.5 99 LEU B N 1
ATOM 2743 C CA . LEU B 1 99 ? 12.211 -1.648 9.188 1 92.5 99 LEU B CA 1
ATOM 2744 C C . LEU B 1 99 ? 12.969 -2.695 10 1 92.5 99 LEU B C 1
ATOM 2746 O O . LEU B 1 99 ? 13.969 -3.236 9.531 1 92.5 99 LEU B O 1
ATOM 2750 N N . SER B 1 100 ? 12.453 -2.965 11.195 1 90.38 100 SER B N 1
ATOM 2751 C CA . SER B 1 100 ? 13.086 -3.979 12.031 1 90.38 100 SER B CA 1
ATOM 2752 C C . SER B 1 100 ? 13.039 -5.352 11.375 1 90.38 100 SER B C 1
ATOM 2754 O O . SER B 1 100 ? 13.977 -6.145 11.5 1 90.38 100 SER B O 1
ATOM 2756 N N . LYS B 1 101 ? 11.969 -5.629 10.703 1 88.62 101 LYS B N 1
ATOM 2757 C CA . LYS B 1 101 ? 11.812 -6.902 10.008 1 88.62 101 LYS B CA 1
ATOM 2758 C C . LYS B 1 101 ? 12.664 -6.938 8.734 1 88.62 101 LYS B C 1
ATOM 2760 O O . LYS B 1 101 ? 13.281 -7.961 8.422 1 88.62 101 LYS B O 1
ATOM 2765 N N . ALA B 1 102 ? 12.719 -5.836 8.055 1 87.12 102 ALA B N 1
ATOM 2766 C CA . ALA B 1 102 ? 13.383 -5.77 6.758 1 87.12 102 ALA B CA 1
ATOM 2767 C C . ALA B 1 102 ? 14.898 -5.66 6.922 1 87.12 102 ALA B C 1
ATOM 2769 O O . ALA B 1 102 ? 15.656 -6.133 6.074 1 87.12 102 ALA B O 1
ATOM 2770 N N . LEU B 1 103 ? 15.281 -4.969 7.984 1 87.5 103 LEU B N 1
ATOM 2771 C CA . LEU B 1 103 ? 16.688 -4.727 8.273 1 87.5 103 LEU B CA 1
ATOM 2772 C C . LEU B 1 103 ? 17 -5.027 9.734 1 87.5 103 LEU B C 1
ATOM 2774 O O . LEU B 1 103 ? 17.094 -4.113 10.562 1 87.5 103 LEU B O 1
ATOM 2778 N N . PRO B 1 104 ? 17.297 -6.234 10.078 1 84.88 104 PRO B N 1
ATOM 2779 C CA . PRO B 1 104 ? 17.422 -6.656 11.477 1 84.88 104 PRO B CA 1
ATOM 2780 C C . PRO B 1 104 ? 18.562 -5.953 12.203 1 84.88 104 PRO B C 1
ATOM 2782 O O . PRO B 1 104 ? 18.516 -5.812 13.43 1 84.88 104 PRO B O 1
ATOM 2785 N N . ASP B 1 105 ? 19.562 -5.492 11.445 1 86.12 105 ASP B N 1
ATOM 2786 C CA . ASP B 1 105 ? 20.719 -4.875 12.078 1 86.12 105 ASP B CA 1
ATOM 2787 C C . ASP B 1 105 ? 20.562 -3.355 12.148 1 86.12 105 ASP B C 1
ATOM 2789 O O . ASP B 1 105 ? 21.469 -2.654 12.617 1 86.12 105 ASP B O 1
ATOM 2793 N N . LEU B 1 106 ? 19.453 -2.881 11.703 1 90.12 106 LEU B N 1
ATOM 2794 C CA . LEU B 1 106 ? 19.219 -1.441 11.648 1 90.12 106 LEU B CA 1
ATOM 2795 C C . LEU B 1 106 ? 18.859 -0.9 13.031 1 90.12 106 LEU B C 1
ATOM 2797 O O . LEU B 1 106 ? 18.047 -1.494 13.75 1 90.12 106 LEU B O 1
ATOM 2801 N N . ASP B 1 107 ? 19.531 0.17 13.43 1 93.25 107 ASP B N 1
ATOM 2802 C CA . ASP B 1 107 ? 19.188 0.897 14.656 1 93.25 107 ASP B CA 1
ATOM 2803 C C . ASP B 1 107 ? 18.188 2.004 14.367 1 93.25 107 ASP B C 1
ATOM 2805 O O . ASP B 1 107 ? 18.484 2.949 13.633 1 93.25 107 ASP B O 1
ATOM 2809 N N . VAL B 1 108 ? 17.047 1.827 14.898 1 94.5 108 VAL B N 1
ATOM 2810 C CA . VAL B 1 108 ? 16.016 2.855 14.727 1 94.5 108 VAL B CA 1
ATOM 2811 C C . VAL B 1 108 ? 15.906 3.688 16 1 94.5 108 VAL B C 1
ATOM 2813 O O . VAL B 1 108 ? 15.57 3.162 17.062 1 94.5 108 VAL B O 1
ATOM 2816 N N . VAL B 1 109 ? 16.156 4.977 15.898 1 95.38 109 VAL B N 1
ATOM 2817 C CA . VAL B 1 109 ? 16.078 5.902 17.016 1 95.38 109 VAL B CA 1
ATOM 2818 C C . VAL B 1 109 ? 14.836 6.777 16.875 1 95.38 109 VAL B C 1
ATOM 2820 O O . VAL B 1 109 ? 14.695 7.512 15.898 1 95.38 109 VAL B O 1
ATOM 2823 N N . SER B 1 110 ? 13.992 6.691 17.891 1 96 110 SER B N 1
ATOM 2824 C CA . SER B 1 110 ? 12.758 7.461 17.859 1 96 110 SER B CA 1
ATOM 2825 C C . SER B 1 110 ? 12.906 8.789 18.578 1 96 110 SER B C 1
ATOM 2827 O O . SER B 1 110 ? 13.562 8.867 19.625 1 96 110 SER B O 1
ATOM 2829 N N . THR B 1 111 ? 12.32 9.852 18 1 95.25 111 THR B N 1
ATOM 2830 C CA . THR B 1 111 ? 12.312 11.18 18.625 1 95.25 111 THR B CA 1
ATOM 2831 C C . THR B 1 111 ? 11.078 11.969 18.203 1 95.25 111 THR B C 1
ATOM 2833 O O . THR B 1 111 ? 10.383 11.578 17.266 1 95.25 111 THR B O 1
ATOM 2836 N N . THR B 1 112 ? 10.711 13.016 18.922 1 92.19 112 THR B N 1
ATOM 2837 C CA . THR B 1 112 ? 9.68 13.961 18.516 1 92.19 112 THR B CA 1
ATOM 2838 C C . THR B 1 112 ? 10.258 15.367 18.391 1 92.19 112 THR B C 1
ATOM 2840 O O . THR B 1 112 ? 9.531 16.312 18.078 1 92.19 112 THR B O 1
ATOM 2843 N N . ALA B 1 113 ? 11.492 15.453 18.625 1 91.81 113 ALA B N 1
ATOM 2844 C CA . ALA B 1 113 ? 12.203 16.734 18.547 1 91.81 113 ALA B CA 1
ATOM 2845 C C . ALA B 1 113 ? 13.641 16.531 18.078 1 91.81 113 ALA B C 1
ATOM 2847 O O . ALA B 1 113 ? 14.586 16.641 18.859 1 91.81 113 ALA B O 1
ATOM 2848 N N . PRO B 1 114 ? 13.812 16.25 16.812 1 95.19 114 PRO B N 1
ATOM 2849 C CA . PRO B 1 114 ? 15.164 16.016 16.312 1 95.19 114 PRO B CA 1
ATOM 2850 C C . PRO B 1 114 ? 16.062 17.234 16.453 1 95.19 114 PRO B C 1
ATOM 2852 O O . PRO B 1 114 ? 15.586 18.375 16.406 1 95.19 114 PRO B O 1
ATOM 2855 N N . ILE B 1 115 ? 17.312 17 16.625 1 96.5 115 ILE B N 1
ATOM 2856 C CA . ILE B 1 115 ? 18.328 18.047 16.594 1 96.5 115 ILE B CA 1
ATOM 2857 C C . ILE B 1 115 ? 19.344 17.75 15.492 1 96.5 115 ILE B C 1
ATOM 2859 O O . ILE B 1 115 ? 19.375 16.641 14.953 1 96.5 115 ILE B O 1
ATOM 2863 N N . GLU B 1 116 ? 20.109 18.719 15.18 1 97 116 GLU B N 1
ATOM 2864 C CA . GLU B 1 116 ? 21.016 18.625 14.047 1 97 116 GLU B CA 1
ATOM 2865 C C . GLU B 1 116 ? 22 17.453 14.219 1 97 116 GLU B C 1
ATOM 2867 O O . GLU B 1 116 ? 22.281 16.734 13.266 1 97 116 GLU B O 1
ATOM 2872 N N . ASP B 1 117 ? 22.484 17.219 15.422 1 96.56 117 ASP B N 1
ATOM 2873 C CA . ASP B 1 117 ? 23.453 16.156 15.688 1 96.56 117 ASP B CA 1
ATOM 2874 C C . ASP B 1 117 ? 22.859 14.781 15.422 1 96.56 117 ASP B C 1
ATOM 2876 O O . ASP B 1 117 ? 23.531 13.875 14.945 1 96.56 117 ASP B O 1
ATOM 2880 N N . ASP B 1 118 ? 21.578 14.617 15.82 1 96.12 118 ASP B N 1
ATOM 2881 C CA . ASP B 1 118 ? 20.875 13.367 15.555 1 96.12 118 ASP B CA 1
ATOM 2882 C C . ASP B 1 118 ? 20.812 13.078 14.055 1 96.12 118 ASP B C 1
ATOM 2884 O O . ASP B 1 118 ? 21 11.938 13.625 1 96.12 118 ASP B O 1
ATOM 2888 N N . VAL B 1 119 ? 20.547 14.102 13.312 1 96.62 119 VAL B N 1
ATOM 2889 C CA . VAL B 1 119 ? 20.406 13.984 11.867 1 96.62 119 VAL B CA 1
ATOM 2890 C C . VAL B 1 119 ? 21.766 13.625 11.258 1 96.62 119 VAL B C 1
ATOM 2892 O O . VAL B 1 119 ? 21.859 12.703 10.445 1 96.62 119 VAL B O 1
ATOM 2895 N N . ALA B 1 120 ? 22.828 14.266 11.688 1 96.12 120 ALA B N 1
ATOM 2896 C CA . ALA B 1 120 ? 24.172 14.07 11.141 1 96.12 120 ALA B CA 1
ATOM 2897 C C . ALA B 1 120 ? 24.688 12.664 11.445 1 96.12 120 ALA B C 1
ATOM 2899 O O . ALA B 1 120 ? 25.484 12.109 10.688 1 96.12 120 ALA B O 1
ATOM 2900 N N . SER B 1 121 ? 24.203 12.102 12.5 1 95.75 121 SER B N 1
ATOM 2901 C CA . SER B 1 121 ? 24.672 10.789 12.922 1 95.75 121 SER B CA 1
ATOM 2902 C C . SER B 1 121 ? 23.797 9.68 12.352 1 95.75 121 SER B C 1
ATOM 2904 O O . SER B 1 121 ? 24 8.5 12.648 1 95.75 121 SER B O 1
ATOM 2906 N N . SER B 1 122 ? 22.781 10.031 11.57 1 95.25 122 SER B N 1
ATOM 2907 C CA . SER B 1 122 ? 21.859 9.055 11 1 95.25 122 SER B CA 1
ATOM 2908 C C . SER B 1 122 ? 22.094 8.883 9.5 1 95.25 122 SER B C 1
ATOM 2910 O O . SER B 1 122 ? 22.594 9.797 8.836 1 95.25 122 SER B O 1
ATOM 2912 N N . ASP B 1 123 ? 21.766 7.723 9.008 1 90.88 123 ASP B N 1
ATOM 2913 C CA . ASP B 1 123 ? 21.891 7.449 7.582 1 90.88 123 ASP B CA 1
ATOM 2914 C C . ASP B 1 123 ? 20.656 7.91 6.82 1 90.88 123 ASP B C 1
ATOM 2916 O O . ASP B 1 123 ? 20.719 8.133 5.613 1 90.88 123 ASP B O 1
ATOM 2920 N N . LEU B 1 124 ? 19.609 8.008 7.609 1 91.81 124 LEU B N 1
ATOM 2921 C CA . LEU B 1 124 ? 18.344 8.422 7.027 1 91.81 124 LEU B CA 1
ATOM 2922 C C . LEU B 1 124 ? 17.391 8.938 8.109 1 91.81 124 LEU B C 1
ATOM 2924 O O . LEU B 1 124 ? 17.438 8.477 9.25 1 91.81 124 LEU B O 1
ATOM 2928 N N . VAL B 1 125 ? 16.547 9.844 7.664 1 95.06 125 VAL B N 1
ATOM 2929 C CA . VAL B 1 125 ? 15.531 10.375 8.57 1 95.06 125 VAL B CA 1
ATOM 2930 C C . VAL B 1 125 ? 14.141 10.125 7.996 1 95.06 125 VAL B C 1
ATOM 2932 O O . VAL B 1 125 ? 13.906 10.344 6.805 1 95.06 125 VAL B O 1
ATOM 2935 N N . LEU B 1 126 ? 13.258 9.562 8.805 1 95.56 126 LEU B N 1
ATOM 2936 C CA . LEU B 1 126 ? 11.836 9.477 8.508 1 95.56 126 LEU B CA 1
ATOM 2937 C C . LEU B 1 126 ? 11.023 10.336 9.461 1 95.56 126 LEU B C 1
ATOM 2939 O O . LEU B 1 126 ? 11.141 10.195 10.688 1 95.56 126 LEU B O 1
ATOM 2943 N N . SER B 1 127 ? 10.289 11.266 8.906 1 95.62 127 SER B N 1
ATOM 2944 C CA . SER B 1 127 ? 9.469 12.141 9.734 1 95.62 127 SER B CA 1
ATOM 2945 C C . SER B 1 127 ? 7.988 12.008 9.398 1 95.62 127 SER B C 1
ATOM 2947 O O . SER B 1 127 ? 7.602 12.125 8.234 1 95.62 127 SER B O 1
ATOM 2949 N N . VAL B 1 128 ? 7.156 11.68 10.391 1 95.81 128 VAL B N 1
ATOM 2950 C CA . VAL B 1 128 ? 5.715 11.508 10.234 1 95.81 128 VAL B CA 1
ATOM 2951 C C . VAL B 1 128 ? 4.977 12.562 11.055 1 95.81 128 VAL B C 1
ATOM 2953 O O . VAL B 1 128 ? 5.305 12.789 12.219 1 95.81 128 VAL B O 1
ATOM 2956 N N . ALA B 1 129 ? 3.99 13.219 10.422 1 93.19 129 ALA B N 1
ATOM 2957 C CA . ALA B 1 129 ? 3.207 14.242 11.117 1 93.19 129 ALA B CA 1
ATOM 2958 C C . ALA B 1 129 ? 1.749 14.219 10.664 1 93.19 129 ALA B C 1
ATOM 2960 O O . ALA B 1 129 ? 1.449 13.805 9.539 1 93.19 129 ALA B O 1
ATOM 2961 N N . ASP B 1 130 ? 0.816 14.602 11.523 1 90.56 130 ASP B N 1
ATOM 2962 C CA . ASP B 1 130 ? -0.601 14.68 11.18 1 90.56 130 ASP B CA 1
ATOM 2963 C C . ASP B 1 130 ? -0.881 15.867 10.266 1 90.56 130 ASP B C 1
ATOM 2965 O O . ASP B 1 130 ? -1.848 15.859 9.5 1 90.56 130 ASP B O 1
ATOM 2969 N N . ALA B 1 131 ? -0.156 16.891 10.383 1 89 131 ALA B N 1
ATOM 2970 C CA . ALA B 1 131 ? -0.104 18.062 9.5 1 89 131 ALA B CA 1
ATOM 2971 C C . ALA B 1 131 ? 1.334 18.531 9.289 1 89 131 ALA B C 1
ATOM 2973 O O . ALA B 1 131 ? 2.186 18.344 10.164 1 89 131 ALA B O 1
ATOM 2974 N N . PRO B 1 132 ? 1.581 19.094 8.117 1 87.88 132 PRO B N 1
ATOM 2975 C CA . PRO B 1 132 ? 2.971 19.469 7.859 1 87.88 132 PRO B CA 1
ATOM 2976 C C . PRO B 1 132 ? 3.482 20.531 8.844 1 87.88 132 PRO B C 1
ATOM 2978 O O . PRO B 1 132 ? 3.008 21.656 8.836 1 87.88 132 PRO B O 1
ATOM 2981 N N . PRO B 1 133 ? 4.395 20.125 9.625 1 89.25 133 PRO B N 1
ATOM 2982 C CA . PRO B 1 133 ? 5.062 21.141 10.445 1 89.25 133 PRO B CA 1
ATOM 2983 C C . PRO B 1 133 ? 6.113 21.938 9.664 1 89.25 133 PRO B C 1
ATOM 2985 O O . PRO B 1 133 ? 7.309 21.656 9.781 1 89.25 133 PRO B O 1
ATOM 2988 N N . HIS B 1 134 ? 5.719 22.938 9.047 1 90.25 134 HIS B N 1
ATOM 2989 C CA . HIS B 1 134 ? 6.496 23.594 8.008 1 90.25 134 HIS B CA 1
ATOM 2990 C C . HIS B 1 134 ? 7.812 24.141 8.562 1 90.25 134 HIS B C 1
ATOM 2992 O O . HIS B 1 134 ? 8.875 23.922 7.969 1 90.25 134 HIS B O 1
ATOM 2998 N N . ASP B 1 135 ? 7.773 24.766 9.727 1 89.38 135 ASP B N 1
ATOM 2999 C CA . ASP B 1 135 ? 9 25.312 10.297 1 89.38 135 ASP B CA 1
ATOM 3000 C C . ASP B 1 135 ? 9.969 24.203 10.672 1 89.38 135 ASP B C 1
ATOM 3002 O O . ASP B 1 135 ? 11.156 24.266 10.344 1 89.38 135 ASP B O 1
ATOM 3006 N N . ALA B 1 136 ? 9.477 23.25 11.359 1 91.25 136 ALA B N 1
ATOM 3007 C CA . ALA B 1 136 ? 10.312 22.125 11.781 1 91.25 136 ALA B CA 1
ATOM 3008 C C . ALA B 1 136 ? 10.883 21.391 10.578 1 91.25 136 ALA B C 1
ATOM 3010 O O . ALA B 1 136 ? 12.055 20.984 10.578 1 91.25 136 ALA B O 1
ATOM 3011 N N . TRP B 1 137 ? 10.094 21.188 9.555 1 94.12 137 TRP B N 1
ATOM 3012 C CA . TRP B 1 137 ? 10.547 20.469 8.367 1 94.12 137 TRP B CA 1
ATOM 3013 C C . TRP B 1 137 ? 11.516 21.312 7.559 1 94.12 137 TRP B C 1
ATOM 3015 O O . TRP B 1 137 ? 12.43 20.781 6.918 1 94.12 137 TRP B O 1
ATOM 3025 N N . SER B 1 138 ? 11.312 22.625 7.551 1 93.94 138 SER B N 1
ATOM 3026 C CA . SER B 1 138 ? 12.305 23.5 6.922 1 93.94 138 SER B CA 1
ATOM 3027 C C . SER B 1 138 ? 13.664 23.375 7.605 1 93.94 138 SER B C 1
ATOM 3029 O O . SER B 1 138 ? 14.695 23.297 6.938 1 93.94 138 SER B O 1
ATOM 3031 N N . GLU B 1 139 ? 13.594 23.375 8.883 1 95 139 GLU B N 1
ATOM 3032 C CA . GLU B 1 139 ? 14.82 23.203 9.656 1 95 139 GLU B CA 1
ATOM 3033 C C . GLU B 1 139 ? 15.438 21.828 9.414 1 95 139 GLU B C 1
ATOM 3035 O O . GLU B 1 139 ? 16.641 21.703 9.188 1 95 139 GLU B O 1
ATOM 3040 N N . LEU B 1 140 ? 14.672 20.828 9.492 1 95.81 140 LEU B N 1
ATOM 3041 C CA . LEU B 1 140 ? 15.125 19.453 9.25 1 95.81 140 LEU B CA 1
ATOM 3042 C C . LEU B 1 140 ? 15.742 19.328 7.863 1 95.81 140 LEU B C 1
ATOM 3044 O O . LEU B 1 140 ? 16.781 18.688 7.703 1 95.81 140 LEU B O 1
ATOM 3048 N N . ASP B 1 141 ? 15.086 19.922 6.926 1 95.44 141 ASP B N 1
ATOM 3049 C CA . ASP B 1 141 ? 15.609 19.906 5.562 1 95.44 141 ASP B CA 1
ATOM 3050 C C . ASP B 1 141 ? 16.984 20.562 5.496 1 95.44 141 ASP B C 1
ATOM 3052 O O . ASP B 1 141 ? 17.891 20.062 4.809 1 95.44 141 ASP B O 1
ATOM 3056 N N . THR B 1 142 ? 17.125 21.641 6.164 1 95.25 142 THR B N 1
ATOM 3057 C CA . THR B 1 142 ? 18.422 22.344 6.211 1 95.25 142 THR B CA 1
ATOM 3058 C C . THR B 1 142 ? 19.5 21.438 6.781 1 95.25 142 THR B C 1
ATOM 3060 O O . THR B 1 142 ? 20.594 21.328 6.219 1 95.25 142 THR B O 1
ATOM 3063 N N . TRP B 1 143 ? 19.203 20.766 7.902 1 97.12 143 TRP B N 1
ATOM 3064 C CA . TRP B 1 143 ? 20.156 19.844 8.531 1 97.12 143 TRP B CA 1
ATOM 3065 C C . TRP B 1 143 ? 20.516 18.703 7.594 1 97.12 143 TRP B C 1
ATOM 3067 O O . TRP B 1 143 ? 21.688 18.344 7.449 1 97.12 143 TRP B O 1
ATOM 3077 N N . CYS B 1 144 ? 19.531 18.109 6.977 1 95.75 144 CYS B N 1
ATOM 3078 C CA . CYS B 1 144 ? 19.719 16.969 6.074 1 95.75 144 CYS B CA 1
ATOM 3079 C C . CYS B 1 144 ? 20.594 17.359 4.887 1 95.75 144 CYS B C 1
ATOM 3081 O O . CYS B 1 144 ? 21.438 16.594 4.449 1 95.75 144 CYS B O 1
ATOM 3083 N N . ARG B 1 145 ? 20.359 18.531 4.379 1 93.62 145 ARG B N 1
ATOM 3084 C CA . ARG B 1 145 ? 21.156 19.016 3.25 1 93.62 145 ARG B CA 1
ATOM 3085 C C . ARG B 1 145 ? 22.609 19.25 3.662 1 93.62 145 ARG B C 1
ATOM 3087 O O . ARG B 1 145 ? 23.531 18.938 2.912 1 93.62 145 ARG B O 1
ATOM 3094 N N . HIS B 1 146 ? 22.75 19.781 4.789 1 94.56 146 HIS B N 1
ATOM 3095 C CA . HIS B 1 146 ? 24.078 20.062 5.305 1 94.56 146 HIS B CA 1
ATOM 3096 C C . HIS B 1 146 ? 24.875 18.781 5.465 1 94.56 146 HIS B C 1
ATOM 3098 O O . HIS B 1 146 ? 26.047 18.719 5.078 1 94.56 146 HIS B O 1
ATOM 3104 N N . SER B 1 147 ? 24.281 17.781 6.008 1 95.56 147 SER B N 1
ATOM 3105 C CA . SER B 1 147 ? 24.969 16.531 6.285 1 95.56 147 SER B CA 1
ATOM 3106 C C . SER B 1 147 ? 24.781 15.539 5.141 1 95.56 147 SER B C 1
ATOM 3108 O O . SER B 1 147 ? 25.281 14.414 5.203 1 95.56 147 SER B O 1
ATOM 3110 N N . ARG B 1 148 ? 24.047 15.93 4.129 1 93.62 148 ARG B N 1
ATOM 3111 C CA . ARG B 1 148 ? 23.703 15.062 2.998 1 93.62 148 ARG B CA 1
ATOM 3112 C C . ARG B 1 148 ? 23.016 13.797 3.469 1 93.62 148 ARG B C 1
ATOM 3114 O O . ARG B 1 148 ? 23.312 12.703 2.986 1 93.62 148 ARG B O 1
ATOM 3121 N N . THR B 1 149 ? 22.203 13.898 4.496 1 93.69 149 THR B N 1
ATOM 3122 C CA . THR B 1 149 ? 21.406 12.789 5.027 1 93.69 149 THR B CA 1
ATOM 3123 C C . THR B 1 149 ? 20.078 12.672 4.297 1 93.69 149 THR B C 1
ATOM 3125 O O . THR B 1 149 ? 19.266 13.609 4.316 1 93.69 149 THR B O 1
ATOM 3128 N N . PRO B 1 150 ? 19.812 11.594 3.662 1 91.44 150 PRO B N 1
ATOM 3129 C CA . PRO B 1 150 ? 18.5 11.422 3.023 1 91.44 150 PRO B CA 1
ATOM 3130 C C . PRO B 1 150 ? 17.359 11.461 4.023 1 91.44 150 PRO B C 1
ATOM 3132 O O . PRO B 1 150 ? 17.531 11.094 5.188 1 91.44 150 PRO B O 1
ATOM 3135 N N . TRP B 1 151 ? 16.172 11.922 3.531 1 93.12 151 TRP B N 1
ATOM 3136 C CA . TRP B 1 151 ? 15.055 11.891 4.461 1 93.12 151 TRP B CA 1
ATOM 3137 C C . TRP B 1 151 ? 13.734 11.789 3.715 1 93.12 151 TRP B C 1
ATOM 3139 O O . TRP B 1 151 ? 13.656 12.125 2.529 1 93.12 151 TRP B O 1
ATOM 3149 N N . GLN B 1 152 ? 12.75 11.156 4.383 1 92.62 152 GLN B N 1
ATOM 3150 C CA . GLN B 1 152 ? 11.391 10.914 3.898 1 92.62 152 GLN B CA 1
ATOM 3151 C C . GLN B 1 152 ? 10.352 11.492 4.855 1 92.62 152 GLN B C 1
ATOM 3153 O O . GLN B 1 152 ? 10.516 11.422 6.074 1 92.62 152 GLN B O 1
ATOM 3158 N N . ARG B 1 153 ? 9.305 12.07 4.277 1 94.69 153 ARG B N 1
ATOM 3159 C CA . ARG B 1 153 ? 8.258 12.664 5.098 1 94.69 153 ARG B CA 1
ATOM 3160 C C . ARG B 1 153 ? 6.898 12.047 4.785 1 94.69 153 ARG B C 1
ATOM 3162 O O . ARG B 1 153 ? 6.598 11.742 3.629 1 94.69 153 ARG B O 1
ATOM 3169 N N . VAL B 1 154 ? 6.082 11.898 5.773 1 95.75 154 VAL B N 1
ATOM 3170 C CA . VAL B 1 154 ? 4.691 11.461 5.68 1 95.75 154 VAL B CA 1
ATOM 3171 C C . VAL B 1 154 ? 3.795 12.43 6.445 1 95.75 154 VAL B C 1
ATOM 3173 O O . VAL B 1 154 ? 4.082 12.773 7.598 1 95.75 154 VAL B O 1
ATOM 3176 N N . HIS B 1 155 ? 2.73 12.883 5.793 1 95.25 155 HIS B N 1
ATOM 3177 C CA . HIS B 1 155 ? 1.789 13.75 6.492 1 95.25 155 HIS B CA 1
ATOM 3178 C C . HIS B 1 155 ? 0.395 13.656 5.883 1 95.25 155 HIS B C 1
ATOM 3180 O O . HIS B 1 155 ? 0.222 13.078 4.805 1 95.25 155 HIS B O 1
ATOM 3186 N N . ALA B 1 156 ? -0.557 14.156 6.605 1 94.06 156 ALA B N 1
ATOM 3187 C CA . ALA B 1 156 ? -1.914 14.289 6.082 1 94.06 156 ALA B CA 1
ATOM 3188 C C . ALA B 1 156 ? -2.18 15.719 5.605 1 94.06 156 ALA B C 1
ATOM 3190 O O . ALA B 1 156 ? -1.708 16.672 6.215 1 94.06 156 ALA B O 1
ATOM 3191 N N . GLU B 1 157 ? -2.869 15.867 4.5 1 93.25 157 GLU B N 1
ATOM 3192 C CA . GLU B 1 157 ? -3.324 17.156 3.98 1 93.25 157 GLU B CA 1
ATOM 3193 C C . GLU B 1 157 ? -4.676 17.016 3.283 1 93.25 157 GLU B C 1
ATOM 3195 O O . GLU B 1 157 ? -4.801 16.297 2.299 1 93.25 157 GLU B O 1
ATOM 3200 N N . LEU B 1 158 ? -5.645 17.672 3.82 1 92.88 158 LEU B N 1
ATOM 3201 C CA . LEU B 1 158 ? -6.98 17.781 3.248 1 92.88 158 LEU B CA 1
ATOM 3202 C C . LEU B 1 158 ? -7.555 16.406 2.945 1 92.88 158 LEU B C 1
ATOM 3204 O O . LEU B 1 158 ? -8.062 16.172 1.847 1 92.88 158 LEU B O 1
ATOM 3208 N N . GLY B 1 159 ? -7.352 15.508 3.818 1 90.88 159 GLY B N 1
ATOM 3209 C CA . GLY B 1 159 ? -8 14.211 3.76 1 90.88 159 GLY B CA 1
ATOM 3210 C C . GLY B 1 159 ? -7.16 13.156 3.066 1 90.88 159 GLY B C 1
ATOM 3211 O O . GLY B 1 159 ? -7.551 11.984 2.998 1 90.88 159 GLY B O 1
ATOM 3212 N N . GLU B 1 160 ? -6.039 13.516 2.551 1 93.81 160 GLU B N 1
ATOM 3213 C CA . GLU B 1 160 ? -5.137 12.562 1.907 1 93.81 160 GLU B CA 1
ATOM 3214 C C . GLU B 1 160 ? -3.842 12.406 2.699 1 93.81 160 GLU B C 1
ATOM 3216 O O . GLU B 1 160 ? -3.498 13.273 3.508 1 93.81 160 GLU B O 1
ATOM 3221 N N . ILE B 1 161 ? -3.248 11.258 2.488 1 96 161 ILE B N 1
ATOM 3222 C CA . ILE B 1 161 ? -1.919 11.031 3.049 1 96 161 ILE B CA 1
ATOM 3223 C C . ILE B 1 161 ? -0.857 11.32 1.989 1 96 161 ILE B C 1
ATOM 3225 O O . ILE B 1 161 ? -0.95 10.836 0.86 1 96 161 ILE B O 1
ATOM 3229 N N . CYS B 1 162 ? 0.072 12.141 2.324 1 95.75 162 CYS B N 1
ATOM 3230 C CA . CYS B 1 162 ? 1.176 12.5 1.439 1 95.75 162 CYS B CA 1
ATOM 3231 C C . CYS B 1 162 ? 2.465 11.812 1.873 1 95.75 162 CYS B C 1
ATOM 3233 O O . CYS B 1 162 ? 2.848 11.883 3.043 1 95.75 162 CYS B O 1
ATOM 3235 N N . ILE B 1 163 ? 3.111 11.164 0.935 1 95.56 163 ILE B N 1
ATOM 3236 C CA . ILE B 1 163 ? 4.387 10.5 1.192 1 95.56 163 ILE B CA 1
ATOM 3237 C C . ILE B 1 163 ? 5.453 11.047 0.245 1 95.56 163 ILE B C 1
ATOM 3239 O O . ILE B 1 163 ? 5.289 11 -0.977 1 95.56 163 ILE B O 1
ATOM 3243 N N . GLY B 1 164 ? 6.574 11.602 0.812 1 93.44 164 GLY B N 1
ATOM 3244 C CA . GLY B 1 164 ? 7.676 12.117 0.021 1 93.44 164 GLY B CA 1
ATOM 3245 C C . GLY B 1 164 ? 7.41 13.508 -0.533 1 93.44 164 GLY B C 1
ATOM 3246 O O . GLY B 1 164 ? 6.617 14.266 0.03 1 93.44 164 GLY B O 1
ATOM 3247 N N . PRO B 1 165 ? 8.133 13.758 -1.538 1 92.69 165 PRO B N 1
ATOM 3248 C CA . PRO B 1 165 ? 9.18 12.992 -2.207 1 92.69 165 PRO B CA 1
ATOM 3249 C C . PRO B 1 165 ? 10.359 12.672 -1.288 1 92.69 165 PRO B C 1
ATOM 3251 O O . PRO B 1 165 ? 10.633 13.422 -0.349 1 92.69 165 PRO B O 1
ATOM 3254 N N . PHE B 1 166 ? 11.008 11.617 -1.665 1 90.94 166 PHE B N 1
ATOM 3255 C CA . PHE B 1 166 ? 12.234 11.227 -0.979 1 90.94 166 PHE B CA 1
ATOM 3256 C C . PHE B 1 166 ? 13.375 12.172 -1.322 1 90.94 166 PHE B C 1
ATOM 3258 O O . PHE B 1 166 ? 13.578 12.516 -2.49 1 90.94 166 PHE B O 1
ATOM 3265 N N . PHE B 1 167 ? 14.047 12.68 -0.302 1 90.12 167 PHE B N 1
ATOM 3266 C CA . PHE B 1 167 ? 15.281 13.43 -0.498 1 90.12 167 PHE B CA 1
ATOM 3267 C C . PHE B 1 167 ? 16.5 12.508 -0.439 1 90.12 167 PHE B C 1
ATOM 3269 O O . PHE B 1 167 ? 16.734 11.852 0.575 1 90.12 167 PHE B O 1
ATOM 3276 N N . ASP B 1 168 ? 17.297 12.492 -1.449 1 85.06 168 ASP B N 1
ATOM 3277 C CA . ASP B 1 168 ? 18.391 11.531 -1.558 1 85.06 168 ASP B CA 1
ATOM 3278 C C . ASP B 1 168 ? 19.672 12.07 -0.925 1 85.06 168 ASP B C 1
ATOM 3280 O O . ASP B 1 168 ? 20.703 11.391 -0.913 1 85.06 168 ASP B O 1
ATOM 3284 N N . GLY B 1 169 ? 19.641 13.359 -0.397 1 84.94 169 GLY B N 1
ATOM 3285 C CA . GLY B 1 169 ? 20.828 13.945 0.213 1 84.94 169 GLY B CA 1
ATOM 3286 C C . GLY B 1 169 ? 21.703 14.68 -0.782 1 84.94 169 GLY B C 1
ATOM 3287 O O . GLY B 1 169 ? 22.75 15.211 -0.415 1 84.94 169 GLY B O 1
ATOM 3288 N N . ILE B 1 170 ? 21.328 14.695 -2.018 1 86 170 ILE B N 1
ATOM 3289 C CA . ILE B 1 170 ? 22.234 15.242 -3.027 1 86 170 ILE B CA 1
ATOM 3290 C C . ILE B 1 170 ? 21.531 16.359 -3.791 1 86 170 ILE B C 1
ATOM 3292 O O . ILE B 1 170 ? 21.734 17.547 -3.5 1 86 170 ILE B O 1
ATOM 3296 N N . ASP B 1 171 ? 20.641 16.031 -4.812 1 81.44 171 ASP B N 1
ATOM 3297 C CA . ASP B 1 171 ? 20.156 17.094 -5.684 1 81.44 171 ASP B CA 1
ATOM 3298 C C . ASP B 1 171 ? 18.641 17 -5.883 1 81.44 171 ASP B C 1
ATOM 3300 O O . ASP B 1 171 ? 18.078 17.656 -6.758 1 81.44 171 ASP B O 1
ATOM 3304 N N . SER B 1 172 ? 18.031 16.25 -5.125 1 87 172 SER B N 1
ATOM 3305 C CA . SER B 1 172 ? 16.578 16.156 -5.293 1 87 172 SER B CA 1
ATOM 3306 C C . SER B 1 172 ? 15.875 17.375 -4.695 1 87 172 SER B C 1
ATOM 3308 O O . SER B 1 172 ? 16.516 18.25 -4.105 1 87 172 SER B O 1
ATOM 3310 N N . ALA B 1 173 ? 14.602 17.578 -4.891 1 90.12 173 ALA B N 1
ATOM 3311 C CA . ALA B 1 173 ? 13.812 18.734 -4.477 1 90.12 173 ALA B CA 1
ATOM 3312 C C . ALA B 1 173 ? 13.898 18.938 -2.967 1 90.12 173 ALA B C 1
ATOM 3314 O O . ALA B 1 173 ? 13.82 17.984 -2.197 1 90.12 173 ALA B O 1
ATOM 3315 N N . SER B 1 174 ? 14.094 20.125 -2.566 1 90.25 174 SER B N 1
ATOM 3316 C CA . SER B 1 174 ? 14.07 20.5 -1.157 1 90.25 174 SER B CA 1
ATOM 3317 C C . SER B 1 174 ? 12.641 20.625 -0.644 1 90.25 174 SER B C 1
ATOM 3319 O O . SER B 1 174 ? 11.688 20.578 -1.425 1 90.25 174 SER B O 1
ATOM 3321 N N . TYR B 1 175 ? 12.578 20.734 0.678 1 94.5 175 TYR B N 1
ATOM 3322 C CA . TYR B 1 175 ? 11.25 20.969 1.229 1 94.5 175 TYR B CA 1
ATOM 3323 C C . TYR B 1 175 ? 10.664 22.281 0.731 1 94.5 175 TYR B C 1
ATOM 3325 O O . TYR B 1 175 ? 9.453 22.391 0.508 1 94.5 175 TYR B O 1
ATOM 3333 N N . ARG B 1 176 ? 11.477 23.266 0.543 1 91.88 176 ARG B N 1
ATOM 3334 C CA . ARG B 1 176 ? 11.039 24.547 -0.021 1 91.88 176 ARG B CA 1
ATOM 3335 C C . ARG B 1 176 ? 10.461 24.359 -1.421 1 91.88 176 ARG B C 1
ATOM 3337 O O . ARG B 1 176 ? 9.461 24.969 -1.772 1 91.88 176 ARG B O 1
ATOM 3344 N N . ASP B 1 177 ? 11.18 23.547 -2.182 1 93.94 177 ASP B N 1
ATOM 3345 C CA . ASP B 1 177 ? 10.688 23.234 -3.521 1 93.94 177 ASP B CA 1
ATOM 3346 C C . ASP B 1 177 ? 9.305 22.578 -3.465 1 93.94 177 ASP B C 1
ATOM 3348 O O . ASP B 1 177 ? 8.414 22.922 -4.246 1 93.94 177 ASP B O 1
ATOM 3352 N N . VAL B 1 178 ? 9.148 21.656 -2.551 1 94.12 178 VAL B N 1
ATOM 3353 C CA . VAL B 1 178 ? 7.887 20.938 -2.391 1 94.12 178 VAL B CA 1
ATOM 3354 C C . VAL B 1 178 ? 6.773 21.922 -2.025 1 94.12 178 VAL B C 1
ATOM 3356 O O . VAL B 1 178 ? 5.695 21.891 -2.625 1 94.12 178 VAL B O 1
ATOM 3359 N N . CYS B 1 179 ? 7.051 22.781 -1.081 1 94.31 179 CYS B N 1
ATOM 3360 C CA . CYS B 1 179 ? 6.07 23.766 -0.644 1 94.31 179 CYS B CA 1
ATOM 3361 C C . CYS B 1 179 ? 5.715 24.719 -1.777 1 94.31 179 CYS B C 1
ATOM 3363 O O . CYS B 1 179 ? 4.539 25.016 -2.004 1 94.31 179 CYS B O 1
ATOM 3365 N N . GLY B 1 180 ? 6.758 25.141 -2.41 1 93.81 180 GLY B N 1
ATOM 3366 C CA . GLY B 1 180 ? 6.527 26.062 -3.521 1 93.81 180 GLY B CA 1
ATOM 3367 C C . GLY B 1 180 ? 5.672 25.453 -4.617 1 93.81 180 GLY B C 1
ATOM 3368 O O . GLY B 1 180 ? 4.75 26.094 -5.121 1 93.81 180 GLY B O 1
ATOM 3369 N N . ARG B 1 181 ? 5.98 24.266 -4.973 1 93.5 181 ARG B N 1
ATOM 3370 C CA . ARG B 1 181 ? 5.219 23.578 -6.012 1 93.5 181 ARG B CA 1
ATOM 3371 C C . ARG B 1 181 ? 3.787 23.328 -5.559 1 93.5 181 ARG B C 1
ATOM 3373 O O . ARG B 1 181 ? 2.85 23.422 -6.352 1 93.5 181 ARG B O 1
ATOM 3380 N N . ARG B 1 182 ? 3.619 22.953 -4.328 1 94.12 182 ARG B N 1
ATOM 3381 C CA . ARG B 1 182 ? 2.291 22.703 -3.775 1 94.12 182 ARG B CA 1
ATOM 3382 C C . ARG B 1 182 ? 1.442 23.969 -3.82 1 94.12 182 ARG B C 1
ATOM 3384 O O . ARG B 1 182 ? 0.265 23.922 -4.184 1 94.12 182 ARG B O 1
ATOM 3391 N N . LEU B 1 183 ? 2.037 25.109 -3.457 1 93.25 183 LEU B N 1
ATOM 3392 C CA . LEU B 1 183 ? 1.335 26.391 -3.506 1 93.25 183 LEU B CA 1
ATOM 3393 C C . LEU B 1 183 ? 1.003 26.766 -4.945 1 93.25 183 LEU B C 1
ATOM 3395 O O . LEU B 1 183 ? -0.102 27.234 -5.227 1 93.25 183 LEU B O 1
ATOM 3399 N N . ALA B 1 184 ? 1.93 26.484 -5.852 1 92.25 184 ALA B N 1
ATOM 3400 C CA . ALA B 1 184 ? 1.721 26.797 -7.262 1 92.25 184 ALA B CA 1
ATOM 3401 C C . ALA B 1 184 ? 0.578 25.969 -7.844 1 92.25 184 ALA B C 1
ATOM 3403 O O . ALA B 1 184 ? -0.155 26.438 -8.719 1 92.25 184 ALA B O 1
ATOM 3404 N N . ALA B 1 185 ? 0.39 24.781 -7.348 1 91.69 185 ALA B N 1
ATOM 3405 C CA . ALA B 1 185 ? -0.625 23.875 -7.867 1 91.69 185 ALA B CA 1
ATOM 3406 C C . ALA B 1 185 ? -1.976 24.109 -7.199 1 91.69 185 ALA B C 1
ATOM 3408 O O . ALA B 1 185 ? -2.998 23.578 -7.641 1 91.69 185 ALA B O 1
ATOM 3409 N N . SER B 1 186 ? -1.984 24.844 -6.125 1 92.44 186 SER B N 1
ATOM 3410 C CA . SER B 1 186 ? -3.219 25.078 -5.379 1 92.44 186 SER B CA 1
ATOM 3411 C C . SER B 1 186 ? -4.141 26.031 -6.117 1 92.44 186 SER B C 1
ATOM 3413 O O . SER B 1 186 ? -3.682 27.031 -6.695 1 92.44 186 SER B O 1
ATOM 3415 N N . ARG B 1 187 ? -5.477 25.812 -6.027 1 91.44 187 ARG B N 1
ATOM 3416 C CA . ARG B 1 187 ? -6.484 26.719 -6.562 1 91.44 187 ARG B CA 1
ATOM 3417 C C . ARG B 1 187 ? -6.605 27.969 -5.703 1 91.44 187 ARG B C 1
ATOM 3419 O O . ARG B 1 187 ? -7.066 29.016 -6.176 1 91.44 187 ARG B O 1
ATOM 3426 N N . VAL B 1 188 ? -6.172 27.828 -4.426 1 92.31 188 VAL B N 1
ATOM 3427 C CA . VAL B 1 188 ? -6.312 28.906 -3.455 1 92.31 188 VAL B CA 1
ATOM 3428 C C . VAL B 1 188 ? -5.035 29.031 -2.631 1 92.31 188 VAL B C 1
ATOM 3430 O O . VAL B 1 188 ? -5.059 28.875 -1.407 1 92.31 188 VAL B O 1
ATOM 3433 N N . PRO B 1 189 ? -3.949 29.438 -3.258 1 92.75 189 PRO B N 1
ATOM 3434 C CA . PRO B 1 189 ? -2.645 29.406 -2.592 1 92.75 189 PRO B CA 1
ATOM 3435 C C . PRO B 1 189 ? -2.607 30.266 -1.33 1 92.75 189 PRO B C 1
ATOM 3437 O O . PRO B 1 189 ? -1.97 29.891 -0.343 1 92.75 189 PRO B O 1
ATOM 3440 N N . ASP B 1 190 ? -3.33 31.344 -1.321 1 93.5 190 ASP B N 1
ATOM 3441 C CA . ASP B 1 190 ? -3.328 32.219 -0.154 1 93.5 190 ASP B CA 1
ATOM 3442 C C . ASP B 1 190 ? -4.039 31.562 1.026 1 93.5 190 ASP B C 1
ATOM 3444 O O . ASP B 1 190 ? -3.596 31.688 2.17 1 93.5 190 ASP B O 1
ATOM 3448 N N . HIS B 1 191 ? -5.066 30.891 0.764 1 93.06 191 HIS B N 1
ATOM 3449 C CA . HIS B 1 191 ? -5.801 30.188 1.811 1 93.06 191 HIS B CA 1
ATOM 3450 C C . HIS B 1 191 ? -5.012 28.984 2.326 1 93.06 191 HIS B C 1
ATOM 3452 O O . HIS B 1 191 ? -5.02 28.703 3.527 1 93.06 191 HIS B O 1
ATOM 3458 N N . LEU B 1 192 ? -4.375 28.344 1.38 1 92.31 192 LEU B N 1
ATOM 3459 C CA . LEU B 1 192 ? -3.535 27.234 1.8 1 92.31 192 LEU B CA 1
ATOM 3460 C C . LEU B 1 192 ? -2.412 27.719 2.713 1 92.31 192 LEU B C 1
ATOM 3462 O O . LEU B 1 192 ? -2.135 27.094 3.74 1 92.31 192 LEU B O 1
ATOM 3466 N N . LEU B 1 193 ? -1.839 28.781 2.316 1 91 193 LEU B N 1
ATOM 3467 C CA . LEU B 1 193 ? -0.785 29.375 3.141 1 91 193 LEU B CA 1
ATOM 3468 C C . LEU B 1 193 ? -1.322 29.766 4.512 1 91 193 LEU B C 1
ATOM 3470 O O . LEU B 1 193 ? -0.67 29.531 5.531 1 91 193 LEU B O 1
ATOM 3474 N N . ALA B 1 194 ? -2.465 30.312 4.574 1 91.56 194 ALA B N 1
ATOM 3475 C CA . ALA B 1 194 ? -3.098 30.672 5.84 1 91.56 194 ALA B CA 1
ATOM 3476 C C . ALA B 1 194 ? -3.363 29.438 6.691 1 91.56 194 ALA B C 1
ATOM 3478 O O . ALA B 1 194 ? -3.15 29.453 7.906 1 91.56 194 ALA B O 1
ATOM 3479 N N . LEU B 1 195 ? -3.791 28.453 6.086 1 91.56 195 LEU B N 1
ATOM 3480 C CA . LEU B 1 195 ? -4.023 27.203 6.785 1 91.56 195 LEU B CA 1
ATOM 3481 C C . LEU B 1 195 ? -2.721 26.656 7.363 1 91.56 195 LEU B C 1
ATOM 3483 O O . LEU B 1 195 ? -2.678 26.234 8.523 1 91.56 195 LEU B O 1
ATOM 3487 N N . TRP B 1 196 ? -1.721 26.688 6.504 1 89.88 196 TRP B N 1
ATOM 3488 C CA . TRP B 1 196 ? -0.419 26.219 6.957 1 89.88 196 TRP B CA 1
ATOM 3489 C C . TRP B 1 196 ? 0.039 26.984 8.195 1 89.88 196 TRP B C 1
ATOM 3491 O O . TRP B 1 196 ? 0.476 26.375 9.18 1 89.88 196 TRP B O 1
ATOM 3501 N N . ASN B 1 197 ? -0.139 28.203 8.172 1 88.44 197 ASN B N 1
ATOM 3502 C CA . ASN B 1 197 ? 0.257 29.047 9.289 1 88.44 197 ASN B CA 1
ATOM 3503 C C . ASN B 1 197 ? -0.567 28.75 10.539 1 88.44 197 ASN B C 1
ATOM 3505 O O . ASN B 1 197 ? -0.034 28.734 11.648 1 88.44 197 ASN B O 1
ATOM 3509 N N . HIS B 1 198 ? -1.752 28.547 10.328 1 88.94 198 HIS B N 1
ATOM 3510 C CA . HIS B 1 198 ? -2.65 28.25 11.438 1 88.94 198 HIS B CA 1
ATOM 3511 C C . HIS B 1 198 ? -2.281 26.922 12.102 1 88.94 198 HIS B C 1
ATOM 3513 O O . HIS B 1 198 ? -2.293 26.828 13.328 1 88.94 198 HIS B O 1
ATOM 3519 N N . LEU B 1 199 ? -1.931 26 11.305 1 87 199 LEU B N 1
ATOM 3520 C CA . LEU B 1 199 ? -1.634 24.656 11.82 1 87 199 LEU B CA 1
ATOM 3521 C C . LEU B 1 199 ? -0.245 24.625 12.453 1 87 199 LEU B C 1
ATOM 3523 O O . LEU B 1 199 ? 0.052 23.734 13.258 1 87 199 LEU B O 1
ATOM 3527 N N . ALA B 1 200 ? 0.61 25.469 12.023 1 81.44 200 ALA B N 1
ATOM 3528 C CA . ALA B 1 200 ? 1.965 25.516 12.57 1 81.44 200 ALA B CA 1
ATOM 3529 C C . ALA B 1 200 ? 1.943 25.75 14.078 1 81.44 200 ALA B C 1
ATOM 3531 O O . ALA B 1 200 ? 2.83 25.266 14.789 1 81.44 200 ALA B O 1
ATOM 3532 N N . ASP B 1 201 ? 0.907 26.344 14.539 1 75.94 201 ASP B N 1
ATOM 3533 C CA . ASP B 1 201 ? 0.792 26.688 15.953 1 75.94 201 ASP B CA 1
ATOM 3534 C C . ASP B 1 201 ? 0.059 25.609 16.734 1 75.94 201 ASP B C 1
ATOM 3536 O O . ASP B 1 201 ? -0.074 25.688 17.953 1 75.94 201 ASP B O 1
ATOM 3540 N N . SER B 1 202 ? -0.315 24.688 16.062 1 76.69 202 SER B N 1
ATOM 3541 C CA . SER B 1 202 ? -1.101 23.641 16.703 1 76.69 202 SER B CA 1
ATOM 3542 C C . SER B 1 202 ? -0.207 22.531 17.25 1 76.69 202 SER B C 1
ATOM 3544 O O . SER B 1 202 ? 0.91 22.344 16.75 1 76.69 202 SER B O 1
ATOM 3546 N N . GLU B 1 203 ? -0.659 21.922 18.25 1 74.94 203 GLU B N 1
ATOM 3547 C CA . GLU B 1 203 ? 0.064 20.781 18.797 1 74.94 203 GLU B CA 1
ATOM 3548 C C . GLU B 1 203 ? 0.086 19.625 17.812 1 74.94 203 GLU B C 1
ATOM 3550 O O . GLU B 1 203 ? -0.911 19.359 17.141 1 74.94 203 GLU B O 1
ATOM 3555 N N . ARG B 1 204 ? 1.241 19.078 17.734 1 75.31 204 ARG B N 1
ATOM 3556 C CA . ARG B 1 204 ? 1.388 17.906 16.875 1 75.31 204 ARG B CA 1
ATOM 3557 C C . ARG B 1 204 ? 0.616 16.719 17.453 1 75.31 204 ARG B C 1
ATOM 3559 O O . ARG B 1 204 ? 0.704 16.438 18.641 1 75.31 204 ARG B O 1
ATOM 3566 N N . ARG B 1 205 ? -0.224 16.125 16.656 1 79.5 205 ARG B N 1
ATOM 3567 C CA . ARG B 1 205 ? -0.976 14.938 17.031 1 79.5 205 ARG B CA 1
ATOM 3568 C C . ARG B 1 205 ? -0.595 13.75 16.141 1 79.5 205 ARG B C 1
ATOM 3570 O O . ARG B 1 205 ? -0.085 13.938 15.039 1 79.5 205 ARG B O 1
ATOM 3577 N N . PRO B 1 206 ? -0.799 12.594 16.703 1 80.19 206 PRO B N 1
ATOM 3578 C CA . PRO B 1 206 ? -0.549 11.422 15.852 1 80.19 206 PRO B CA 1
ATOM 3579 C C . PRO B 1 206 ? -1.508 11.336 14.664 1 80.19 206 PRO B C 1
ATOM 3581 O O . PRO B 1 206 ? -2.668 11.742 14.773 1 80.19 206 PRO B O 1
ATOM 3584 N N . LEU B 1 207 ? -0.919 10.984 13.578 1 82.62 207 LEU B N 1
ATOM 3585 C CA . LEU B 1 207 ? -1.737 10.664 12.414 1 82.62 207 LEU B CA 1
ATOM 3586 C C . LEU B 1 207 ? -2.617 9.445 12.68 1 82.62 207 LEU B C 1
ATOM 3588 O O . LEU B 1 207 ? -2.131 8.312 12.688 1 82.62 207 LEU B O 1
ATOM 3592 N N . GLY B 1 208 ? -3.883 9.633 13.047 1 84.44 208 GLY B N 1
ATOM 3593 C CA . GLY B 1 208 ? -4.809 8.555 13.367 1 84.44 208 GLY B CA 1
ATOM 3594 C C . GLY B 1 208 ? -5.293 7.805 12.141 1 84.44 208 GLY B C 1
ATOM 3595 O O . GLY B 1 208 ? -6.168 8.281 11.414 1 84.44 208 GLY B O 1
ATOM 3596 N N . LEU B 1 209 ? -4.578 6.738 11.773 1 89.31 209 LEU B N 1
ATOM 3597 C CA . LEU B 1 209 ? -4.949 5.914 10.625 1 89.31 209 LEU B CA 1
ATOM 3598 C C . LEU B 1 209 ? -5.328 4.508 11.062 1 89.31 209 LEU B C 1
ATOM 3600 O O . LEU B 1 209 ? -4.852 4.023 12.094 1 89.31 209 LEU B O 1
ATOM 3604 N N . SER B 1 210 ? -6.238 3.891 10.328 1 88 210 SER B N 1
ATOM 3605 C CA . SER B 1 210 ? -6.531 2.479 10.547 1 88 210 SER B CA 1
ATOM 3606 C C . SER B 1 210 ? -5.281 1.622 10.391 1 88 210 SER B C 1
ATOM 3608 O O . SER B 1 210 ? -4.324 2.027 9.727 1 88 210 SER B O 1
ATOM 3610 N N . PRO B 1 211 ? -5.273 0.464 10.953 1 90 211 PRO B N 1
ATOM 3611 C CA . PRO B 1 211 ? -4.125 -0.432 10.812 1 90 211 PRO B CA 1
ATOM 3612 C C . PRO B 1 211 ? -3.801 -0.743 9.352 1 90 211 PRO B C 1
ATOM 3614 O O . PRO B 1 211 ? -2.627 -0.776 8.969 1 90 211 PRO B O 1
ATOM 3617 N N . THR B 1 212 ? -4.809 -0.931 8.516 1 90.62 212 THR B N 1
ATOM 3618 C CA . THR B 1 212 ? -4.566 -1.241 7.109 1 90.62 212 THR B CA 1
ATOM 3619 C C . THR B 1 212 ? -3.92 -0.056 6.398 1 90.62 212 THR B C 1
ATOM 3621 O O . THR B 1 212 ? -2.947 -0.225 5.66 1 90.62 212 THR B O 1
ATOM 3624 N N . THR B 1 213 ? -4.434 1.094 6.711 1 93.12 213 THR B N 1
ATOM 3625 C CA . THR B 1 213 ? -3.877 2.285 6.078 1 93.12 213 THR B CA 1
ATOM 3626 C C . THR B 1 213 ? -2.457 2.545 6.574 1 93.12 213 THR B C 1
ATOM 3628 O O . THR B 1 213 ? -1.566 2.863 5.785 1 93.12 213 THR B O 1
ATOM 3631 N N . ALA B 1 214 ? -2.262 2.396 7.875 1 95.38 214 ALA B N 1
ATOM 3632 C CA . ALA B 1 214 ? -0.932 2.594 8.445 1 95.38 214 ALA B CA 1
ATOM 3633 C C . ALA B 1 214 ? 0.075 1.622 7.836 1 95.38 214 ALA B C 1
ATOM 3635 O O . ALA B 1 214 ? 1.221 1.991 7.57 1 95.38 214 ALA B O 1
ATOM 3636 N N . ALA B 1 215 ? -0.367 0.444 7.66 1 94.38 215 ALA B N 1
ATOM 3637 C CA . ALA B 1 215 ? 0.502 -0.565 7.059 1 94.38 215 ALA B CA 1
ATOM 3638 C C . ALA B 1 215 ? 0.896 -0.176 5.637 1 94.38 215 ALA B C 1
ATOM 3640 O O . ALA B 1 215 ? 2.061 -0.298 5.254 1 94.38 215 ALA B O 1
ATOM 3641 N N . MET B 1 216 ? -0.054 0.285 4.871 1 93.69 216 MET B N 1
ATOM 3642 C CA . MET B 1 216 ? 0.216 0.677 3.492 1 93.69 216 MET B CA 1
ATOM 3643 C C . MET B 1 216 ? 1.145 1.886 3.439 1 93.69 216 MET B C 1
ATOM 3645 O O . MET B 1 216 ? 2.123 1.89 2.691 1 93.69 216 MET B O 1
ATOM 3649 N N . VAL B 1 217 ? 0.834 2.859 4.234 1 95.31 217 VAL B N 1
ATOM 3650 C CA . VAL B 1 217 ? 1.615 4.09 4.27 1 95.31 217 VAL B CA 1
ATOM 3651 C C . VAL B 1 217 ? 3.051 3.781 4.688 1 95.31 217 VAL B C 1
ATOM 3653 O O . VAL B 1 217 ? 4 4.258 4.062 1 95.31 217 VAL B O 1
ATOM 3656 N N . SER B 1 218 ? 3.229 2.975 5.719 1 95.81 218 SER B N 1
ATOM 3657 C CA . SER B 1 218 ? 4.566 2.643 6.203 1 95.81 218 SER B CA 1
ATOM 3658 C C . SER B 1 218 ? 5.348 1.848 5.164 1 95.81 218 SER B C 1
ATOM 3660 O O . SER B 1 218 ? 6.559 2.023 5.02 1 95.81 218 SER B O 1
ATOM 3662 N N . ALA B 1 219 ? 4.633 0.962 4.484 1 94.38 219 ALA B N 1
ATOM 3663 C CA . ALA B 1 219 ? 5.293 0.193 3.432 1 94.38 219 ALA B CA 1
ATOM 3664 C C . ALA B 1 219 ? 5.859 1.112 2.354 1 94.38 219 ALA B C 1
ATOM 3666 O O . ALA B 1 219 ? 7.012 0.956 1.941 1 94.38 219 ALA B O 1
ATOM 3667 N N . LEU B 1 220 ? 5.066 2.084 1.942 1 92.88 220 LEU B N 1
ATOM 3668 C CA . LEU B 1 220 ? 5.504 3.025 0.917 1 92.88 220 LEU B CA 1
ATOM 3669 C C . LEU B 1 220 ? 6.66 3.883 1.421 1 92.88 220 LEU B C 1
ATOM 3671 O O . LEU B 1 220 ? 7.66 4.059 0.72 1 92.88 220 LEU B O 1
ATOM 3675 N N . ALA B 1 221 ? 6.535 4.352 2.617 1 93.25 221 ALA B N 1
ATOM 3676 C CA . ALA B 1 221 ? 7.551 5.223 3.197 1 93.25 221 ALA B CA 1
ATOM 3677 C C . ALA B 1 221 ? 8.875 4.484 3.369 1 93.25 221 ALA B C 1
ATOM 3679 O O . ALA B 1 221 ? 9.945 5.047 3.131 1 93.25 221 ALA B O 1
ATOM 3680 N N . CYS B 1 222 ? 8.82 3.205 3.732 1 92.81 222 CYS B N 1
ATOM 3681 C CA . CYS B 1 222 ? 10.016 2.436 4.062 1 92.81 222 CYS B CA 1
ATOM 3682 C C . CYS B 1 222 ? 10.625 1.815 2.812 1 92.81 222 CYS B C 1
ATOM 3684 O O . CYS B 1 222 ? 11.797 1.413 2.822 1 92.81 222 CYS B O 1
ATOM 3686 N N . SER B 1 223 ? 9.828 1.718 1.805 1 88.38 223 SER B N 1
ATOM 3687 C CA . SER B 1 223 ? 10.305 1.04 0.604 1 88.38 223 SER B CA 1
ATOM 3688 C C . SER B 1 223 ? 11.586 1.678 0.08 1 88.38 223 SER B C 1
ATOM 3690 O O . SER B 1 223 ? 12.531 0.975 -0.292 1 88.38 223 SER B O 1
ATOM 3692 N N . ASP B 1 224 ? 11.672 2.998 0.091 1 79.56 224 ASP B N 1
ATOM 3693 C CA . ASP B 1 224 ? 12.852 3.688 -0.417 1 79.56 224 ASP B CA 1
ATOM 3694 C C . ASP B 1 224 ? 14.047 3.479 0.509 1 79.56 224 ASP B C 1
ATOM 3696 O O . ASP B 1 224 ? 15.188 3.393 0.049 1 79.56 224 ASP B O 1
ATOM 3700 N N . VAL B 1 225 ? 13.812 3.373 1.772 1 77.25 225 VAL B N 1
ATOM 3701 C CA . VAL B 1 225 ? 14.867 3.107 2.746 1 77.25 225 VAL B CA 1
ATOM 3702 C C . VAL B 1 225 ? 15.477 1.732 2.484 1 77.25 225 VAL B C 1
ATOM 3704 O O . VAL B 1 225 ? 16.703 1.592 2.418 1 77.25 225 VAL B O 1
ATOM 3707 N N . VAL B 1 226 ? 14.625 0.772 2.279 1 79.81 226 VAL B N 1
ATOM 3708 C CA . VAL B 1 226 ? 15.055 -0.605 2.059 1 79.81 226 VAL B CA 1
ATOM 3709 C C . VAL B 1 226 ? 15.781 -0.712 0.718 1 79.81 226 VAL B C 1
ATOM 3711 O O . VAL B 1 226 ? 16.828 -1.357 0.62 1 79.81 226 VAL B O 1
ATOM 3714 N N . ALA B 1 227 ? 15.234 -0.03 -0.266 1 77.12 227 ALA B N 1
ATOM 3715 C CA . ALA B 1 227 ? 15.875 -0.043 -1.581 1 77.12 227 ALA B CA 1
ATOM 3716 C C . ALA B 1 227 ? 17.297 0.507 -1.51 1 77.12 227 ALA B C 1
ATOM 3718 O O . ALA B 1 227 ? 18.219 -0.047 -2.119 1 77.12 227 ALA B O 1
ATOM 3719 N N . SER B 1 228 ? 17.438 1.598 -0.829 1 68.06 228 SER B N 1
ATOM 3720 C CA . SER B 1 228 ? 18.734 2.223 -0.681 1 68.06 228 SER B CA 1
ATOM 3721 C C . SER B 1 228 ? 19.734 1.273 -0.022 1 68.06 228 SER B C 1
ATOM 3723 O O . SER B 1 228 ? 20.922 1.28 -0.354 1 68.06 228 SER B O 1
ATOM 3725 N N . SER B 1 229 ? 19.266 0.378 0.854 1 68.56 229 SER B N 1
ATOM 3726 C CA . SER B 1 229 ? 20.125 -0.55 1.59 1 68.56 229 SER B CA 1
ATOM 3727 C C . SER B 1 229 ? 20.688 -1.628 0.671 1 68.56 229 SER B C 1
ATOM 3729 O O . SER B 1 229 ? 21.719 -2.23 0.976 1 68.56 229 SER B O 1
ATOM 3731 N N . TYR B 1 230 ? 20.031 -1.773 -0.416 1 67.06 230 TYR B N 1
ATOM 3732 C CA . TYR B 1 230 ? 20.484 -2.777 -1.369 1 67.06 230 TYR B CA 1
ATOM 3733 C C . TYR B 1 230 ? 21.109 -2.119 -2.594 1 67.06 230 TYR B C 1
ATOM 3735 O O . TYR B 1 230 ? 21.406 -2.791 -3.586 1 67.06 230 TYR B O 1
ATOM 3743 N N . GLY B 1 231 ? 21.266 -0.829 -2.445 1 66.69 231 GLY B N 1
ATOM 3744 C CA . GLY B 1 231 ? 21.891 -0.107 -3.549 1 66.69 231 GLY B CA 1
ATOM 3745 C C . GLY B 1 231 ? 20.953 0.076 -4.73 1 66.69 231 GLY B C 1
ATOM 3746 O O . GLY B 1 231 ? 21.406 0.333 -5.852 1 66.69 231 GLY B O 1
ATOM 3747 N N . ALA B 1 232 ? 19.719 -0.216 -4.5 1 70 232 ALA B N 1
ATOM 3748 C CA . ALA B 1 232 ? 18.719 0.002 -5.547 1 70 232 ALA B CA 1
ATOM 3749 C C . ALA B 1 232 ? 18.219 1.443 -5.539 1 70 232 ALA B C 1
ATOM 3751 O O . ALA B 1 232 ? 18.172 2.082 -4.488 1 70 232 ALA B O 1
ATOM 3752 N N . PRO B 1 233 ? 17.938 1.979 -6.719 1 71.62 233 PRO B N 1
ATOM 3753 C CA . PRO B 1 233 ? 17.391 3.338 -6.746 1 71.62 233 PRO B CA 1
ATOM 3754 C C . PRO B 1 233 ? 16.016 3.439 -6.062 1 71.62 233 PRO B C 1
ATOM 3756 O O . PRO B 1 233 ? 15.172 2.564 -6.242 1 71.62 233 PRO B O 1
ATOM 3759 N N . PRO B 1 234 ? 15.93 4.441 -5.191 1 75.75 234 PRO B N 1
ATOM 3760 C CA . PRO B 1 234 ? 14.609 4.641 -4.59 1 75.75 234 PRO B CA 1
ATOM 3761 C C . PRO B 1 234 ? 13.508 4.84 -5.625 1 75.75 234 PRO B C 1
ATOM 3763 O O . PRO B 1 234 ? 13.703 5.562 -6.609 1 75.75 234 PRO B O 1
ATOM 3766 N N . SER B 1 235 ? 12.414 4.184 -5.473 1 74.69 235 SER B N 1
ATOM 3767 C CA . SER B 1 235 ? 11.312 4.18 -6.422 1 74.69 235 SER B CA 1
ATOM 3768 C C . SER B 1 235 ? 10.594 5.527 -6.445 1 74.69 235 SER B C 1
ATOM 3770 O O . SER B 1 235 ? 9.961 5.883 -7.441 1 74.69 235 SER B O 1
ATOM 3772 N N . HIS B 1 236 ? 10.688 6.293 -5.504 1 79.25 236 HIS B N 1
ATOM 3773 C CA . HIS B 1 236 ? 9.859 7.492 -5.418 1 79.25 236 HIS B CA 1
ATOM 3774 C C . HIS B 1 236 ? 10.719 8.75 -5.324 1 79.25 236 HIS B C 1
ATOM 3776 O O . HIS B 1 236 ? 10.281 9.766 -4.773 1 79.25 236 HIS B O 1
ATOM 3782 N N . LEU B 1 237 ? 11.867 8.438 -6.043 1 82.38 237 LEU B N 1
ATOM 3783 C CA . LEU B 1 237 ? 12.711 9.625 -6.148 1 82.38 237 LEU B CA 1
ATOM 3784 C C . LEU B 1 237 ? 12.039 10.695 -7 1 82.38 237 LEU B C 1
ATOM 3786 O O . LEU B 1 237 ? 11.477 10.391 -8.055 1 82.38 237 LEU B O 1
ATOM 3790 N N . HIS B 1 238 ? 11.68 11.836 -6.652 1 88.88 238 HIS B N 1
ATOM 3791 C CA . HIS B 1 238 ? 11.164 13.008 -7.355 1 88.88 238 HIS B CA 1
ATOM 3792 C C . HIS B 1 238 ? 9.641 12.977 -7.434 1 88.88 238 HIS B C 1
ATOM 3794 O O . HIS B 1 238 ? 9.039 13.75 -8.188 1 88.88 238 HIS B O 1
ATOM 3800 N N . HIS B 1 239 ? 9.094 11.984 -6.785 1 91.44 239 HIS B N 1
ATOM 3801 C CA . HIS B 1 239 ? 7.641 11.906 -6.785 1 91.44 239 HIS B CA 1
ATOM 3802 C C . HIS B 1 239 ? 7.086 11.93 -5.363 1 91.44 239 HIS B C 1
ATOM 3804 O O . HIS B 1 239 ? 7.648 11.305 -4.465 1 91.44 239 HIS B O 1
ATOM 3810 N N . GLN B 1 240 ? 6.043 12.578 -5.285 1 95 240 GLN B N 1
ATOM 3811 C CA . GLN B 1 240 ? 5.223 12.477 -4.082 1 95 240 GLN B CA 1
ATOM 3812 C C . GLN B 1 240 ? 4.016 11.578 -4.316 1 95 240 GLN B C 1
ATOM 3814 O O . GLN B 1 240 ? 3.363 11.656 -5.359 1 95 240 GLN B O 1
ATOM 3819 N N . ILE B 1 241 ? 3.758 10.727 -3.357 1 94.56 241 ILE B N 1
ATOM 3820 C CA . ILE B 1 241 ? 2.586 9.859 -3.416 1 94.56 241 ILE B CA 1
ATOM 3821 C C . ILE B 1 241 ? 1.446 10.477 -2.607 1 94.56 241 ILE B C 1
ATOM 3823 O O . ILE B 1 241 ? 1.654 10.938 -1.481 1 94.56 241 ILE B O 1
ATOM 3827 N N . ARG B 1 242 ? 0.295 10.562 -3.199 1 94.5 242 ARG B N 1
ATOM 3828 C CA . ARG B 1 242 ? -0.926 10.953 -2.504 1 94.5 242 ARG B CA 1
ATOM 3829 C C . ARG B 1 242 ? -1.91 9.797 -2.422 1 94.5 242 ARG B C 1
ATOM 3831 O O . ARG B 1 242 ? -2.24 9.18 -3.439 1 94.5 242 ARG B O 1
ATOM 3838 N N . MET B 1 243 ? -2.336 9.516 -1.2 1 93 243 MET B N 1
ATOM 3839 C CA . MET B 1 243 ? -3.154 8.328 -0.987 1 93 243 MET B CA 1
ATOM 3840 C C . MET B 1 243 ? -4.457 8.688 -0.276 1 93 243 MET B C 1
ATOM 3842 O O . MET B 1 243 ? -4.453 9.461 0.681 1 93 243 MET B O 1
ATOM 3846 N N . ASN B 1 244 ? -5.547 8.148 -0.801 1 89.62 244 ASN B N 1
ATOM 3847 C CA . ASN B 1 244 ? -6.809 8.172 -0.069 1 89.62 244 ASN B CA 1
ATOM 3848 C C . ASN B 1 244 ? -6.832 7.121 1.038 1 89.62 244 ASN B C 1
ATOM 3850 O O . ASN B 1 244 ? -6.777 5.918 0.762 1 89.62 244 ASN B O 1
ATOM 3854 N N . PRO B 1 245 ? -6.828 7.555 2.244 1 89.44 245 PRO B N 1
ATOM 3855 C CA . PRO B 1 245 ? -6.676 6.594 3.34 1 89.44 245 PRO B CA 1
ATOM 3856 C C . PRO B 1 245 ? -7.875 5.66 3.475 1 89.44 245 PRO B C 1
ATOM 3858 O O . PRO B 1 245 ? -7.789 4.637 4.16 1 89.44 245 PRO B O 1
ATOM 3861 N N . ARG B 1 246 ? -9 5.953 2.863 1 80.44 246 ARG B N 1
ATOM 3862 C CA . ARG B 1 246 ? -10.188 5.113 2.945 1 80.44 246 ARG B CA 1
ATOM 3863 C C . ARG B 1 246 ? -10.148 4.008 1.893 1 80.44 246 ARG B C 1
ATOM 3865 O O . ARG B 1 246 ? -10.438 2.848 2.193 1 80.44 246 ARG B O 1
ATOM 3872 N N . THR B 1 247 ? -9.742 4.344 0.691 1 77.75 247 THR B N 1
ATOM 3873 C CA . THR B 1 247 ? -9.773 3.385 -0.409 1 77.75 247 THR B CA 1
ATOM 3874 C C . THR B 1 247 ? -8.398 2.76 -0.622 1 77.75 247 THR B C 1
ATOM 3876 O O . THR B 1 247 ? -8.273 1.744 -1.308 1 77.75 247 THR B O 1
ATOM 3879 N N . LEU B 1 248 ? -7.332 3.377 -0.135 1 86.88 248 LEU B N 1
ATOM 3880 C CA . LEU B 1 248 ? -5.934 2.975 -0.253 1 86.88 248 LEU B CA 1
ATOM 3881 C C . LEU B 1 248 ? -5.43 3.174 -1.679 1 86.88 248 LEU B C 1
ATOM 3883 O O . LEU B 1 248 ? -4.328 2.734 -2.02 1 86.88 248 LEU B O 1
ATOM 3887 N N . MET B 1 249 ? -6.273 3.842 -2.477 1 84.19 249 MET B N 1
ATOM 3888 C CA . MET B 1 249 ? -5.801 4.195 -3.812 1 84.19 249 MET B CA 1
ATOM 3889 C C . MET B 1 249 ? -4.859 5.391 -3.758 1 84.19 249 MET B C 1
ATOM 3891 O O . MET B 1 249 ? -4.984 6.246 -2.879 1 84.19 249 MET B O 1
ATOM 3895 N N . MET B 1 250 ? -3.912 5.344 -4.664 1 89.44 250 MET B N 1
ATOM 3896 C CA . MET B 1 250 ? -2.867 6.359 -4.59 1 89.44 250 MET B CA 1
ATOM 3897 C C . MET B 1 250 ? -2.516 6.887 -5.977 1 89.44 250 MET B C 1
ATOM 3899 O O . MET B 1 250 ? -2.811 6.238 -6.984 1 89.44 250 MET B O 1
ATOM 3903 N N . THR B 1 251 ? -2.061 8.055 -6.027 1 89.25 251 THR B N 1
ATOM 3904 C CA . THR B 1 251 ? -1.508 8.68 -7.227 1 89.25 251 THR B CA 1
ATOM 3905 C C . THR B 1 251 ? -0.073 9.141 -6.988 1 89.25 251 THR B C 1
ATOM 3907 O O . THR B 1 251 ? 0.352 9.289 -5.84 1 89.25 251 THR B O 1
ATOM 3910 N N . ARG B 1 252 ? 0.64 9.227 -8.039 1 89.38 252 ARG B N 1
ATOM 3911 C CA . ARG B 1 252 ? 2.025 9.688 -8.023 1 89.38 252 ARG B CA 1
ATOM 3912 C C . ARG B 1 252 ? 2.166 11.023 -8.727 1 89.38 252 ARG B C 1
ATOM 3914 O O . ARG B 1 252 ? 1.709 11.188 -9.859 1 89.38 252 ARG B O 1
ATOM 3921 N N . HIS B 1 253 ? 2.816 11.969 -8.062 1 91.94 253 HIS B N 1
ATOM 3922 C CA . HIS B 1 253 ? 2.965 13.32 -8.602 1 91.94 253 HIS B CA 1
ATOM 3923 C C . HIS B 1 253 ? 4.43 13.734 -8.656 1 91.94 253 HIS B C 1
ATOM 3925 O O . HIS B 1 253 ? 5.129 13.703 -7.645 1 91.94 253 HIS B O 1
ATOM 3931 N N . PRO B 1 254 ? 4.938 14.172 -9.844 1 92.5 254 PRO B N 1
ATOM 3932 C CA . PRO B 1 254 ? 6.328 14.633 -9.93 1 92.5 254 PRO B CA 1
ATOM 3933 C C . PRO B 1 254 ? 6.566 15.93 -9.164 1 92.5 254 PRO B C 1
ATOM 3935 O O . PRO B 1 254 ? 5.707 16.812 -9.148 1 92.5 254 PRO B O 1
ATOM 3938 N N . VAL B 1 255 ? 7.613 16.016 -8.461 1 93.25 255 VAL B N 1
ATOM 3939 C CA . VAL B 1 255 ? 8.07 17.219 -7.77 1 93.25 255 VAL B CA 1
ATOM 3940 C C . VAL B 1 255 ? 9.508 17.516 -8.164 1 93.25 255 VAL B C 1
ATOM 3942 O O . VAL B 1 255 ? 10.445 16.859 -7.699 1 93.25 255 VAL B O 1
ATOM 3945 N N . LEU B 1 256 ? 9.695 18.5 -9 1 89 256 LEU B N 1
ATOM 3946 C CA . LEU B 1 256 ? 11.016 18.922 -9.461 1 89 256 LEU B CA 1
ATOM 3947 C C . LEU B 1 256 ? 11.445 20.203 -8.766 1 89 256 LEU B C 1
ATOM 3949 O O . LEU B 1 256 ? 10.602 21 -8.352 1 89 256 LEU B O 1
ATOM 3953 N N . PRO B 1 257 ? 12.727 20.328 -8.617 1 89 257 PRO B N 1
ATOM 3954 C CA . PRO B 1 257 ? 13.195 21.578 -8.016 1 89 257 PRO B CA 1
ATOM 3955 C C . PRO B 1 257 ? 12.688 22.812 -8.758 1 89 257 PRO B C 1
ATOM 3957 O O . PRO B 1 257 ? 12.531 22.781 -9.984 1 89 257 PRO B O 1
ATOM 3960 N N . LEU B 1 258 ? 12.266 23.812 -8.102 1 87.44 258 LEU B N 1
ATOM 3961 C CA . LEU B 1 258 ? 11.883 25.094 -8.703 1 87.44 258 LEU B CA 1
ATOM 3962 C C . LEU B 1 258 ? 13.07 25.734 -9.43 1 87.44 258 LEU B C 1
ATOM 3964 O O . LEU B 1 258 ? 14.219 25.547 -9.016 1 87.44 258 LEU B O 1
ATOM 3968 N N . PRO B 1 259 ? 12.883 26.172 -10.836 1 75 259 PRO B N 1
ATOM 3969 C CA . PRO B 1 259 ? 13.984 26.766 -11.594 1 75 259 PRO B CA 1
ATOM 3970 C C . PRO B 1 259 ? 14.82 27.734 -10.75 1 75 259 PRO B C 1
ATOM 3972 O O . PRO B 1 259 ? 16.016 27.906 -11 1 75 259 PRO B O 1
ATOM 3975 N N . GLY B 1 260 ? 14.344 28.656 -10.055 1 55.59 260 GLY B N 1
ATOM 3976 C CA . GLY B 1 260 ? 15.086 29.766 -9.477 1 55.59 260 GLY B CA 1
ATOM 3977 C C . GLY B 1 260 ? 16.188 29.328 -8.539 1 55.59 260 GLY B C 1
ATOM 3978 O O . GLY B 1 260 ? 16 28.406 -7.734 1 55.59 260 GLY B O 1
ATOM 3979 N N . GLY B 1 261 ? 17.375 29.016 -8.594 1 44.22 261 GLY B N 1
ATOM 3980 C CA . GLY B 1 261 ? 18.188 29.812 -7.688 1 44.22 261 GLY B CA 1
ATOM 3981 C C . GLY B 1 261 ? 17.516 31.125 -7.293 1 44.22 261 GLY B C 1
ATOM 3982 O O . GLY B 1 261 ? 18.188 32.125 -7.082 1 44.22 261 GLY B O 1
ATOM 3983 N N . VAL B 1 262 ? 16.328 31.578 -7.602 1 40.03 262 VAL B N 1
ATOM 3984 C CA . VAL B 1 262 ? 15.883 32.844 -7.016 1 40.03 262 VAL B CA 1
ATOM 3985 C C . VAL B 1 262 ? 15.984 32.75 -5.492 1 40.03 262 VAL B C 1
ATOM 3987 O O . VAL B 1 262 ? 15.766 31.703 -4.898 1 40.03 262 VAL B O 1
ATOM 3990 N N . LEU B 1 263 ? 16.656 33.688 -4.805 1 36.47 263 LEU B N 1
ATOM 3991 C CA . LEU B 1 263 ? 16.781 34.156 -3.42 1 36.47 263 LEU B CA 1
ATOM 3992 C C . LEU B 1 263 ? 15.492 33.906 -2.652 1 36.47 263 LEU B C 1
ATOM 3994 O O . LEU B 1 263 ? 14.406 33.906 -3.238 1 36.47 263 LEU B O 1
ATOM 3998 N N . GLU B 1 264 ? 15.508 33.219 -1.466 1 37.28 264 GLU B N 1
ATOM 3999 C CA . GLU B 1 264 ? 14.656 33 -0.304 1 37.28 264 GLU B CA 1
ATOM 4000 C C . GLU B 1 264 ? 13.664 34.125 -0.101 1 37.28 264 GLU B C 1
ATOM 4002 O O . GLU B 1 264 ? 14.062 35.312 -0.021 1 37.28 264 GLU B O 1
ATOM 4007 N N . PRO B 1 265 ? 12.516 34.25 -0.566 1 32.84 265 PRO B N 1
ATOM 4008 C CA . PRO B 1 265 ? 11.805 35.312 0.14 1 32.84 265 PRO B CA 1
ATOM 4009 C C . PRO B 1 265 ? 11.969 35.25 1.655 1 32.84 265 PRO B C 1
ATOM 4011 O O . PRO B 1 265 ? 12.086 34.156 2.209 1 32.84 265 PRO B O 1
ATOM 4014 N N . SER B 1 266 ? 12.906 36 2.32 1 30.53 266 SER B N 1
ATOM 4015 C CA . SER B 1 266 ? 12.891 36.25 3.76 1 30.53 266 SER B CA 1
ATOM 4016 C C . SER B 1 266 ? 11.461 36.344 4.293 1 30.53 266 SER B C 1
ATOM 4018 O O . SER B 1 266 ? 10.711 37.219 3.92 1 30.53 266 SER B O 1
ATOM 4020 N N . PRO B 1 267 ? 10.703 35.312 4.32 1 32.41 267 PRO B N 1
ATOM 4021 C CA . PRO B 1 267 ? 9.422 35.594 4.961 1 32.41 267 PRO B CA 1
ATOM 4022 C C . PRO B 1 267 ? 9.57 36.406 6.25 1 32.41 267 PRO B C 1
ATOM 4024 O O . PRO B 1 267 ? 10.227 35.938 7.191 1 32.41 267 PRO B O 1
ATOM 4027 N N . THR B 1 268 ? 10.008 37.656 6.262 1 25.42 268 THR B N 1
ATOM 4028 C CA . THR B 1 268 ? 9.719 38.531 7.387 1 25.42 268 THR B CA 1
ATOM 4029 C C . THR B 1 268 ? 8.273 38.375 7.84 1 25.42 268 THR B C 1
ATOM 4031 O O . THR B 1 268 ? 7.348 38.781 7.141 1 25.42 268 THR B O 1
ATOM 4034 N N . LEU B 1 269 ? 7.797 37.219 8.211 1 24.97 269 LEU B N 1
ATOM 4035 C CA . LEU B 1 269 ? 6.668 37.375 9.125 1 24.97 269 LEU B CA 1
ATOM 4036 C C . LEU B 1 269 ? 6.914 38.531 10.086 1 24.97 269 LEU B C 1
ATOM 4038 O O . LEU B 1 269 ? 7.836 38.5 10.906 1 24.97 269 LEU B O 1
ATOM 4042 N N . ARG B 1 270 ? 6.898 39.812 9.516 1 23.41 270 ARG B N 1
ATOM 4043 C CA . ARG B 1 270 ? 6.578 40.938 10.367 1 23.41 270 ARG B CA 1
ATOM 4044 C C . ARG B 1 270 ? 5.195 40.781 10.992 1 23.41 270 ARG B C 1
ATOM 4046 O O . ARG B 1 270 ? 4.277 40.25 10.352 1 23.41 270 ARG B O 1
#

Organism: Rhodococcus erythropolis (NCBI:txid1833)

Radius of gyration: 26.44 Å; Cα contacts (8 Å, |Δi|>4): 1031; chains: 2; bounding box: 53×76×56 Å

pLDDT: mean 87.3, std 13.79, range [23.41, 97.25]

Secondary structure (DSSP, 8-state):
--EEPTT-EEEE-TTS-EEEE-TT--EEE--S-HHHHHHHHHHHHSTTPPPPHHHHHHHHHHHHTTSEE-----------SEEEEE--SHHHHHHHHHHHHH-TT-EEEEESS--HHHHHT-SEEEEEESS--HHHHHHHHHHHHHHT--EEEEEEETTEEEE-PBB-SSSSPPHHHHHHHHHHH-SSHHHHHHHHHHHHTSPP------HHHHHHHHHHHHHHHHHHHTTPPPTTBTEEEEE-TTT--EEEEE-PPP-S-S--------/--EEPTT-EEEE-TTS-EEEE-TT--EEE--S-HHHHHHHHHHHHSTTPPPPHHHHHHHHHHHHTTSEE-----------SEEEEE--SHHHHHHHHHHHHH-TT-EEEEESS--HHHHHT-SEEEEEESS--HHHHHHHHHHHHHHT--EEEEEEETTEEEE-PBB-SSSSPPHHHHHHHHHHH-SSHHHHHHHHHHHHTSPP------HHHHHHHHHHHHHHHHHHHTTPPPTTBTEEEEE-TTT--EEEEE-PPPS-----------

Foldseek 3Di:
DKEFFPQKDWDADPVLWIWIAHNVGDTDTDPADSVLSVQLNCCHVDPDRDHDPRVVVVRVVCVVVRGMDDPDPLPQQAAWAEEEEAADDLLSVLLVVVCCVLPVNHHYHYDNQDDLVNQLPGQEYEHEFQADLLVSQLVVLVSCLVSLRKYKYWYDDPQKIKIDDTGRSPFFATPVLVLVVVLVPDPCSPVVVVVSVVCNPPDTDHNDADNVLSNLRSCLNCQQSSCVSSVHHRPNGQWMWIARRVVRDIDIHGGGYDPPDDDDPPPPPD/DKEFFPQKDWDADPVLWIWIAHNVGDTDTDDADSVLSVQLNCCHVPPDRDHDPRVVVVRVVCVVVRGMDDPDPLPQQAAWAEEEEAADDLLSVLLVVVCCVLPVNHHYHYDNQDDLVNQLVGQEYEHEFQADLLVSLLVVLVSCLVSLRKYKYWYDDPQKIKIDDTRRSPAAATPVLVLVVVLVPDPCSPVVVVVSVVCNPPDTDDNDADNVLSNLRSCLNCQQSSCVSSVHHRPNGQWMWIARRVVRDIDIHGGGYDPDVPDDPPPPPD

Nearest PDB structures (foldseek):
  4bs9-assembly1_A-2  TM=6.640E-01  e=1.242E-10  uncultured Prochloron sp. 06037A
  4v1u-assembly1_B  TM=6.511E-01  e=3.868E-10  Lyngbya aestuarii
  4v1t-assembly1_A  TM=6.341E-01  e=5.537E-10  Lyngbya aestuarii
  4v1v-assembly1_B  TM=6.362E-01  e=7.033E-10  Lyngbya aestuarii
  4v1v-assembly1_A  TM=6.257E-01  e=1.358E-09  Lyngbya aestuarii